Protein AF-A0A2Z6QSS1-F1 (afdb_monomer_lite)

Foldseek 3Di:
DAAPVCCVLVVLDDPVLVVVLVCCCQPPDPDNDPPVCRNPDDPVSSVSSVVSSVVVVVVVVVVVPDDPPPDDDDDDDDPPVPVVVVVVVPVVVVVVVVVVVVVVVVVVVVVVVCCVPVVVVVVVVVVVVVVVVVVVVVVVVVVVVVVVVVVVVVVVVVVVVVVVVVVVVVVVVVVVVVVVVVVVVVVVVVVVVVVVVVVVVVVVVVVVVVVVVVVVVVVVVVVVVVVVDDDDDDDDDDDDDPPVVVVVVVVVVVVVVVVVVVVVVVVVVVVVVVVVVVVVVVVVVVVVVVVVVVVVVVVVVVVVVVVVVVVVVVVVVVVVVVVVVVVVVVVVVVVVVVVVVPDDPPDPPPPDPQDADDDPPPVVVVVVVLVVVCVVVVQDCDDDDDDDNVSVVVSVVSVCVNCVPDDDD

pLDDT: mean 77.35, std 17.99, range [29.33, 98.31]

Structure (mmCIF, N/CA/C/O backbone):
data_AF-A0A2Z6QSS1-F1
#
_entry.id   AF-A0A2Z6QSS1-F1
#
loop_
_atom_site.group_PDB
_atom_site.id
_atom_site.type_symbol
_atom_site.label_atom_id
_atom_site.label_alt_id
_atom_site.label_comp_id
_atom_site.label_asym_id
_atom_site.label_entity_id
_atom_site.label_seq_id
_atom_site.pdbx_PDB_ins_code
_atom_site.Cartn_x
_atom_site.Cartn_y
_atom_site.Cartn_z
_atom_site.occupancy
_atom_site.B_iso_or_equiv
_atom_site.auth_seq_id
_atom_site.auth_comp_id
_atom_site.auth_asym_id
_atom_site.auth_atom_id
_atom_site.pdbx_PDB_model_num
ATOM 1 N N . MET A 1 1 ? 46.963 -32.259 -32.348 1.00 66.25 1 MET A N 1
ATOM 2 C CA . MET A 1 1 ? 45.756 -31.498 -31.948 1.00 66.25 1 MET A CA 1
ATOM 3 C C . MET A 1 1 ? 44.483 -32.173 -32.428 1.00 66.25 1 MET A C 1
ATOM 5 O O . MET A 1 1 ? 43.597 -32.354 -31.615 1.00 66.25 1 MET A O 1
ATOM 9 N N . PHE A 1 2 ? 44.385 -32.589 -33.690 1.00 69.81 2 PHE A N 1
ATOM 10 C CA . PHE A 1 2 ? 43.292 -33.460 -34.135 1.00 69.81 2 PHE A CA 1
ATOM 11 C C . PHE A 1 2 ? 43.525 -34.926 -33.740 1.00 69.81 2 PHE A C 1
ATOM 13 O O . PHE A 1 2 ? 44.678 -35.362 -33.692 1.00 69.81 2 PHE A O 1
ATOM 20 N N . HIS A 1 3 ? 42.443 -35.670 -33.486 1.00 70.88 3 HIS A N 1
ATOM 21 C CA . HIS A 1 3 ? 42.481 -37.116 -33.230 1.00 70.88 3 HIS A CA 1
ATOM 22 C C . HIS A 1 3 ? 43.180 -37.886 -34.371 1.00 70.88 3 HIS A C 1
ATOM 24 O O . HIS A 1 3 ? 43.084 -37.510 -35.543 1.00 70.88 3 HIS A O 1
ATOM 30 N N . SER A 1 4 ? 43.858 -38.991 -34.040 1.00 74.94 4 SER A N 1
ATOM 31 C CA . SER A 1 4 ? 44.652 -39.810 -34.976 1.00 74.94 4 SER A CA 1
ATOM 32 C C . SER A 1 4 ? 43.851 -40.302 -36.187 1.00 74.94 4 SER A C 1
ATOM 34 O O . SER A 1 4 ? 44.394 -40.384 -37.288 1.00 74.94 4 SER A O 1
ATOM 36 N N . ASN A 1 5 ? 42.546 -40.530 -36.020 1.00 73.25 5 ASN A N 1
ATOM 37 C CA . ASN A 1 5 ? 41.654 -40.937 -37.109 1.00 73.25 5 ASN A CA 1
ATOM 38 C C . ASN A 1 5 ? 41.574 -39.923 -38.258 1.00 73.25 5 ASN A C 1
ATOM 40 O O . ASN A 1 5 ? 41.326 -40.335 -39.381 1.00 73.25 5 ASN A O 1
ATOM 44 N N . TYR A 1 6 ? 41.839 -38.631 -38.040 1.00 77.75 6 TYR A N 1
ATOM 45 C CA . TYR A 1 6 ? 41.798 -37.620 -39.109 1.00 77.75 6 TYR A CA 1
ATOM 46 C C . TYR A 1 6 ? 43.129 -37.466 -39.855 1.00 77.75 6 TYR A C 1
ATOM 48 O O . TYR A 1 6 ? 43.228 -36.672 -40.793 1.00 77.75 6 TYR A O 1
ATOM 56 N N . LYS A 1 7 ? 44.167 -38.219 -39.465 1.00 80.81 7 LYS A N 1
ATOM 57 C CA . LYS A 1 7 ? 45.517 -38.129 -40.044 1.00 80.81 7 LYS A CA 1
ATOM 58 C C . LYS A 1 7 ? 45.515 -38.358 -41.560 1.00 80.81 7 LYS A C 1
ATOM 60 O O . LYS A 1 7 ? 46.256 -37.687 -42.271 1.00 80.81 7 LYS A O 1
ATOM 65 N N . HIS A 1 8 ? 44.638 -39.234 -42.055 1.00 78.94 8 HIS A N 1
ATOM 66 C CA . HIS A 1 8 ? 44.494 -39.520 -43.486 1.00 78.94 8 HIS A CA 1
ATOM 67 C C . HIS A 1 8 ? 43.973 -38.322 -44.310 1.00 78.94 8 HIS A C 1
ATOM 69 O O . HIS A 1 8 ? 44.335 -38.194 -45.475 1.00 78.94 8 HIS A O 1
ATOM 75 N N . ILE A 1 9 ? 43.197 -37.413 -43.704 1.00 81.06 9 ILE A N 1
ATOM 76 C CA . ILE A 1 9 ? 42.691 -36.181 -44.341 1.00 81.06 9 ILE A CA 1
ATOM 77 C C . ILE A 1 9 ? 43.696 -35.039 -44.154 1.00 81.06 9 ILE A C 1
ATOM 79 O O . ILE A 1 9 ? 44.034 -34.320 -45.090 1.00 81.06 9 ILE A O 1
ATOM 83 N N . ILE A 1 10 ? 44.224 -34.893 -42.936 1.00 81.25 10 ILE A N 1
ATOM 84 C CA . ILE A 1 10 ? 45.128 -33.798 -42.562 1.00 81.25 10 ILE A CA 1
ATOM 85 C C . ILE A 1 10 ? 46.439 -33.854 -43.347 1.00 81.25 10 ILE A C 1
ATOM 87 O O . ILE A 1 10 ? 46.947 -32.809 -43.742 1.00 81.25 10 ILE A O 1
ATOM 91 N N . ASN A 1 11 ? 46.967 -35.051 -43.615 1.00 83.75 11 ASN A N 1
ATOM 92 C CA . ASN A 1 11 ? 48.203 -35.207 -44.383 1.00 83.75 11 ASN A CA 1
ATOM 93 C C . ASN A 1 11 ? 48.066 -34.777 -45.853 1.00 83.75 11 ASN A C 1
ATOM 95 O O . ASN A 1 11 ? 49.078 -34.491 -46.486 1.00 83.75 11 ASN A O 1
ATOM 99 N N . ARG A 1 12 ? 46.842 -34.723 -46.395 1.00 83.62 12 ARG A N 1
ATOM 100 C CA . ARG A 1 12 ? 46.567 -34.277 -47.771 1.00 83.62 12 ARG A CA 1
ATOM 101 C C . ARG A 1 12 ? 46.325 -32.767 -47.881 1.00 83.62 12 ARG A C 1
ATOM 103 O O . ARG A 1 12 ? 46.315 -32.230 -48.983 1.00 83.62 12 ARG A O 1
ATOM 110 N N . LEU A 1 13 ? 46.163 -32.068 -46.755 1.00 82.38 13 LEU A N 1
ATOM 111 C CA . LEU A 1 13 ? 45.942 -30.623 -46.712 1.00 82.38 13 LEU A CA 1
ATOM 112 C C . LEU A 1 13 ? 47.247 -29.851 -46.432 1.00 82.38 13 LEU A C 1
ATOM 114 O O . LEU A 1 13 ? 48.023 -30.232 -45.552 1.00 82.38 13 LEU A O 1
ATOM 118 N N . PRO A 1 14 ? 47.473 -28.693 -47.082 1.00 84.94 14 PRO A N 1
ATOM 119 C CA . PRO A 1 14 ? 48.548 -27.777 -46.718 1.00 84.94 14 PRO A CA 1
ATOM 120 C C . PRO A 1 14 ? 48.480 -27.351 -45.248 1.00 84.94 14 PRO A C 1
ATOM 122 O O . PRO A 1 14 ? 47.413 -27.017 -44.723 1.00 84.94 14 PRO A O 1
ATOM 125 N N . LYS A 1 15 ? 49.645 -27.255 -44.594 1.00 79.69 15 LYS A N 1
ATOM 126 C CA . LYS A 1 15 ? 49.765 -26.898 -43.165 1.00 79.69 15 LYS A CA 1
ATOM 127 C C . LYS A 1 15 ? 49.051 -25.583 -42.802 1.00 79.69 15 LYS A C 1
ATOM 129 O O . LYS A 1 15 ? 48.544 -25.452 -41.688 1.00 79.69 15 LYS A O 1
ATOM 134 N N . SER A 1 16 ? 48.985 -24.616 -43.722 1.00 80.25 16 SER A N 1
ATOM 135 C CA . SER A 1 16 ? 48.277 -23.338 -43.538 1.00 80.25 16 SER A CA 1
ATOM 136 C C . SER A 1 16 ? 46.753 -23.503 -43.465 1.00 80.25 16 SER A C 1
ATOM 138 O O . SER A 1 16 ? 46.107 -22.873 -42.625 1.00 80.25 16 SER A O 1
ATOM 140 N N . LEU A 1 17 ? 46.176 -24.391 -44.282 1.00 82.88 17 LEU A N 1
ATOM 141 C CA . LEU A 1 17 ? 44.742 -24.687 -44.284 1.00 82.88 17 LEU A CA 1
ATOM 142 C C . LEU A 1 17 ? 44.330 -25.500 -43.059 1.00 82.88 17 LEU A C 1
ATOM 144 O O . LEU A 1 17 ? 43.299 -25.203 -42.462 1.00 82.88 17 LEU A O 1
ATOM 148 N N . VAL A 1 18 ? 45.175 -26.431 -42.607 1.00 80.19 18 VAL A N 1
ATOM 149 C CA . VAL A 1 18 ? 44.954 -27.172 -41.354 1.00 80.19 18 VAL A CA 1
ATOM 150 C C . VAL A 1 18 ? 44.898 -26.213 -40.156 1.00 80.19 18 VAL A C 1
ATOM 152 O O . VAL A 1 18 ? 43.969 -26.283 -39.352 1.00 80.19 18 VAL A O 1
ATOM 155 N N . LYS A 1 19 ? 45.827 -25.246 -40.066 1.00 81.44 19 LYS A N 1
ATOM 156 C CA . LYS A 1 19 ? 45.815 -24.209 -39.012 1.00 81.44 19 LYS A CA 1
ATOM 157 C C . LYS A 1 19 ? 44.559 -23.331 -39.070 1.00 81.44 19 LYS A C 1
ATOM 159 O O . LYS A 1 19 ? 43.973 -23.019 -38.032 1.00 81.44 19 LYS A O 1
ATOM 164 N N . ARG A 1 20 ? 44.117 -22.953 -40.274 1.00 81.94 20 ARG A N 1
ATOM 165 C CA . ARG A 1 20 ? 42.891 -22.165 -40.480 1.00 81.94 20 ARG A CA 1
ATOM 166 C C . ARG A 1 20 ? 41.633 -22.949 -40.095 1.00 81.94 20 ARG A C 1
ATOM 168 O O . ARG A 1 20 ? 40.737 -22.379 -39.474 1.00 81.94 20 ARG A O 1
ATOM 175 N N . ALA A 1 21 ? 41.579 -24.239 -40.424 1.00 77.94 21 ALA A N 1
ATOM 176 C CA . ALA A 1 21 ? 40.488 -25.134 -40.054 1.00 77.94 21 ALA A CA 1
ATOM 177 C C . ALA A 1 21 ? 40.386 -25.301 -38.529 1.00 77.94 21 ALA A C 1
ATOM 179 O O . ALA A 1 21 ? 39.297 -25.120 -37.989 1.00 77.94 21 ALA A O 1
ATOM 180 N N . CYS A 1 22 ? 41.511 -25.514 -37.827 1.00 74.69 22 CYS A N 1
ATOM 181 C CA . CYS A 1 22 ? 41.549 -25.516 -36.357 1.00 74.69 22 CYS A CA 1
ATOM 182 C C . CYS A 1 22 ? 40.950 -24.236 -35.769 1.00 74.69 22 CYS A C 1
ATOM 184 O O . CYS A 1 22 ? 40.069 -24.293 -34.917 1.00 74.69 22 CYS A O 1
ATOM 186 N N . LYS A 1 23 ? 41.420 -23.070 -36.234 1.00 78.50 23 LYS A N 1
ATOM 187 C CA . LYS A 1 23 ? 41.007 -21.774 -35.680 1.00 78.50 23 LYS A CA 1
ATOM 188 C C . LYS A 1 23 ? 39.510 -21.516 -35.880 1.00 78.50 23 LYS A C 1
ATOM 190 O O . LYS A 1 23 ? 38.868 -20.941 -35.009 1.00 78.50 23 LYS A O 1
ATOM 195 N N . ARG A 1 24 ? 38.944 -21.968 -37.005 1.00 78.88 24 ARG A N 1
ATOM 196 C CA . ARG A 1 24 ? 37.508 -21.836 -37.295 1.00 78.88 24 ARG A CA 1
ATOM 197 C C . ARG A 1 24 ? 36.635 -22.729 -36.419 1.00 78.88 24 ARG A C 1
ATOM 199 O O . ARG A 1 24 ? 35.638 -22.235 -35.903 1.00 78.88 24 ARG A O 1
ATOM 206 N N . LEU A 1 25 ? 37.029 -23.988 -36.226 1.00 77.19 25 LEU A N 1
ATOM 207 C CA . LEU A 1 25 ? 36.303 -24.935 -35.370 1.00 77.19 25 LEU A CA 1
ATOM 208 C C . LEU A 1 25 ? 36.329 -24.523 -33.890 1.00 77.19 25 LEU A C 1
ATOM 210 O O . LEU A 1 25 ? 35.347 -24.732 -33.183 1.00 77.19 25 LEU A O 1
ATOM 214 N N . LEU A 1 26 ? 37.429 -23.907 -33.445 1.00 68.88 26 LEU A N 1
ATOM 215 C CA . LEU A 1 26 ? 37.604 -23.458 -32.064 1.00 68.88 26 LEU A CA 1
ATOM 216 C C . LEU A 1 26 ? 36.916 -22.121 -31.755 1.00 68.88 26 LEU A C 1
ATOM 218 O O . LEU A 1 26 ? 36.299 -21.997 -30.705 1.00 68.88 26 LEU A O 1
ATOM 222 N N . TYR A 1 27 ? 37.034 -21.118 -32.635 1.00 68.62 27 TYR A N 1
ATOM 223 C CA . TYR A 1 27 ? 36.766 -19.722 -32.244 1.00 68.62 27 TYR A CA 1
ATOM 224 C C . TYR A 1 27 ? 35.778 -18.960 -33.130 1.00 68.62 27 TYR A C 1
ATOM 226 O O . TYR A 1 27 ? 35.384 -17.855 -32.769 1.00 68.62 27 TYR A O 1
ATOM 234 N N . HIS A 1 28 ? 35.398 -19.483 -34.300 1.00 56.69 28 HIS A N 1
ATOM 235 C CA . HIS A 1 28 ? 34.669 -18.681 -35.295 1.00 56.69 28 HIS A CA 1
ATOM 236 C C . HIS A 1 28 ? 33.415 -19.352 -35.868 1.00 56.69 28 HIS A C 1
ATOM 238 O O . HIS A 1 28 ? 32.846 -18.841 -36.829 1.00 56.69 28 HIS A O 1
ATOM 244 N N . SER A 1 29 ? 32.976 -20.481 -35.306 1.00 59.88 29 SER A N 1
ATOM 245 C CA . SER A 1 29 ? 31.719 -21.129 -35.693 1.00 59.88 29 SER A CA 1
ATOM 246 C C . SER A 1 29 ? 30.651 -20.928 -34.617 1.00 59.88 29 SER A C 1
ATOM 248 O O . SER A 1 29 ? 30.987 -20.832 -33.440 1.00 59.88 29 SER A O 1
ATOM 250 N N . LYS A 1 30 ? 29.378 -20.855 -35.031 1.00 56.56 30 LYS A N 1
ATOM 251 C CA . LYS A 1 30 ? 28.215 -20.580 -34.163 1.00 56.56 30 LYS A CA 1
ATOM 252 C C . LYS A 1 30 ? 28.054 -21.603 -33.020 1.00 56.56 30 LYS A C 1
ATOM 254 O O . LYS A 1 30 ? 27.518 -21.239 -31.983 1.00 56.56 30 LYS A O 1
ATOM 259 N N . ASP A 1 31 ? 28.625 -22.804 -33.183 1.00 58.12 31 ASP A N 1
ATOM 260 C CA . ASP A 1 31 ? 28.814 -23.803 -32.123 1.00 58.12 31 ASP A CA 1
ATOM 261 C C . ASP A 1 31 ? 30.317 -24.080 -31.948 1.00 58.12 31 ASP A C 1
ATOM 263 O O . ASP A 1 31 ? 30.881 -25.001 -32.546 1.00 58.12 31 ASP A O 1
ATOM 267 N N . SER A 1 32 ? 31.011 -23.241 -31.182 1.00 63.16 32 SER A N 1
ATOM 268 C CA . SER A 1 32 ? 32.436 -23.430 -30.888 1.00 63.16 32 SER A CA 1
ATOM 269 C C . SER A 1 32 ? 32.676 -24.789 -30.228 1.00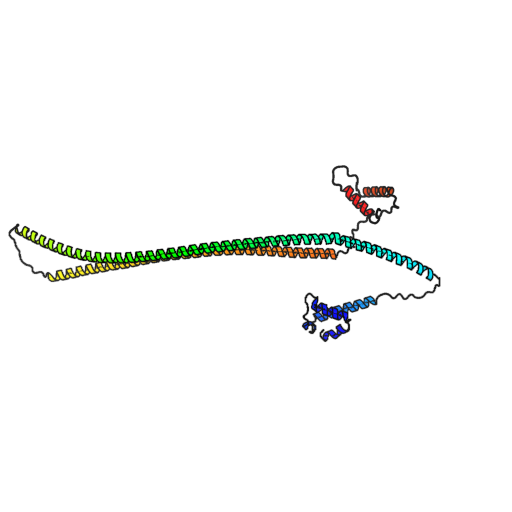 63.16 32 SER A C 1
ATOM 271 O O . SER A 1 32 ? 32.099 -25.088 -29.182 1.00 63.16 32 SER A O 1
ATOM 273 N N . VAL A 1 33 ? 33.535 -25.611 -30.830 1.00 65.88 33 VAL A N 1
ATOM 274 C CA . VAL A 1 33 ? 33.832 -26.954 -30.322 1.00 65.88 33 VAL A CA 1
ATOM 275 C C . VAL A 1 33 ? 34.893 -26.851 -29.217 1.00 65.88 33 VAL A C 1
ATOM 277 O O . VAL A 1 33 ? 35.966 -26.301 -29.478 1.00 65.88 33 VAL A O 1
ATOM 280 N N . PRO A 1 34 ? 34.657 -27.395 -28.004 1.00 66.62 34 PRO A N 1
ATOM 281 C CA . PRO A 1 34 ? 35.653 -27.402 -26.934 1.00 66.62 34 PRO A CA 1
ATOM 282 C C . PRO A 1 34 ? 36.942 -28.111 -27.365 1.00 66.62 34 PRO A C 1
ATOM 284 O O . PRO A 1 34 ? 36.898 -29.126 -28.066 1.00 66.62 34 PRO A O 1
ATOM 287 N N . LEU A 1 35 ? 38.094 -27.615 -26.909 1.00 60.16 35 LEU A N 1
ATOM 288 C CA . LEU A 1 35 ? 39.425 -28.102 -27.301 1.00 60.16 35 LEU A CA 1
ATOM 289 C C . LEU A 1 35 ? 39.594 -29.625 -27.121 1.00 60.16 35 LEU A C 1
ATOM 291 O O . LEU A 1 35 ? 40.212 -30.291 -27.952 1.00 60.16 35 LEU A O 1
ATOM 295 N N . GLU A 1 36 ? 38.972 -30.185 -26.085 1.00 61.81 36 GLU A N 1
ATOM 296 C CA . GLU A 1 36 ? 38.974 -31.617 -25.756 1.00 61.81 36 GLU A CA 1
ATOM 297 C C . GLU A 1 36 ? 38.208 -32.474 -26.779 1.00 61.81 36 GLU A C 1
ATOM 299 O O . GLU A 1 36 ? 38.558 -33.627 -27.033 1.00 61.81 36 GLU A O 1
ATOM 304 N N . SER A 1 37 ? 37.195 -31.896 -27.431 1.00 62.25 37 SER A N 1
ATOM 305 C CA . SER A 1 37 ? 36.342 -32.582 -28.409 1.00 62.25 37 SER A CA 1
ATOM 306 C C . SER A 1 37 ? 37.004 -32.719 -29.785 1.00 62.25 37 SER A C 1
ATOM 308 O O . SER A 1 37 ? 36.669 -33.625 -30.543 1.00 62.25 37 SER A O 1
ATOM 310 N N . ILE A 1 38 ? 38.004 -31.887 -30.094 1.00 61.78 38 ILE A N 1
ATOM 311 C CA . ILE A 1 38 ? 38.817 -31.977 -31.324 1.00 61.78 38 ILE A CA 1
ATOM 312 C C . ILE A 1 38 ? 39.780 -33.177 -31.272 1.00 61.78 38 ILE A C 1
ATOM 314 O O . ILE A 1 38 ? 40.179 -33.731 -32.305 1.00 61.78 38 ILE A O 1
ATOM 318 N N . SER A 1 39 ? 40.104 -33.616 -30.053 1.00 59.25 39 SER A N 1
ATOM 319 C CA . SER A 1 39 ? 40.857 -34.836 -29.777 1.00 59.25 39 SER A CA 1
ATOM 320 C C . SER A 1 39 ? 39.964 -36.075 -29.633 1.00 59.25 39 SER A C 1
ATOM 322 O O . SER A 1 39 ? 40.492 -37.155 -29.393 1.00 59.25 39 SER A O 1
ATOM 324 N N . ARG A 1 40 ? 38.637 -35.965 -29.794 1.00 68.44 40 ARG A N 1
ATOM 325 C CA . ARG A 1 40 ? 37.703 -37.103 -29.826 1.00 68.44 40 ARG A CA 1
ATOM 326 C C . ARG A 1 40 ? 37.147 -37.319 -31.237 1.00 68.44 40 ARG A C 1
ATOM 328 O O . ARG A 1 40 ? 37.148 -36.426 -32.087 1.00 68.44 40 ARG A O 1
ATOM 335 N N . LYS A 1 41 ? 36.702 -38.547 -31.514 1.00 73.38 41 LYS A N 1
ATOM 336 C CA . LYS A 1 41 ? 36.062 -38.894 -32.790 1.00 73.38 41 LYS A CA 1
ATOM 337 C C . LYS A 1 41 ? 34.696 -38.193 -32.869 1.00 73.38 41 LYS A C 1
ATOM 339 O O . LYS A 1 41 ? 33.872 -38.356 -31.980 1.00 73.38 41 LYS A O 1
ATOM 344 N N . SER A 1 42 ? 34.486 -37.401 -33.914 1.00 76.56 42 SER A N 1
ATOM 345 C CA . SER A 1 42 ? 33.312 -36.566 -34.152 1.00 76.56 42 SER A CA 1
ATOM 346 C C . SER A 1 42 ? 33.059 -36.493 -35.655 1.00 76.56 42 SER A C 1
ATOM 348 O O . SER A 1 42 ? 33.861 -35.956 -36.420 1.00 76.56 42 SER A O 1
ATOM 350 N N . GLU A 1 43 ? 31.917 -37.024 -36.069 1.00 75.62 43 GLU A N 1
ATOM 351 C CA . GLU A 1 43 ? 31.501 -37.113 -37.471 1.00 75.62 43 GLU A CA 1
ATOM 352 C C . GLU A 1 43 ? 31.310 -35.732 -38.122 1.00 75.62 43 GLU A C 1
ATOM 354 O O . GLU A 1 43 ? 31.618 -35.526 -39.298 1.00 75.62 43 GLU A O 1
ATOM 359 N N . ARG A 1 44 ? 30.913 -34.736 -37.320 1.00 75.69 44 ARG A N 1
ATOM 360 C CA . ARG A 1 44 ? 30.802 -33.330 -37.731 1.00 75.69 44 ARG A CA 1
ATOM 361 C C . ARG A 1 44 ? 32.164 -32.723 -38.084 1.00 75.69 44 ARG A C 1
ATOM 363 O O . ARG A 1 44 ? 32.281 -32.015 -39.084 1.00 75.69 44 ARG A O 1
ATOM 370 N N . ILE A 1 45 ? 33.194 -33.004 -37.281 1.00 78.12 45 ILE A N 1
ATOM 371 C CA . ILE A 1 45 ? 34.565 -32.528 -37.534 1.00 78.12 45 ILE A CA 1
ATOM 372 C C . ILE A 1 45 ? 35.136 -33.226 -38.772 1.00 78.12 45 ILE A C 1
ATOM 374 O O . ILE A 1 45 ? 35.753 -32.573 -39.613 1.00 78.12 45 ILE A O 1
ATOM 378 N N . GLU A 1 46 ? 34.889 -34.529 -38.919 1.00 81.81 46 GLU A N 1
ATOM 379 C CA . GLU A 1 46 ? 35.325 -35.297 -40.087 1.00 81.81 46 GLU A CA 1
ATOM 380 C C . GLU A 1 46 ? 34.716 -34.760 -41.389 1.00 81.81 46 GLU A C 1
ATOM 382 O O . GLU A 1 46 ? 35.442 -34.507 -42.351 1.00 81.81 46 GLU A O 1
ATOM 387 N N . SER A 1 47 ? 33.404 -34.513 -41.398 1.00 82.12 47 SER A N 1
ATOM 388 C CA . SER A 1 47 ? 32.677 -33.995 -42.564 1.00 82.12 47 SER A CA 1
ATOM 389 C C . SER A 1 47 ? 33.171 -32.607 -42.980 1.00 82.12 47 SER A C 1
ATOM 391 O O . SER A 1 47 ? 33.415 -32.354 -44.159 1.00 82.12 47 SER A O 1
ATOM 393 N N . TYR A 1 48 ? 33.418 -31.720 -42.010 1.00 83.06 48 TYR A N 1
ATOM 394 C CA . TYR A 1 48 ? 33.981 -30.394 -42.273 1.00 83.06 48 TYR A CA 1
ATOM 395 C C . TYR A 1 48 ? 35.397 -30.459 -42.874 1.00 83.06 48 TYR A C 1
ATOM 397 O O . TYR A 1 48 ? 35.734 -29.695 -43.786 1.00 83.06 48 TYR A O 1
ATOM 405 N N . LEU A 1 49 ? 36.239 -31.377 -42.387 1.00 82.50 49 LEU A N 1
ATOM 406 C CA . LEU A 1 49 ? 37.588 -31.570 -42.921 1.00 82.50 49 LEU A CA 1
ATOM 407 C C . LEU A 1 49 ? 37.566 -32.176 -44.333 1.00 82.50 49 LEU A C 1
ATOM 409 O O . LEU A 1 49 ? 38.347 -31.727 -45.172 1.00 82.50 49 LEU A O 1
ATOM 413 N N . LYS A 1 50 ? 36.653 -33.117 -44.627 1.00 85.62 50 LYS A N 1
ATOM 414 C CA . LYS A 1 50 ? 36.457 -33.668 -45.983 1.00 85.62 50 LYS A CA 1
ATOM 415 C C . LYS A 1 50 ? 36.025 -32.590 -46.976 1.00 85.62 50 LYS A C 1
ATOM 417 O O . LYS A 1 50 ? 36.685 -32.422 -47.994 1.00 85.62 50 LYS A O 1
ATOM 422 N N . HIS A 1 51 ? 35.024 -31.782 -46.626 1.00 84.69 51 HIS A N 1
ATOM 423 C CA . HIS A 1 51 ? 34.596 -30.651 -47.456 1.00 84.69 51 HIS A CA 1
ATOM 424 C C . HIS A 1 51 ? 35.742 -29.651 -47.701 1.00 84.69 51 HIS A C 1
ATOM 426 O O . HIS A 1 51 ? 35.921 -29.130 -48.798 1.00 84.69 51 HIS A O 1
ATOM 432 N N . THR A 1 52 ? 36.570 -29.384 -46.685 1.00 83.88 52 THR A N 1
ATOM 433 C CA . THR A 1 52 ? 37.733 -28.492 -46.835 1.00 83.88 52 THR A CA 1
ATOM 434 C C . THR A 1 52 ? 38.783 -29.063 -47.800 1.00 83.88 52 THR A C 1
ATOM 436 O O . THR A 1 52 ? 39.378 -28.300 -48.563 1.00 83.88 52 THR A O 1
ATOM 439 N N . LEU A 1 53 ? 39.014 -30.381 -47.779 1.00 85.38 53 LEU A N 1
ATOM 440 C CA . LEU A 1 53 ? 39.906 -31.069 -48.718 1.00 85.38 53 LEU A CA 1
ATOM 441 C C . LEU A 1 53 ? 39.360 -31.012 -50.149 1.00 85.38 53 LEU A C 1
ATOM 443 O O . LEU A 1 53 ? 40.093 -30.641 -51.059 1.00 85.38 53 LEU A O 1
ATOM 447 N N . GLU A 1 54 ? 38.073 -31.282 -50.328 1.00 86.25 54 GLU A N 1
ATOM 448 C CA . GLU A 1 54 ? 37.411 -31.267 -51.633 1.00 86.25 54 GLU A CA 1
ATOM 449 C C . GLU A 1 54 ? 37.465 -29.881 -52.297 1.00 86.25 54 GLU A C 1
ATOM 451 O O . GLU A 1 54 ? 37.832 -29.745 -53.465 1.00 86.25 54 GLU A O 1
ATOM 456 N N . VAL A 1 55 ? 37.201 -28.814 -51.535 1.00 83.25 55 VAL A N 1
ATOM 457 C CA . VAL A 1 55 ? 37.338 -27.431 -52.027 1.00 83.25 55 VAL A CA 1
ATOM 458 C C . VAL A 1 55 ? 38.780 -27.128 -52.448 1.00 83.25 55 VAL A C 1
ATOM 460 O O . VAL A 1 55 ? 39.007 -26.447 -53.452 1.00 83.25 55 VAL A O 1
ATOM 463 N N . TYR A 1 56 ? 39.764 -27.633 -51.701 1.00 84.50 56 TYR A N 1
ATOM 464 C CA . TYR A 1 56 ? 41.173 -27.442 -52.029 1.00 84.50 56 TYR A CA 1
ATOM 465 C C . TYR A 1 56 ? 41.571 -28.1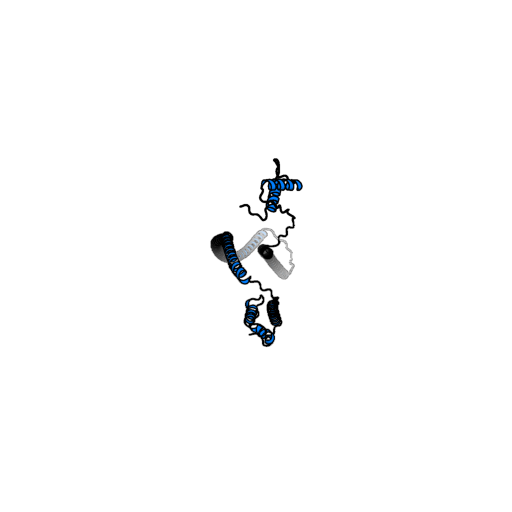89 -53.313 1.00 84.50 56 TYR A C 1
ATOM 467 O O . TYR A 1 56 ? 42.176 -27.582 -54.200 1.00 84.50 56 TYR A O 1
ATOM 475 N N . GLU A 1 57 ? 41.182 -29.454 -53.461 1.00 83.69 57 GLU A N 1
ATOM 476 C CA . GLU A 1 57 ? 41.446 -30.262 -54.660 1.00 83.69 57 GLU A CA 1
ATOM 477 C C . GLU A 1 57 ? 40.774 -29.661 -55.909 1.00 83.69 57 GLU A C 1
ATOM 479 O O . GLU A 1 57 ? 41.409 -29.515 -56.956 1.00 83.69 57 GLU A O 1
ATOM 484 N N . ASN A 1 58 ? 39.543 -29.163 -55.778 1.00 79.88 58 ASN A N 1
ATOM 485 C CA . ASN A 1 58 ? 38.845 -28.459 -56.855 1.00 79.88 58 ASN A CA 1
ATOM 486 C C . ASN A 1 58 ? 39.548 -27.154 -57.267 1.00 79.88 58 ASN A C 1
ATOM 488 O O . ASN A 1 58 ? 39.575 -26.807 -58.450 1.00 79.88 58 ASN A O 1
ATOM 492 N N . SER A 1 59 ? 40.166 -26.441 -56.320 1.00 74.19 59 SER A N 1
ATOM 493 C CA . SER A 1 59 ? 40.949 -25.234 -56.623 1.00 74.19 59 SER A CA 1
ATOM 494 C C . SER A 1 59 ? 42.250 -25.538 -57.384 1.00 74.19 59 SER A C 1
ATOM 496 O O . SER A 1 59 ? 42.664 -24.752 -58.238 1.00 74.19 59 SER A O 1
ATOM 498 N N . LEU A 1 60 ? 42.866 -26.699 -57.129 1.00 73.00 60 LEU A N 1
ATOM 499 C CA . LEU A 1 60 ? 44.046 -27.188 -57.850 1.00 73.00 60 LEU A CA 1
ATOM 500 C C . LEU A 1 60 ? 43.704 -27.608 -59.283 1.00 73.00 60 LEU A C 1
ATOM 502 O O . LEU A 1 60 ? 44.456 -27.295 -60.205 1.00 73.00 60 LEU A O 1
ATOM 506 N N . ASN A 1 61 ? 42.556 -28.259 -59.484 1.00 67.88 61 ASN A N 1
ATOM 507 C CA . ASN A 1 61 ? 42.113 -28.694 -60.810 1.00 67.88 61 ASN A CA 1
ATOM 508 C C . ASN A 1 61 ? 41.761 -27.508 -61.722 1.00 67.88 61 ASN A C 1
ATOM 510 O O . ASN A 1 61 ? 42.117 -27.520 -62.898 1.00 67.88 61 ASN A O 1
ATOM 514 N N . ARG A 1 62 ? 41.183 -26.424 -61.179 1.00 61.59 62 ARG A N 1
ATOM 515 C CA . ARG A 1 62 ? 40.940 -25.184 -61.946 1.00 61.59 62 ARG A CA 1
ATOM 516 C C . ARG A 1 62 ? 42.228 -24.507 -62.425 1.00 61.59 62 ARG A C 1
ATOM 518 O O . ARG A 1 62 ? 42.228 -23.915 -63.495 1.00 61.59 62 ARG A O 1
ATOM 525 N N . LYS A 1 63 ? 43.336 -24.627 -61.681 1.00 57.38 63 LYS A N 1
ATOM 526 C CA . LYS A 1 63 ? 44.648 -24.088 -62.094 1.00 57.38 63 LYS A CA 1
ATOM 527 C C . LYS A 1 63 ? 45.344 -24.904 -63.187 1.00 57.38 63 LYS A C 1
ATOM 529 O O . LYS A 1 63 ? 46.196 -24.355 -63.872 1.00 57.38 63 LYS A O 1
ATOM 534 N N . LYS A 1 64 ? 44.998 -26.185 -63.357 1.00 57.22 64 LYS A N 1
ATOM 535 C CA . LYS A 1 64 ? 45.536 -27.046 -64.428 1.00 57.22 64 LYS A CA 1
ATOM 536 C C . LYS A 1 64 ? 44.784 -26.904 -65.760 1.00 57.22 64 LYS A C 1
ATOM 538 O O . LYS A 1 64 ? 45.280 -27.372 -66.773 1.00 57.22 64 LYS A O 1
ATOM 543 N N . SER A 1 65 ? 43.617 -26.254 -65.760 1.00 46.00 65 SER A N 1
ATOM 544 C CA . SER A 1 65 ? 42.755 -26.040 -66.930 1.00 46.00 65 SER A CA 1
ATOM 545 C C . SER A 1 65 ? 42.902 -24.621 -67.499 1.00 46.00 65 SER A C 1
ATOM 547 O O . SER A 1 65 ? 41.920 -23.896 -67.647 1.00 46.00 65 SER A O 1
ATOM 549 N N . LEU A 1 66 ? 44.128 -24.205 -67.807 1.00 40.16 66 LEU A N 1
ATOM 550 C CA . LEU A 1 66 ? 44.357 -23.133 -68.779 1.00 40.16 66 LEU A CA 1
ATOM 551 C C . LEU A 1 66 ? 44.924 -23.798 -70.038 1.00 40.16 66 LEU A C 1
ATOM 553 O O . LEU A 1 66 ? 45.866 -24.581 -69.899 1.00 40.16 66 LEU A O 1
ATOM 557 N N . PRO A 1 67 ? 44.373 -23.558 -71.243 1.00 41.28 67 PRO A N 1
ATOM 558 C CA . PRO A 1 67 ? 44.902 -24.167 -72.453 1.00 41.28 67 PRO A CA 1
ATOM 559 C C . PRO A 1 67 ? 46.298 -23.598 -72.712 1.00 41.28 67 PRO A C 1
ATOM 561 O O . PRO A 1 67 ? 46.452 -22.430 -73.064 1.00 41.28 67 PRO A O 1
ATOM 564 N N . THR A 1 68 ? 47.330 -24.418 -72.529 1.00 42.12 68 THR A N 1
ATOM 565 C CA . THR A 1 68 ? 48.639 -24.164 -73.125 1.00 42.12 68 THR A CA 1
ATOM 566 C C . THR A 1 68 ? 48.458 -24.279 -74.634 1.00 42.12 68 THR A C 1
ATOM 568 O O . THR A 1 68 ? 48.341 -25.379 -75.168 1.00 42.12 68 THR A O 1
ATOM 571 N N . ILE A 1 69 ? 48.362 -23.140 -75.320 1.00 42.09 69 ILE A N 1
ATOM 572 C CA . ILE A 1 69 ? 48.363 -23.093 -76.782 1.00 42.09 69 ILE A CA 1
ATOM 573 C C . ILE A 1 69 ? 49.765 -23.521 -77.229 1.00 42.09 69 ILE A C 1
ATOM 575 O O . ILE A 1 69 ? 50.719 -22.752 -77.127 1.00 42.09 69 ILE A O 1
ATOM 579 N N . HIS A 1 70 ? 49.908 -24.762 -77.693 1.00 40.69 70 HIS A N 1
ATOM 580 C CA . HIS A 1 70 ? 51.051 -25.148 -78.512 1.00 40.69 70 HIS A CA 1
ATOM 581 C C . HIS A 1 70 ? 50.882 -24.482 -79.878 1.00 40.69 70 HIS A C 1
ATOM 583 O O . HIS A 1 70 ? 50.064 -24.912 -80.688 1.00 40.69 70 HIS A O 1
ATOM 589 N N . VAL A 1 71 ? 51.629 -23.404 -80.113 1.00 37.09 71 VAL A N 1
ATOM 590 C CA . VAL A 1 71 ? 51.771 -22.826 -81.450 1.00 37.09 71 VAL A CA 1
ATOM 591 C C . VAL A 1 71 ? 52.669 -23.769 -82.248 1.00 37.09 71 VAL A C 1
ATOM 593 O O . VAL A 1 71 ? 53.837 -23.957 -81.915 1.00 37.09 71 VAL A O 1
ATOM 596 N N . ILE A 1 72 ? 52.086 -24.413 -83.258 1.00 39.12 72 ILE A N 1
ATOM 597 C CA . ILE A 1 72 ? 52.810 -25.170 -84.278 1.00 39.12 72 ILE A CA 1
ATOM 598 C C . ILE A 1 72 ? 53.443 -24.143 -85.218 1.00 39.12 72 ILE A C 1
ATOM 600 O O . ILE A 1 72 ? 52.740 -23.341 -85.832 1.00 39.12 72 ILE A O 1
ATOM 604 N N . ASP A 1 73 ? 54.770 -24.163 -85.287 1.00 39.41 73 ASP A N 1
ATOM 605 C CA . ASP A 1 73 ? 55.582 -23.324 -86.163 1.00 39.41 73 ASP A CA 1
ATOM 606 C C . ASP A 1 73 ? 55.247 -23.630 -87.631 1.00 39.41 73 ASP A C 1
ATOM 608 O O . ASP A 1 73 ? 55.501 -24.726 -88.133 1.00 39.41 73 ASP A O 1
ATOM 612 N N . SER A 1 74 ? 54.607 -22.675 -88.306 1.00 41.59 74 SER A N 1
ATOM 613 C CA . SER A 1 74 ? 54.475 -22.671 -89.763 1.00 41.59 74 SER A CA 1
ATOM 614 C C . SER A 1 74 ? 55.259 -21.469 -90.264 1.00 41.59 74 SER A C 1
ATOM 616 O O . SER A 1 74 ? 54.807 -20.329 -90.167 1.00 41.59 74 SER A O 1
ATOM 618 N N . GLY A 1 75 ? 56.470 -21.750 -90.740 1.00 47.44 75 GLY A N 1
ATOM 619 C CA . GLY A 1 75 ? 57.427 -20.756 -91.190 1.00 47.44 75 GLY A CA 1
ATOM 620 C C . GLY A 1 75 ? 56.869 -19.848 -92.283 1.00 47.44 75 GLY A C 1
ATOM 621 O O . GLY A 1 75 ? 56.556 -20.292 -93.386 1.00 47.44 75 GLY A O 1
ATOM 622 N N . ALA A 1 76 ? 56.830 -18.556 -91.977 1.00 38.28 76 ALA A N 1
ATOM 623 C CA . ALA A 1 76 ? 56.914 -17.480 -92.948 1.00 38.28 76 ALA A CA 1
ATOM 624 C C . ALA A 1 76 ? 57.739 -16.354 -92.316 1.00 38.28 76 ALA A C 1
ATOM 626 O O . ALA A 1 76 ? 57.327 -15.688 -91.369 1.00 38.28 76 ALA A O 1
ATOM 627 N N . GLN A 1 77 ? 58.957 -16.218 -92.824 1.00 47.91 77 GLN A N 1
ATOM 628 C CA . GLN A 1 77 ? 59.940 -15.225 -92.436 1.00 47.91 77 GLN A CA 1
ATOM 629 C C . GLN A 1 77 ? 59.557 -13.888 -93.084 1.00 47.91 77 GLN A C 1
ATOM 631 O O . GLN A 1 77 ? 59.747 -13.696 -94.282 1.00 47.91 77 GLN A O 1
ATOM 636 N N . THR A 1 78 ? 59.000 -12.976 -92.292 1.00 43.16 78 THR A N 1
ATOM 637 C CA . THR A 1 78 ? 58.939 -11.544 -92.615 1.00 43.16 78 THR A CA 1
ATOM 638 C C . THR A 1 78 ? 59.293 -10.755 -91.365 1.00 43.16 78 THR A C 1
ATOM 640 O O . THR A 1 78 ? 58.671 -10.944 -90.317 1.00 43.16 78 THR A O 1
ATOM 643 N N . ASP A 1 79 ? 60.298 -9.893 -91.497 1.00 47.12 79 ASP A N 1
ATOM 644 C CA . ASP A 1 79 ? 60.928 -9.077 -90.456 1.00 47.12 79 ASP A CA 1
ATOM 645 C C . ASP A 1 79 ? 59.985 -7.999 -89.884 1.00 47.12 79 ASP A C 1
ATOM 647 O O . ASP A 1 79 ? 60.178 -6.801 -90.068 1.00 47.12 79 ASP A O 1
ATOM 651 N N . ASN A 1 80 ? 58.950 -8.426 -89.158 1.00 50.97 80 ASN A N 1
ATOM 652 C CA . ASN A 1 80 ? 58.013 -7.552 -88.443 1.00 50.97 80 ASN A CA 1
ATOM 653 C C . ASN A 1 80 ? 58.282 -7.481 -86.927 1.00 50.97 80 ASN A C 1
ATOM 655 O O . ASN A 1 80 ? 57.498 -6.875 -86.195 1.00 50.97 80 ASN A O 1
ATOM 659 N N . SER A 1 81 ? 59.372 -8.072 -86.425 1.00 52.06 81 SER A N 1
ATOM 660 C CA . SER A 1 81 ? 59.642 -8.124 -84.980 1.00 52.06 81 SER A CA 1
ATOM 661 C C . SER A 1 81 ? 60.018 -6.764 -84.379 1.00 52.06 81 SER A C 1
ATOM 663 O O . SER A 1 81 ? 59.684 -6.501 -83.231 1.00 52.06 81 SER A O 1
ATOM 665 N N . THR A 1 82 ? 60.639 -5.860 -85.141 1.00 44.88 82 THR A N 1
ATOM 666 C CA . THR A 1 82 ? 61.143 -4.586 -84.592 1.00 44.88 82 THR A CA 1
ATOM 667 C C . THR A 1 82 ? 60.076 -3.487 -84.497 1.00 44.88 82 THR A C 1
ATOM 669 O O . THR A 1 82 ? 60.139 -2.646 -83.605 1.00 44.88 82 THR A O 1
ATOM 672 N N . TRP A 1 83 ? 59.056 -3.495 -85.363 1.00 45.59 83 TRP A N 1
ATOM 673 C CA . TRP A 1 83 ? 57.997 -2.470 -85.360 1.00 45.59 83 TRP A CA 1
ATOM 674 C C . TRP A 1 83 ? 56.844 -2.770 -84.392 1.00 45.59 83 TRP A C 1
ATOM 676 O O . TRP A 1 83 ? 56.192 -1.845 -83.911 1.00 45.59 83 TRP A O 1
ATOM 686 N N . LEU A 1 84 ? 56.603 -4.043 -84.064 1.00 47.44 84 LEU A N 1
ATOM 687 C CA . LEU A 1 84 ? 55.548 -4.441 -83.125 1.00 47.44 84 LEU A CA 1
ATOM 688 C C . LEU A 1 84 ? 55.937 -4.244 -81.653 1.00 47.44 84 LEU A C 1
ATOM 690 O O . LEU A 1 84 ? 55.053 -3.982 -80.841 1.00 47.44 84 LEU A O 1
ATOM 694 N N . GLU A 1 85 ? 57.221 -4.333 -81.296 1.00 50.12 85 GLU A N 1
ATOM 695 C CA . GLU A 1 85 ? 57.689 -4.117 -79.915 1.00 50.12 85 GLU A CA 1
ATOM 696 C C . GLU A 1 85 ? 57.738 -2.629 -79.534 1.00 50.12 85 GLU A C 1
ATOM 698 O O . GLU A 1 85 ? 57.341 -2.276 -78.424 1.00 50.12 85 GLU A O 1
ATOM 703 N N . ALA A 1 86 ? 58.128 -1.746 -80.462 1.00 50.78 86 ALA A N 1
ATOM 704 C CA . ALA A 1 86 ? 58.173 -0.299 -80.224 1.00 50.78 86 ALA A CA 1
ATOM 705 C C . ALA A 1 86 ? 56.771 0.336 -80.129 1.00 50.78 86 ALA A C 1
ATOM 707 O O . ALA A 1 86 ? 56.536 1.178 -79.271 1.00 50.78 86 ALA A O 1
ATOM 708 N N . LEU A 1 87 ? 55.810 -0.111 -80.951 1.00 51.09 87 LEU A N 1
ATOM 709 C CA . LEU A 1 87 ? 54.422 0.370 -80.889 1.00 51.09 87 LEU A CA 1
ATOM 710 C C . LEU A 1 87 ? 53.606 -0.264 -79.750 1.00 51.09 87 LEU A C 1
ATOM 712 O O . LEU A 1 87 ? 52.650 0.347 -79.294 1.00 51.09 87 LEU A O 1
ATOM 716 N N . LYS A 1 88 ? 53.944 -1.457 -79.243 1.00 51.41 88 LYS A N 1
ATOM 717 C CA . LYS A 1 88 ? 53.250 -2.015 -78.063 1.00 51.41 88 LYS A CA 1
ATOM 718 C C . LYS A 1 88 ? 53.599 -1.286 -76.769 1.00 51.41 88 LYS A C 1
ATOM 720 O O . LYS A 1 88 ? 52.729 -1.129 -75.915 1.00 51.41 88 LYS A O 1
ATOM 725 N N . HIS A 1 89 ? 54.851 -0.853 -76.629 1.00 50.81 89 HIS A N 1
ATOM 726 C CA . HIS A 1 89 ? 55.345 -0.277 -75.381 1.00 50.81 89 HIS A CA 1
ATOM 727 C C . HIS A 1 89 ? 54.734 1.097 -75.057 1.00 50.81 89 HIS A C 1
ATOM 729 O O . HIS A 1 89 ? 54.401 1.343 -73.898 1.00 50.81 89 HIS A O 1
ATOM 735 N N . ASP A 1 90 ? 54.493 1.951 -76.056 1.00 55.22 90 ASP A N 1
ATOM 736 C CA . ASP A 1 90 ? 53.981 3.310 -75.818 1.00 55.22 90 ASP A CA 1
ATOM 737 C C . ASP A 1 90 ? 52.476 3.343 -75.488 1.00 55.22 90 ASP A C 1
ATOM 739 O O . ASP A 1 90 ? 52.056 4.040 -74.560 1.00 55.22 90 ASP A O 1
ATOM 743 N N . TYR A 1 91 ? 51.655 2.533 -76.169 1.00 58.88 91 TYR A N 1
ATOM 744 C CA . TYR A 1 91 ? 50.202 2.520 -75.945 1.00 58.88 91 TYR A CA 1
ATOM 745 C C . TYR A 1 91 ? 49.800 1.828 -74.634 1.00 58.88 91 TYR A C 1
ATOM 747 O O . TYR A 1 91 ? 48.849 2.261 -73.980 1.00 58.88 91 TYR A O 1
ATOM 755 N N . GLU A 1 92 ? 50.502 0.769 -74.213 1.00 62.97 92 GLU A N 1
ATOM 756 C CA . GLU A 1 92 ? 50.210 0.094 -72.940 1.00 62.97 92 GLU A CA 1
ATOM 757 C C . GLU A 1 92 ? 50.585 0.967 -71.736 1.00 62.97 92 GLU A C 1
ATOM 759 O O . GLU A 1 92 ? 49.823 1.048 -70.768 1.00 62.97 92 GLU A O 1
ATOM 764 N N . GLU A 1 93 ? 51.722 1.666 -71.788 1.00 66.88 93 GLU A N 1
ATOM 765 C CA . GLU A 1 93 ? 52.106 2.599 -70.731 1.00 66.88 93 GLU A CA 1
ATOM 766 C C . GLU A 1 93 ? 51.173 3.809 -70.648 1.00 66.88 93 GLU A C 1
ATOM 768 O O . GLU A 1 93 ? 50.805 4.222 -69.547 1.00 66.88 93 GLU A O 1
ATOM 773 N N . GLU A 1 94 ? 50.762 4.374 -71.783 1.00 70.12 94 GLU A N 1
ATOM 774 C CA . GLU A 1 94 ? 49.843 5.511 -71.820 1.00 70.12 94 GLU A CA 1
ATOM 775 C C . GLU A 1 94 ? 48.440 5.132 -71.336 1.00 70.12 94 GLU A C 1
ATOM 777 O O . GLU A 1 94 ? 47.865 5.839 -70.504 1.00 70.12 94 GLU A O 1
ATOM 782 N N . ASN A 1 95 ? 47.942 3.957 -71.728 1.00 70.69 95 ASN A N 1
ATOM 783 C CA . ASN A 1 95 ? 46.691 3.414 -71.208 1.00 70.69 95 ASN A CA 1
ATOM 784 C C . ASN A 1 95 ? 46.773 3.157 -69.693 1.00 70.69 95 ASN A C 1
ATOM 786 O O . ASN A 1 95 ? 45.866 3.520 -68.949 1.00 70.69 95 ASN A O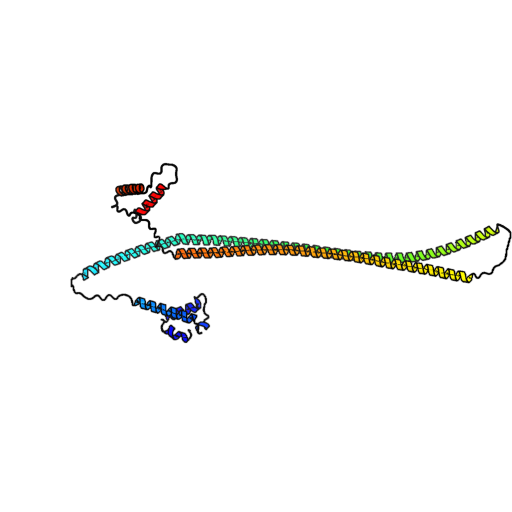 1
ATOM 790 N N . ASN A 1 96 ? 47.887 2.612 -69.194 1.00 76.25 96 ASN A N 1
ATOM 791 C CA . ASN A 1 96 ? 48.090 2.419 -67.756 1.00 76.25 96 ASN A CA 1
ATOM 792 C C . ASN A 1 96 ? 48.179 3.750 -66.992 1.00 76.25 96 ASN A C 1
ATOM 794 O O . ASN A 1 96 ? 47.620 3.866 -65.899 1.00 76.25 96 ASN A O 1
ATOM 798 N N . ARG A 1 97 ? 48.840 4.772 -67.554 1.00 77.62 97 ARG A N 1
ATOM 799 C CA . ARG A 1 97 ? 48.881 6.130 -66.981 1.00 77.62 97 ARG A CA 1
ATOM 800 C C . ARG A 1 97 ? 47.482 6.743 -66.918 1.00 77.62 97 ARG A C 1
ATOM 802 O O . ARG A 1 97 ? 47.117 7.301 -65.882 1.00 77.62 97 ARG A O 1
ATOM 809 N N . TRP A 1 98 ? 46.696 6.595 -67.982 1.00 80.06 98 TRP A N 1
ATOM 810 C CA . TRP A 1 98 ? 45.318 7.073 -68.052 1.00 80.06 98 TRP A CA 1
ATOM 811 C C . TRP A 1 98 ? 44.413 6.353 -67.043 1.00 80.06 98 TRP A C 1
ATOM 813 O O . TRP A 1 98 ? 43.807 7.010 -66.196 1.00 80.06 98 TRP A O 1
ATOM 823 N N . ILE A 1 99 ? 44.426 5.015 -67.020 1.00 74.38 99 ILE A N 1
ATOM 824 C CA . ILE A 1 99 ? 43.673 4.195 -66.056 1.00 74.38 99 ILE A CA 1
ATOM 825 C C . ILE A 1 99 ? 44.046 4.559 -64.614 1.00 74.38 99 ILE A C 1
ATOM 827 O O . ILE A 1 99 ? 43.171 4.694 -63.759 1.00 74.38 99 ILE A O 1
ATOM 831 N N . MET A 1 100 ? 45.335 4.749 -64.319 1.00 80.19 100 MET A N 1
ATOM 832 C CA . MET A 1 100 ? 45.781 5.128 -62.976 1.00 80.19 100 MET A CA 1
ATOM 833 C C . MET A 1 100 ? 45.338 6.536 -62.577 1.00 80.19 100 MET A C 1
ATOM 835 O O . MET A 1 100 ? 45.060 6.765 -61.398 1.00 80.19 100 MET A O 1
ATOM 839 N N . ASN A 1 101 ? 45.269 7.481 -63.513 1.00 87.31 101 ASN A N 1
ATOM 840 C CA . ASN A 1 101 ? 44.736 8.814 -63.238 1.00 87.31 101 ASN A CA 1
ATOM 841 C C . ASN A 1 101 ? 43.221 8.774 -63.017 1.00 87.31 101 ASN A C 1
ATOM 843 O O . ASN A 1 101 ? 42.747 9.349 -62.038 1.00 87.31 101 ASN A O 1
ATOM 847 N N . GLU A 1 102 ? 42.482 8.020 -63.826 1.00 85.38 102 GLU A N 1
ATOM 848 C CA . GLU A 1 102 ? 41.032 7.878 -63.677 1.00 85.38 102 GLU A CA 1
ATOM 849 C C . GLU A 1 102 ? 40.665 7.177 -62.358 1.00 85.38 102 GLU A C 1
ATOM 851 O O . GLU A 1 102 ? 39.799 7.631 -61.607 1.00 85.38 102 GLU A O 1
ATOM 856 N N . LEU A 1 103 ? 41.410 6.130 -61.985 1.00 81.75 103 LEU A N 1
ATOM 857 C CA . LEU A 1 103 ? 41.274 5.471 -60.683 1.00 81.75 103 LEU A CA 1
ATOM 858 C C . LEU A 1 103 ? 41.565 6.417 -59.513 1.00 81.75 103 LEU A C 1
ATOM 860 O O . LEU A 1 103 ? 40.881 6.347 -58.489 1.00 81.75 103 LEU A O 1
ATOM 864 N N . LYS A 1 104 ? 42.551 7.315 -59.640 1.00 90.31 104 LYS A N 1
ATOM 865 C CA . LYS A 1 104 ? 42.828 8.332 -58.613 1.00 90.31 104 LYS A CA 1
ATOM 866 C C . LYS A 1 104 ? 41.662 9.305 -58.468 1.00 90.31 104 LYS A C 1
ATOM 868 O O . LYS A 1 104 ? 41.269 9.592 -57.338 1.00 90.31 104 LYS A O 1
ATOM 873 N N . VAL A 1 105 ? 41.091 9.775 -59.577 1.00 88.00 105 VAL A N 1
ATOM 874 C CA . VAL A 1 105 ? 39.940 10.692 -59.572 1.00 88.00 105 VAL A CA 1
ATOM 875 C C . VAL A 1 105 ? 38.714 10.021 -58.950 1.00 88.00 105 VAL A C 1
ATOM 877 O O . VAL A 1 105 ? 38.107 10.586 -58.039 1.00 88.00 105 VAL A O 1
ATOM 880 N N . LEU A 1 106 ? 38.398 8.785 -59.346 1.00 83.44 106 LEU A N 1
ATOM 881 C CA . LEU A 1 106 ? 37.292 8.010 -58.773 1.00 83.44 106 LEU A CA 1
ATOM 882 C C . LEU A 1 106 ? 37.488 7.733 -57.279 1.00 83.44 106 LEU A C 1
ATOM 884 O O . LEU A 1 106 ? 36.557 7.897 -56.488 1.00 83.44 106 LEU A O 1
ATOM 888 N N . SER A 1 107 ? 38.701 7.355 -56.871 1.00 84.44 107 SER A N 1
ATOM 889 C CA . SER A 1 107 ? 39.036 7.156 -55.460 1.00 84.44 107 SER A CA 1
ATOM 890 C C . SER A 1 107 ? 38.846 8.444 -54.660 1.00 84.44 107 SER A C 1
ATOM 892 O O . SER A 1 107 ? 38.269 8.414 -53.572 1.00 84.44 107 SER A O 1
ATOM 894 N N . GLN A 1 108 ? 39.299 9.580 -55.192 1.00 88.19 108 GLN A N 1
ATOM 895 C CA . GLN A 1 108 ? 39.148 10.878 -54.541 1.00 88.19 108 GLN A CA 1
ATOM 896 C C . GLN A 1 108 ? 37.671 11.269 -54.417 1.00 88.19 108 GLN A C 1
ATOM 898 O O . GLN A 1 108 ? 37.222 11.642 -53.333 1.00 88.19 108 GLN A O 1
ATOM 903 N N . TYR A 1 109 ? 36.891 11.088 -55.485 1.00 85.69 109 TYR A N 1
ATOM 904 C CA . TYR A 1 109 ? 35.452 11.331 -55.475 1.00 85.69 109 TYR A CA 1
ATOM 905 C C . TYR A 1 109 ? 34.733 10.474 -54.428 1.00 85.69 109 TYR A C 1
ATOM 907 O O . TYR A 1 109 ? 33.908 10.986 -53.672 1.00 85.69 109 TYR A O 1
ATOM 915 N N . LEU A 1 110 ? 35.067 9.184 -54.328 1.00 80.69 110 LEU A N 1
ATOM 916 C CA . LEU A 1 110 ? 34.470 8.280 -53.345 1.00 80.69 110 LEU A CA 1
ATOM 917 C C . LEU A 1 110 ? 34.806 8.706 -51.907 1.00 80.69 110 LEU A C 1
ATOM 919 O O . LEU A 1 110 ? 33.942 8.682 -51.029 1.00 80.69 110 LEU A O 1
ATOM 923 N N . VAL A 1 111 ? 36.051 9.125 -51.662 1.00 84.56 111 VAL A N 1
ATOM 924 C CA . VAL A 1 111 ? 36.491 9.646 -50.359 1.00 84.56 111 VAL A CA 1
ATOM 925 C C . VAL A 1 111 ? 35.740 10.930 -50.011 1.00 84.56 111 VAL A C 1
ATOM 927 O O . VAL A 1 111 ? 35.230 11.052 -48.895 1.00 84.56 111 VAL A O 1
ATOM 930 N N . ASP A 1 112 ? 35.608 11.860 -50.955 1.00 87.94 112 ASP A N 1
ATOM 931 C CA . ASP A 1 112 ? 34.894 13.119 -50.743 1.00 87.94 112 ASP A CA 1
ATOM 932 C C . ASP A 1 112 ? 33.391 12.905 -50.551 1.00 87.94 112 ASP A C 1
ATOM 934 O O . ASP A 1 112 ? 32.784 13.523 -49.669 1.00 87.94 112 ASP A O 1
ATOM 938 N N . TYR A 1 113 ? 32.796 11.982 -51.307 1.00 82.81 113 TYR A N 1
ATOM 939 C CA . TYR A 1 113 ? 31.411 11.565 -51.136 1.00 82.81 113 TYR A CA 1
ATOM 940 C C . TYR A 1 113 ? 31.189 10.978 -49.741 1.00 82.81 113 TYR A C 1
ATOM 942 O O . TYR A 1 113 ? 30.346 11.485 -49.002 1.00 82.81 113 TYR A O 1
ATOM 950 N N . ASN A 1 114 ? 31.989 9.989 -49.331 1.00 78.75 114 ASN A N 1
ATOM 951 C CA . ASN A 1 114 ? 31.889 9.360 -48.012 1.00 78.75 114 ASN A CA 1
ATOM 952 C C . ASN A 1 114 ? 32.114 10.369 -46.879 1.00 78.75 114 ASN A C 1
ATOM 954 O O . ASN A 1 114 ? 31.393 10.369 -45.881 1.00 78.75 114 ASN A O 1
ATOM 958 N N . LYS A 1 115 ? 33.069 11.291 -47.033 1.00 86.94 115 LYS A N 1
ATOM 959 C CA . LYS A 1 115 ? 33.311 12.359 -46.057 1.00 86.94 115 LYS A CA 1
ATOM 960 C C . LYS A 1 115 ? 32.106 13.294 -45.926 1.00 86.94 115 LYS A C 1
ATOM 962 O O . LYS A 1 115 ? 31.774 13.698 -44.811 1.00 86.94 115 LYS A O 1
ATOM 967 N N . ARG A 1 116 ? 31.435 13.629 -47.033 1.00 86.94 116 ARG A N 1
ATOM 968 C CA . ARG A 1 116 ? 30.240 14.493 -47.034 1.00 86.94 116 ARG A CA 1
ATOM 969 C C . ARG A 1 116 ? 29.003 13.781 -46.491 1.00 86.94 116 ARG A C 1
ATOM 971 O O . ARG A 1 116 ? 28.261 14.386 -45.720 1.00 86.94 116 ARG A O 1
ATOM 978 N N . THR A 1 117 ? 28.774 12.525 -46.861 1.00 82.75 117 THR A N 1
ATOM 979 C CA . THR A 1 117 ? 27.558 11.781 -46.501 1.00 82.75 117 THR A CA 1
ATOM 980 C C . THR A 1 117 ? 27.703 11.087 -45.153 1.00 82.75 117 THR A C 1
ATOM 982 O O . THR A 1 117 ? 27.011 11.444 -44.197 1.00 82.75 117 THR A O 1
ATOM 985 N N . PHE A 1 118 ? 28.656 10.164 -45.029 1.00 74.44 118 PHE A N 1
ATOM 986 C CA . PHE A 1 118 ? 28.901 9.417 -43.799 1.00 74.44 118 PHE A CA 1
ATOM 987 C C . PHE A 1 118 ? 29.403 10.334 -42.682 1.00 74.44 118 PHE A C 1
ATOM 989 O O . PHE A 1 118 ? 28.944 10.236 -41.548 1.00 74.44 118 PHE A O 1
ATOM 996 N N . GLY A 1 119 ? 30.265 11.305 -43.001 1.00 86.62 119 GLY A N 1
ATOM 997 C CA . GLY A 1 119 ? 30.714 12.293 -42.017 1.00 86.62 119 GLY A CA 1
ATOM 998 C C . GLY A 1 119 ? 29.568 13.136 -41.442 1.00 86.62 119 GLY A C 1
ATOM 999 O O . GLY A 1 119 ? 29.544 13.400 -40.240 1.00 86.62 119 GLY A O 1
ATOM 1000 N N . LYS A 1 120 ? 28.581 13.523 -42.263 1.00 90.19 120 LYS A N 1
ATOM 1001 C CA . LYS A 1 120 ? 27.375 14.226 -41.792 1.00 90.19 120 LYS A CA 1
ATOM 1002 C C . LYS A 1 120 ? 26.482 13.311 -40.952 1.00 90.19 120 LYS A C 1
ATOM 1004 O O . LYS A 1 120 ? 25.992 13.735 -39.910 1.00 90.19 120 LYS A O 1
ATOM 1009 N N . PHE A 1 121 ? 26.313 12.059 -41.371 1.00 80.94 121 PHE A N 1
ATOM 1010 C CA . PHE A 1 121 ? 25.543 11.058 -40.635 1.00 80.94 121 PHE A CA 1
ATOM 1011 C C . PHE A 1 121 ? 26.118 10.787 -39.238 1.00 80.94 121 PHE A C 1
ATOM 1013 O O . PHE A 1 121 ? 25.388 10.870 -38.253 1.00 80.94 121 PHE A O 1
ATOM 1020 N N . ILE A 1 122 ? 27.432 10.561 -39.133 1.00 88.94 122 ILE A N 1
ATOM 1021 C CA . ILE A 1 122 ? 28.109 10.346 -37.846 1.00 88.94 122 ILE A CA 1
ATOM 1022 C C . ILE A 1 122 ? 27.954 11.560 -36.930 1.00 88.94 122 ILE A C 1
ATOM 1024 O O . ILE A 1 122 ? 27.638 11.393 -35.755 1.00 88.94 122 ILE A O 1
ATOM 1028 N N . LYS A 1 123 ? 28.096 12.782 -37.461 1.00 92.38 123 LYS A N 1
ATOM 1029 C CA . LYS A 1 123 ? 27.885 14.008 -36.674 1.00 92.38 123 LYS A CA 1
ATOM 1030 C C . LYS A 1 123 ? 26.459 14.128 -36.136 1.00 92.38 123 LYS A C 1
ATOM 1032 O O . LYS A 1 123 ? 26.288 14.555 -34.998 1.00 92.38 123 LYS A O 1
ATOM 1037 N N . ASN A 1 124 ? 25.454 13.756 -36.928 1.00 91.56 124 ASN A N 1
ATOM 1038 C CA . ASN A 1 124 ? 24.061 13.767 -36.479 1.00 91.56 124 ASN A CA 1
ATOM 1039 C C . ASN A 1 124 ? 23.832 12.744 -35.360 1.00 91.56 124 ASN A C 1
ATOM 1041 O O . ASN A 1 124 ? 23.313 13.112 -34.315 1.00 91.56 124 ASN A O 1
ATOM 1045 N N . ILE A 1 125 ? 24.314 11.506 -35.522 1.00 88.19 125 ILE A N 1
ATOM 1046 C CA . ILE A 1 125 ? 24.231 10.484 -34.464 1.00 88.19 125 ILE A CA 1
ATOM 1047 C C . ILE A 1 125 ? 24.925 10.955 -33.185 1.00 88.19 125 ILE A C 1
ATOM 1049 O O . ILE A 1 125 ? 24.399 10.783 -32.089 1.00 88.19 125 ILE A O 1
ATOM 1053 N N . GLU A 1 126 ? 26.114 11.546 -33.308 1.00 94.56 126 GLU A N 1
ATOM 1054 C CA . GLU A 1 126 ? 26.865 12.034 -32.154 1.00 94.56 126 GLU A CA 1
ATOM 1055 C C . GLU A 1 126 ? 26.109 13.154 -31.425 1.00 94.56 126 GLU A C 1
ATOM 1057 O O . GLU A 1 126 ? 26.104 13.201 -30.191 1.00 94.56 126 GLU A O 1
ATOM 1062 N N . LYS A 1 127 ? 25.446 14.039 -32.176 1.00 96.44 127 LYS A N 1
ATOM 1063 C CA . LYS A 1 127 ? 24.587 15.086 -31.622 1.00 96.44 127 LYS A CA 1
ATOM 1064 C C . LYS A 1 127 ? 23.393 14.482 -30.879 1.00 96.44 127 LYS A C 1
ATOM 1066 O O . LYS A 1 127 ? 23.218 14.789 -29.701 1.00 96.44 127 LYS A O 1
ATOM 1071 N N . ASP A 1 128 ? 22.650 13.582 -31.517 1.00 92.69 128 ASP A N 1
ATOM 1072 C CA . ASP A 1 128 ? 21.471 12.938 -30.926 1.00 92.69 128 ASP A CA 1
ATOM 1073 C C . ASP A 1 128 ? 21.843 12.161 -29.653 1.00 92.69 128 ASP A C 1
ATOM 1075 O O . ASP A 1 128 ? 21.161 12.239 -28.629 1.00 92.69 128 ASP A O 1
ATOM 1079 N N . TYR A 1 129 ? 22.987 11.468 -29.667 1.00 89.25 129 TYR A N 1
ATOM 1080 C CA . TYR A 1 129 ? 23.511 10.769 -28.495 1.00 89.25 129 TYR A CA 1
ATOM 1081 C C . TYR A 1 129 ? 23.834 11.729 -27.342 1.00 89.25 129 TYR A C 1
ATOM 1083 O O . TYR A 1 129 ? 23.479 11.455 -26.194 1.00 89.25 129 TYR A O 1
ATOM 1091 N N . LYS A 1 130 ? 24.473 12.874 -27.616 1.00 96.62 130 LYS A N 1
ATOM 1092 C CA . LYS A 1 130 ? 24.767 13.890 -26.587 1.00 96.62 130 LYS A CA 1
ATOM 1093 C C . LYS A 1 130 ? 23.491 14.476 -25.983 1.00 96.62 130 LYS A C 1
ATOM 1095 O O . LYS A 1 130 ? 23.422 14.657 -24.763 1.00 96.62 130 LYS A O 1
ATOM 1100 N N . GLU A 1 131 ? 22.484 14.745 -26.808 1.00 96.56 131 GLU A N 1
ATOM 1101 C CA . GLU A 1 131 ? 21.179 15.233 -26.353 1.00 96.56 131 GLU A CA 1
ATOM 1102 C C . GLU A 1 131 ? 20.484 14.194 -25.466 1.00 96.56 131 GLU A C 1
ATOM 1104 O O . GLU A 1 131 ? 20.069 14.513 -24.348 1.00 96.56 131 GLU A O 1
ATOM 1109 N N . TRP A 1 132 ? 20.466 12.929 -25.892 1.00 91.62 132 TRP A N 1
ATOM 1110 C CA . TRP A 1 132 ? 19.908 11.819 -25.118 1.00 91.62 132 TRP A CA 1
ATOM 1111 C C . TRP A 1 132 ? 20.615 11.622 -23.769 1.00 91.62 132 TRP A C 1
ATOM 1113 O O . TRP A 1 132 ? 19.960 11.478 -22.734 1.00 91.62 132 TRP A O 1
ATOM 1123 N N . VAL A 1 133 ? 21.951 11.671 -23.738 1.00 94.00 133 VAL A N 1
ATOM 1124 C CA . VAL A 1 133 ? 22.727 11.593 -22.487 1.00 94.00 133 VAL A CA 1
ATOM 1125 C C . VAL A 1 133 ? 22.379 12.751 -21.550 1.00 94.00 133 VAL A C 1
ATOM 1127 O O . VAL A 1 133 ? 22.212 12.545 -20.345 1.00 94.00 133 VAL A O 1
ATOM 1130 N N . THR A 1 134 ? 22.230 13.962 -22.088 1.00 97.69 134 THR A N 1
ATOM 1131 C CA . THR A 1 134 ? 21.882 15.152 -21.300 1.00 97.69 134 THR A CA 1
ATOM 1132 C C . THR A 1 134 ? 20.469 15.047 -20.723 1.00 97.69 134 THR A C 1
ATOM 1134 O O . THR A 1 134 ? 20.277 15.291 -19.528 1.00 97.69 134 THR A O 1
ATOM 1137 N N . ALA A 1 135 ? 19.496 14.603 -21.523 1.00 95.12 135 ALA A N 1
ATOM 1138 C CA . ALA A 1 135 ? 18.129 14.353 -21.073 1.00 95.12 135 ALA A CA 1
ATOM 1139 C C . ALA A 1 135 ? 18.084 13.281 -19.972 1.00 95.12 135 ALA A C 1
ATOM 1141 O O . ALA A 1 135 ? 17.497 13.501 -18.914 1.00 95.12 135 ALA A O 1
ATOM 1142 N N . ASN A 1 136 ? 18.798 12.168 -20.152 1.00 93.88 136 ASN A N 1
ATOM 1143 C CA . ASN A 1 136 ? 18.905 11.127 -19.130 1.00 93.88 136 ASN A CA 1
ATOM 1144 C C . ASN A 1 136 ? 19.540 11.628 -17.835 1.00 93.88 136 ASN A C 1
ATOM 1146 O O . ASN A 1 136 ? 19.115 11.242 -16.745 1.00 93.88 136 ASN A O 1
ATOM 1150 N N . LYS A 1 137 ? 20.563 12.483 -17.928 1.00 97.44 137 LYS A N 1
ATOM 1151 C CA . LYS A 1 137 ? 21.180 13.099 -16.751 1.00 97.44 137 LYS A CA 1
ATOM 1152 C C . LYS A 1 137 ? 20.163 13.962 -15.998 1.00 97.44 137 LYS A C 1
ATOM 1154 O O . LYS A 1 137 ? 20.082 13.851 -14.778 1.00 97.44 137 LYS A O 1
ATOM 1159 N N . LYS A 1 138 ? 19.350 14.750 -16.712 1.00 97.62 138 LYS A N 1
ATOM 1160 C CA . LYS A 1 138 ? 18.259 15.546 -16.128 1.00 97.62 138 LYS A CA 1
ATOM 1161 C C . LYS A 1 138 ? 17.213 14.661 -15.441 1.00 97.62 138 LYS A C 1
ATOM 1163 O O . LYS A 1 138 ? 16.950 14.855 -14.258 1.00 97.62 138 LYS A O 1
ATOM 1168 N N . MET A 1 139 ? 16.723 13.627 -16.126 1.00 96.94 139 MET A N 1
ATOM 1169 C CA . MET A 1 139 ? 15.760 12.671 -15.561 1.00 96.94 139 MET A CA 1
ATOM 1170 C C . MET A 1 139 ? 16.296 11.987 -14.299 1.00 96.94 139 MET A C 1
ATOM 1172 O O . MET A 1 139 ? 15.562 11.797 -13.336 1.00 96.94 139 MET A O 1
ATOM 1176 N N . ARG A 1 140 ? 17.590 11.641 -14.258 1.00 94.94 140 ARG A N 1
ATOM 1177 C CA . ARG A 1 140 ? 18.211 11.070 -13.051 1.00 94.94 140 ARG A CA 1
ATOM 1178 C C . ARG A 1 140 ? 18.168 12.028 -11.862 1.00 94.94 140 ARG A C 1
ATOM 1180 O O . ARG A 1 140 ? 17.947 11.563 -10.746 1.00 94.94 140 ARG A O 1
ATOM 1187 N N . TYR A 1 141 ? 18.378 13.328 -12.072 1.00 95.56 141 TYR A N 1
ATOM 1188 C CA . TYR A 1 141 ? 18.256 14.316 -10.996 1.00 95.56 141 TYR A CA 1
ATOM 1189 C C . TYR A 1 141 ? 16.807 14.495 -10.542 1.00 95.56 141 TYR A C 1
ATOM 1191 O O . TYR A 1 141 ? 16.573 14.530 -9.340 1.00 95.56 141 TYR A O 1
ATOM 1199 N N . GLU A 1 142 ? 15.844 14.524 -11.466 1.00 96.88 142 GLU A N 1
ATOM 1200 C CA . GLU A 1 142 ? 14.412 14.592 -11.137 1.00 96.88 142 GLU A CA 1
ATOM 1201 C C . GLU A 1 142 ? 13.961 13.366 -10.334 1.00 96.88 142 GLU A C 1
ATOM 1203 O O . GLU A 1 142 ? 13.377 13.513 -9.265 1.00 96.88 142 GLU A O 1
ATOM 1208 N N . ILE A 1 143 ? 14.324 12.156 -10.774 1.00 93.31 143 ILE A N 1
ATOM 1209 C CA . ILE A 1 143 ? 14.049 10.910 -10.039 1.00 93.31 143 ILE A CA 1
ATOM 1210 C C . ILE A 1 143 ? 14.686 10.949 -8.647 1.00 93.31 143 ILE A C 1
ATOM 1212 O O . ILE A 1 143 ? 14.067 10.525 -7.673 1.00 93.31 143 ILE A O 1
ATOM 1216 N N . LYS A 1 144 ? 15.922 11.451 -8.531 1.00 97.12 144 LYS A N 1
ATOM 1217 C CA . LYS A 1 144 ? 16.595 11.589 -7.235 1.00 97.12 144 LYS A CA 1
ATOM 1218 C C . LYS A 1 144 ? 15.867 12.589 -6.332 1.00 97.12 144 LYS A C 1
ATOM 1220 O O . LYS A 1 144 ? 15.717 12.300 -5.152 1.00 97.12 144 LYS A O 1
ATOM 1225 N N . GLY A 1 145 ? 15.412 13.716 -6.878 1.00 96.94 145 GLY A N 1
ATOM 1226 C CA . GLY A 1 145 ? 14.636 14.723 -6.153 1.00 96.94 145 GLY A CA 1
ATOM 1227 C C . GLY A 1 145 ? 13.308 14.165 -5.646 1.00 96.94 145 GLY A C 1
ATOM 1228 O O . GLY A 1 145 ? 13.054 14.213 -4.448 1.00 96.94 145 GLY A O 1
ATOM 1229 N N . LEU A 1 146 ? 12.526 13.531 -6.524 1.00 97.50 146 LEU A N 1
ATOM 1230 C CA . LEU A 1 146 ? 11.262 12.881 -6.159 1.00 97.50 146 LEU A CA 1
ATOM 1231 C C . LEU A 1 146 ? 11.458 11.787 -5.104 1.00 97.50 146 LEU A C 1
ATOM 1233 O O . LEU A 1 146 ? 10.644 11.636 -4.201 1.00 97.50 146 LEU A O 1
ATOM 1237 N N . LYS A 1 147 ? 12.558 11.030 -5.187 1.00 96.25 147 LYS A N 1
ATOM 1238 C CA . LYS A 1 147 ? 12.887 10.014 -4.182 1.00 96.25 147 LYS A CA 1
ATOM 1239 C C . LYS A 1 147 ? 13.180 10.625 -2.809 1.00 96.25 147 LYS A C 1
ATOM 1241 O O . LYS A 1 147 ? 12.838 10.003 -1.812 1.00 96.25 147 LYS A O 1
ATOM 1246 N N . ILE A 1 148 ? 13.835 11.787 -2.760 1.00 96.94 148 ILE A N 1
ATOM 1247 C CA . ILE A 1 148 ? 14.103 12.500 -1.503 1.00 96.94 148 ILE A CA 1
ATOM 1248 C C . ILE A 1 148 ? 12.789 13.022 -0.916 1.00 96.94 148 ILE A C 1
ATOM 1250 O O . ILE A 1 148 ? 12.507 12.709 0.232 1.00 96.94 148 ILE A O 1
ATOM 1254 N N . GLN A 1 149 ? 11.957 13.691 -1.721 1.00 96.50 149 GLN A N 1
ATOM 1255 C CA . GLN A 1 149 ? 10.646 14.194 -1.288 1.00 96.50 149 GLN A CA 1
ATOM 1256 C C . GLN A 1 149 ? 9.758 13.082 -0.724 1.00 96.50 149 GLN A C 1
ATOM 1258 O O . GLN A 1 149 ? 9.246 13.197 0.381 1.00 96.50 149 GLN A O 1
ATOM 1263 N N . LEU A 1 150 ? 9.648 11.958 -1.440 1.00 94.56 150 LEU A N 1
ATOM 1264 C CA . LEU A 1 150 ? 8.876 10.808 -0.972 1.00 94.56 150 LEU A CA 1
ATOM 1265 C C . LEU A 1 150 ? 9.410 10.255 0.358 1.00 94.56 150 LEU A C 1
ATOM 1267 O O . LEU A 1 150 ? 8.641 9.792 1.193 1.00 94.56 150 LEU A O 1
ATOM 1271 N N . LEU A 1 151 ? 10.731 10.258 0.548 1.00 95.31 151 LEU A N 1
ATOM 1272 C CA . LEU A 1 151 ? 11.346 9.752 1.772 1.00 95.31 151 LEU A CA 1
ATOM 1273 C C . LEU A 1 151 ? 11.104 10.697 2.956 1.00 95.31 151 LEU A C 1
ATOM 1275 O O . LEU A 1 151 ? 10.853 10.210 4.054 1.00 95.31 151 LEU A O 1
ATOM 1279 N N . GLU A 1 152 ? 11.146 12.010 2.729 1.00 95.94 152 GLU A N 1
ATOM 1280 C CA . GLU A 1 152 ? 10.799 13.034 3.722 1.00 95.94 152 GLU A CA 1
ATOM 1281 C C . GLU A 1 152 ? 9.320 12.936 4.123 1.00 95.94 152 GLU A C 1
ATOM 1283 O O . GLU A 1 152 ? 9.028 12.819 5.308 1.00 95.94 152 GLU A O 1
ATOM 1288 N N . GLU A 1 153 ? 8.399 12.838 3.158 1.00 96.56 153 GLU A N 1
ATOM 1289 C CA . GLU A 1 153 ? 6.964 12.663 3.437 1.00 96.56 153 GLU A CA 1
ATOM 1290 C C . GLU A 1 153 ? 6.681 11.394 4.253 1.00 96.56 153 GLU A C 1
ATOM 1292 O O . GLU A 1 153 ? 5.926 11.428 5.221 1.00 96.56 153 GLU A O 1
ATOM 1297 N N . ILE A 1 154 ? 7.318 10.267 3.913 1.00 95.44 154 ILE A N 1
ATOM 1298 C CA . ILE A 1 154 ? 7.191 9.026 4.695 1.00 95.44 154 ILE A CA 1
ATOM 1299 C C . ILE A 1 154 ? 7.696 9.228 6.129 1.00 95.44 154 ILE A C 1
ATOM 1301 O O . ILE A 1 154 ? 7.095 8.709 7.069 1.00 95.44 154 ILE A O 1
ATOM 1305 N N . GLN A 1 155 ? 8.805 9.946 6.317 1.00 96.06 155 GLN A N 1
ATOM 1306 C CA . GLN A 1 155 ? 9.330 10.225 7.653 1.00 96.06 155 GLN A CA 1
ATOM 1307 C C . GLN A 1 155 ? 8.388 11.112 8.463 1.00 96.06 155 GLN A C 1
ATOM 1309 O O . GLN A 1 155 ? 8.185 10.837 9.645 1.00 96.06 155 GLN A O 1
ATOM 1314 N N . ASP A 1 156 ? 7.800 12.131 7.845 1.00 96.44 156 ASP A N 1
ATOM 1315 C CA . ASP A 1 156 ? 6.858 13.022 8.514 1.00 96.44 156 ASP A CA 1
ATOM 1316 C C . ASP A 1 156 ? 5.569 12.289 8.900 1.00 96.44 156 ASP A C 1
ATOM 1318 O O . ASP A 1 156 ? 5.145 12.385 10.052 1.00 96.44 156 ASP A O 1
ATOM 1322 N N . PHE A 1 157 ? 5.018 11.453 8.013 1.00 96.44 157 PHE A N 1
ATOM 1323 C CA . PHE A 1 157 ? 3.873 10.605 8.359 1.00 96.44 157 PHE A CA 1
ATOM 1324 C C . PHE A 1 157 ? 4.189 9.623 9.487 1.00 96.44 157 PHE A C 1
ATOM 1326 O O . PHE A 1 157 ? 3.370 9.434 10.381 1.00 96.44 157 PHE A O 1
ATOM 1333 N N . ASN A 1 158 ? 5.377 9.012 9.489 1.00 95.62 158 ASN A N 1
ATOM 1334 C CA . ASN A 1 158 ? 5.766 8.106 10.570 1.00 95.62 158 ASN A CA 1
ATOM 1335 C C . ASN A 1 158 ? 5.859 8.828 11.921 1.00 95.62 158 ASN A C 1
ATOM 1337 O O . ASN A 1 158 ? 5.435 8.271 12.929 1.00 95.62 158 ASN A O 1
ATOM 1341 N N . ARG A 1 159 ? 6.368 10.068 11.948 1.00 96.44 159 ARG A N 1
ATOM 1342 C CA . ARG A 1 159 ? 6.381 10.890 13.170 1.00 96.44 159 ARG A CA 1
ATOM 1343 C C . ARG A 1 159 ? 4.969 11.220 13.642 1.00 96.44 159 ARG A C 1
ATOM 1345 O O . ARG A 1 159 ? 4.701 11.167 14.836 1.00 96.44 159 ARG A O 1
ATOM 1352 N N . GLU A 1 160 ? 4.071 11.559 12.720 1.00 97.38 160 GLU A N 1
ATOM 1353 C CA . GLU A 1 160 ? 2.676 11.855 13.057 1.00 97.38 160 GLU A CA 1
ATOM 1354 C C . GLU A 1 160 ? 1.967 10.627 13.643 1.00 97.38 160 GLU A C 1
ATOM 1356 O O . GLU A 1 160 ? 1.293 10.741 14.667 1.00 97.38 160 GLU A O 1
ATOM 1361 N N . ILE A 1 161 ? 2.183 9.445 13.057 1.00 96.12 161 ILE A N 1
ATOM 1362 C CA . ILE A 1 161 ? 1.680 8.172 13.590 1.00 96.12 161 ILE A CA 1
ATOM 1363 C C . ILE A 1 161 ? 2.211 7.937 15.008 1.00 96.12 161 ILE A C 1
ATOM 1365 O O . ILE A 1 161 ? 1.415 7.689 15.907 1.00 96.12 161 ILE A O 1
ATOM 1369 N N . GLU A 1 162 ? 3.518 8.088 15.234 1.00 97.12 162 GLU A N 1
ATOM 1370 C CA . GLU A 1 162 ? 4.129 7.911 16.559 1.00 97.12 162 GLU A CA 1
ATOM 1371 C C . GLU A 1 162 ? 3.542 8.886 17.599 1.00 97.12 162 GLU A C 1
ATOM 1373 O O . GLU A 1 162 ? 3.245 8.502 18.731 1.00 97.12 162 GLU A O 1
ATOM 1378 N N . CYS A 1 163 ? 3.314 10.152 17.232 1.00 96.19 163 CYS A N 1
ATOM 1379 C CA . CYS A 1 163 ? 2.654 11.117 18.113 1.00 96.19 163 CYS A CA 1
ATOM 1380 C C . CYS A 1 163 ? 1.215 10.702 18.462 1.00 96.19 163 CYS A C 1
ATOM 1382 O O . CYS A 1 163 ? 0.811 10.820 19.621 1.00 96.19 163 CYS A O 1
ATOM 1384 N N . LEU A 1 164 ? 0.445 10.219 17.482 1.00 96.25 164 LEU A N 1
ATOM 1385 C CA . LEU A 1 164 ? -0.932 9.762 17.689 1.00 96.25 164 LEU A CA 1
ATOM 1386 C C . LEU A 1 164 ? -0.996 8.497 18.549 1.00 96.25 164 LEU A C 1
ATOM 1388 O O . LEU A 1 164 ? -1.854 8.402 19.428 1.00 96.25 164 LEU A O 1
ATOM 1392 N N . GLU A 1 165 ? -0.084 7.551 18.331 1.00 97.06 165 GLU A N 1
ATOM 1393 C CA . GLU A 1 165 ? 0.037 6.334 19.134 1.00 97.06 165 GLU A CA 1
ATOM 1394 C C . GLU A 1 165 ? 0.300 6.688 20.599 1.00 97.06 165 GLU A C 1
ATOM 1396 O O . GLU A 1 165 ? -0.501 6.318 21.461 1.00 97.06 165 GLU A O 1
ATOM 1401 N N . ASN A 1 166 ? 1.319 7.508 20.872 1.00 96.25 166 ASN A N 1
ATOM 1402 C CA . ASN A 1 166 ? 1.649 7.957 22.228 1.00 96.25 166 ASN A CA 1
ATOM 1403 C C . ASN A 1 166 ? 0.475 8.683 22.909 1.00 96.25 166 ASN A C 1
ATOM 1405 O O . ASN A 1 166 ? 0.144 8.391 24.059 1.00 96.25 166 ASN A O 1
ATOM 1409 N N . ALA A 1 167 ? -0.204 9.587 22.194 1.00 97.38 167 ALA A N 1
ATOM 1410 C CA . ALA A 1 167 ? -1.374 10.289 22.724 1.00 97.38 167 ALA A CA 1
ATOM 1411 C C . ALA A 1 167 ? -2.527 9.324 23.056 1.00 97.38 167 ALA A C 1
ATOM 1413 O O . ALA A 1 167 ? -3.228 9.492 24.059 1.00 97.38 167 ALA A O 1
ATOM 1414 N N . SER A 1 168 ? -2.725 8.291 22.233 1.00 94.75 168 SER A N 1
ATOM 1415 C CA . SER A 1 168 ? -3.746 7.271 22.479 1.00 94.75 168 SER A CA 1
ATOM 1416 C C . SER A 1 168 ? -3.400 6.373 23.673 1.00 94.75 168 SER A C 1
ATOM 1418 O O . SER A 1 168 ? -4.279 6.073 24.483 1.00 94.75 168 SER A O 1
ATOM 1420 N N . GLU A 1 169 ? -2.129 5.998 23.840 1.00 97.38 169 GLU A N 1
ATOM 1421 C CA . GLU A 1 169 ? -1.649 5.219 24.985 1.00 97.38 169 GLU A CA 1
ATOM 1422 C C . GLU A 1 169 ? -1.792 5.991 26.302 1.00 97.38 169 GLU A C 1
ATOM 1424 O O . GLU A 1 169 ? -2.227 5.427 27.317 1.00 97.38 169 GLU A O 1
ATOM 1429 N N . GLU A 1 170 ? -1.490 7.292 26.286 1.00 96.50 170 GLU A N 1
ATOM 1430 C CA . GLU A 1 170 ? -1.695 8.184 27.426 1.00 96.50 170 GLU A CA 1
ATOM 1431 C C . GLU A 1 170 ? -3.185 8.288 27.780 1.00 96.50 170 GLU A C 1
ATOM 1433 O O . GLU A 1 170 ? -3.565 8.050 28.931 1.00 96.50 170 GLU A O 1
ATOM 1438 N N . GLY A 1 171 ? -4.052 8.516 26.786 1.00 96.06 171 GLY A N 1
ATOM 1439 C CA . GLY A 1 171 ? -5.503 8.568 26.987 1.00 96.06 171 GLY A CA 1
ATOM 1440 C C . GLY A 1 171 ? -6.084 7.263 27.547 1.00 96.06 171 GLY A C 1
ATOM 1441 O O . GLY A 1 171 ? -6.910 7.281 28.465 1.00 96.06 171 GLY A O 1
ATOM 1442 N N . ILE A 1 172 ? -5.621 6.107 27.059 1.00 97.19 172 ILE A N 1
ATOM 1443 C CA . ILE A 1 172 ? -6.008 4.791 27.594 1.00 97.19 172 ILE A CA 1
ATOM 1444 C C . ILE A 1 172 ? -5.554 4.645 29.052 1.00 97.19 172 ILE A C 1
ATOM 1446 O O . ILE A 1 172 ? -6.317 4.157 29.895 1.00 97.19 172 ILE A O 1
ATOM 1450 N N . SER A 1 173 ? -4.331 5.070 29.369 1.00 97.06 173 SER A N 1
ATOM 1451 C CA . SER A 1 173 ? -3.774 5.000 30.722 1.00 97.06 173 SER A CA 1
ATOM 1452 C C . SER A 1 173 ? -4.554 5.877 31.704 1.00 97.06 173 SER A C 1
ATOM 1454 O O . SER A 1 173 ? -4.910 5.417 32.797 1.00 97.06 173 SER A O 1
ATOM 1456 N N . GLU A 1 174 ? -4.908 7.098 31.300 1.00 97.88 174 GLU A N 1
ATOM 1457 C CA . GLU A 1 174 ? -5.733 8.005 32.094 1.00 97.88 174 GLU A CA 1
ATOM 1458 C C . GLU A 1 174 ? -7.121 7.404 32.353 1.00 97.88 174 GLU A C 1
ATOM 1460 O O . GLU A 1 174 ? -7.548 7.291 33.508 1.00 97.88 174 GLU A O 1
ATOM 1465 N N . LEU A 1 175 ? -7.805 6.925 31.308 1.00 97.81 175 LEU A N 1
ATOM 1466 C CA . LEU A 1 175 ? -9.118 6.288 31.437 1.00 97.81 175 LEU A CA 1
ATOM 1467 C C . LEU A 1 175 ? -9.075 5.069 32.361 1.00 97.81 175 LEU A C 1
ATOM 1469 O O . LEU A 1 175 ? -9.946 4.906 33.219 1.00 97.81 175 LEU A O 1
ATOM 1473 N N . LYS A 1 176 ? -8.041 4.234 32.246 1.00 98.25 176 LYS A N 1
ATOM 1474 C CA . LYS A 1 176 ? -7.848 3.065 33.112 1.00 98.25 176 LYS A CA 1
ATOM 1475 C C . LYS A 1 176 ? -7.681 3.470 34.578 1.00 98.25 176 LYS A C 1
ATOM 1477 O O . LYS A 1 176 ? -8.276 2.841 35.458 1.00 98.25 176 LYS A O 1
ATOM 1482 N N . SER A 1 177 ? -6.930 4.540 34.849 1.00 96.50 177 SER A N 1
ATOM 1483 C CA . SER A 1 177 ? -6.779 5.091 36.202 1.00 96.50 177 SER A CA 1
ATOM 1484 C C . SER A 1 177 ? -8.117 5.599 36.760 1.00 96.50 177 SER A C 1
ATOM 1486 O O . SER A 1 177 ? -8.480 5.294 37.901 1.00 96.50 177 SER A O 1
ATOM 1488 N N . LYS A 1 178 ? -8.914 6.274 35.923 1.00 98.12 178 LYS A N 1
ATOM 1489 C CA . LYS A 1 178 ? -10.225 6.824 36.283 1.00 98.12 178 LYS A CA 1
ATOM 1490 C C . LYS A 1 178 ? -11.247 5.729 36.567 1.00 98.12 178 LYS A C 1
ATOM 1492 O O . LYS A 1 178 ? -11.949 5.803 37.574 1.00 98.12 178 LYS A O 1
ATOM 1497 N N . ILE A 1 179 ? -11.271 4.670 35.755 1.00 98.31 179 ILE A N 1
ATOM 1498 C CA . ILE A 1 179 ? -12.075 3.464 36.003 1.00 98.31 179 ILE A CA 1
ATOM 1499 C C . ILE A 1 179 ? -11.688 2.830 37.343 1.00 98.31 179 ILE A C 1
ATOM 1501 O O . ILE A 1 179 ? -12.569 2.459 38.117 1.00 98.31 179 ILE A O 1
ATOM 1505 N N . SER A 1 180 ? -10.390 2.731 37.648 1.00 98.25 180 SER A N 1
ATOM 1506 C CA . SER A 1 180 ? -9.912 2.170 38.918 1.00 98.25 180 SER A CA 1
ATOM 1507 C C . SER A 1 180 ? -10.381 3.000 40.122 1.00 98.25 180 SER A C 1
ATOM 1509 O O . SER A 1 180 ? -10.914 2.456 41.090 1.00 98.25 180 SER A O 1
ATOM 1511 N N . SER A 1 181 ? -10.276 4.328 40.025 1.00 98.19 181 SER A N 1
ATOM 1512 C CA . SER A 1 181 ? -10.771 5.257 41.048 1.00 98.19 181 SER A CA 1
ATOM 1513 C C . SER A 1 181 ? -12.283 5.126 41.266 1.00 98.19 181 SER A C 1
ATOM 1515 O O . SER A 1 181 ? -12.732 4.898 42.391 1.00 98.19 181 SER A O 1
ATOM 1517 N N . LEU A 1 182 ? -13.074 5.164 40.188 1.00 98.31 182 LEU A N 1
ATOM 1518 C CA . LEU A 1 182 ? -14.531 5.008 40.252 1.00 98.31 182 LEU A CA 1
ATOM 1519 C C . LEU A 1 182 ? -14.943 3.644 40.817 1.00 98.31 182 LEU A C 1
ATOM 1521 O O . LEU A 1 182 ? -15.881 3.556 41.607 1.00 98.31 182 LEU A O 1
ATOM 1525 N N . LYS A 1 183 ? -14.224 2.574 40.466 1.00 98.06 183 LYS A N 1
ATOM 1526 C CA . LYS A 1 183 ? -14.468 1.229 41.000 1.00 98.06 183 LYS A CA 1
ATOM 1527 C C . LYS A 1 183 ? -14.251 1.175 42.514 1.00 98.06 183 LYS A C 1
ATOM 1529 O O . LYS A 1 183 ? -15.056 0.565 43.218 1.00 98.06 183 LYS A O 1
ATOM 1534 N N . ASN A 1 184 ? -13.205 1.832 43.014 1.00 97.62 184 ASN A N 1
ATOM 1535 C CA . ASN A 1 184 ? -12.936 1.927 44.449 1.00 97.62 184 ASN A CA 1
ATOM 1536 C C . ASN A 1 184 ? -14.023 2.729 45.173 1.00 97.62 184 ASN A C 1
ATOM 1538 O O . ASN A 1 184 ? -14.527 2.278 46.202 1.00 97.62 184 ASN A O 1
ATOM 1542 N N . GLN A 1 185 ? -14.437 3.867 44.607 1.00 98.12 185 GLN A N 1
ATOM 1543 C CA . GLN A 1 185 ? -15.544 4.662 45.146 1.00 98.12 185 GLN A CA 1
ATOM 1544 C C . GLN A 1 185 ? -16.834 3.840 45.218 1.00 98.12 185 GLN A C 1
ATOM 1546 O O . GLN A 1 185 ? -17.451 3.756 46.276 1.00 98.12 185 GLN A O 1
ATOM 1551 N N . LEU A 1 186 ? -17.193 3.149 44.132 1.00 97.94 186 LEU A N 1
ATOM 1552 C CA . LEU A 1 186 ? -18.377 2.294 44.078 1.00 97.94 186 LEU A CA 1
ATOM 1553 C C . LEU A 1 186 ? -18.337 1.185 45.139 1.00 97.94 186 LEU A C 1
ATOM 1555 O O . LEU A 1 186 ? -19.352 0.906 45.779 1.00 97.94 186 LEU A O 1
ATOM 1559 N N . TYR A 1 187 ? -17.177 0.550 45.341 1.00 97.25 187 TYR A N 1
ATOM 1560 C CA . TYR A 1 187 ? -17.013 -0.479 46.368 1.00 97.25 187 TYR A CA 1
ATOM 1561 C C . TYR A 1 187 ? -17.257 0.079 47.775 1.00 97.25 187 TYR A C 1
ATOM 1563 O O . TYR A 1 187 ? -17.968 -0.548 48.566 1.00 97.25 187 TYR A O 1
ATOM 1571 N N . GLN A 1 188 ? -16.718 1.266 48.066 1.00 97.44 188 GLN A N 1
ATOM 1572 C CA . GLN A 1 188 ? -16.911 1.929 49.350 1.00 97.44 188 GLN A CA 1
ATOM 1573 C C . GLN A 1 188 ? -18.376 2.329 49.560 1.00 97.44 188 GLN A C 1
ATOM 1575 O O . GLN A 1 188 ? -18.972 1.940 50.559 1.00 97.44 188 GLN A O 1
ATOM 1580 N N . THR A 1 189 ? -19.002 2.990 48.583 1.00 97.56 189 THR A N 1
ATOM 1581 C CA . THR A 1 189 ? -20.422 3.368 48.654 1.00 97.56 189 THR A CA 1
ATOM 1582 C C . THR A 1 189 ? -21.324 2.149 48.841 1.00 97.56 189 THR A C 1
ATOM 1584 O O . THR A 1 189 ? -22.243 2.175 49.654 1.00 97.56 189 THR A O 1
ATOM 1587 N N . LYS A 1 190 ? -21.046 1.038 48.147 1.00 97.94 190 L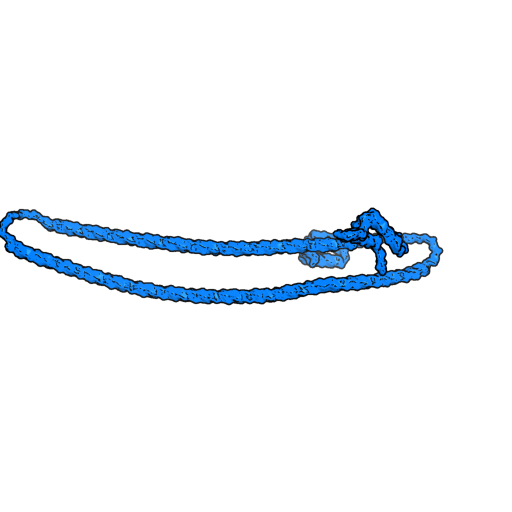YS A N 1
ATOM 1588 C CA . LYS A 1 190 ? -21.798 -0.213 48.315 1.00 97.94 190 LYS A CA 1
ATOM 1589 C C . LYS A 1 190 ? -21.644 -0.800 49.720 1.00 97.94 190 LYS A C 1
ATOM 1591 O O . LYS A 1 190 ? -22.592 -1.381 50.248 1.00 97.94 190 LYS A O 1
ATOM 1596 N N . LYS A 1 191 ? -20.456 -0.697 50.322 1.00 96.94 191 LYS A N 1
ATOM 1597 C CA . LYS A 1 191 ? -20.237 -1.113 51.712 1.00 96.94 191 LYS A CA 1
ATOM 1598 C C . LYS A 1 191 ? -21.060 -0.249 52.669 1.00 96.94 191 LYS A C 1
ATOM 1600 O O . LYS A 1 191 ? -21.794 -0.816 53.471 1.00 96.94 191 LYS A O 1
ATOM 1605 N N . ASP A 1 192 ? -21.014 1.068 52.504 1.00 97.44 192 ASP A N 1
ATOM 1606 C CA . ASP A 1 192 ? -21.755 2.010 53.345 1.00 97.44 192 ASP A CA 1
ATOM 1607 C C . ASP A 1 192 ? -23.275 1.801 53.246 1.00 97.44 192 ASP A C 1
ATOM 1609 O O . ASP A 1 192 ? -23.970 1.852 54.258 1.00 97.44 192 ASP A O 1
ATOM 1613 N N . VAL A 1 193 ? -23.801 1.518 52.047 1.00 97.69 193 VAL A N 1
ATOM 1614 C CA . VAL A 1 193 ? -25.222 1.175 51.853 1.00 97.69 193 VAL A CA 1
ATOM 1615 C C . VAL A 1 193 ? -25.591 -0.082 52.637 1.00 97.69 193 VAL A C 1
ATOM 1617 O O . VAL A 1 193 ? -26.558 -0.042 53.388 1.00 97.69 193 VAL A O 1
ATOM 1620 N N . ARG A 1 194 ? -24.795 -1.158 52.562 1.00 97.12 194 ARG A N 1
ATOM 1621 C CA . ARG A 1 194 ? -25.058 -2.381 53.347 1.00 97.12 194 ARG A CA 1
ATOM 1622 C C . ARG A 1 194 ? -25.040 -2.141 54.849 1.00 97.12 194 ARG A C 1
ATOM 1624 O O . ARG A 1 194 ? -25.818 -2.743 55.584 1.00 97.12 194 ARG A O 1
ATOM 1631 N N . ASP A 1 195 ? -24.128 -1.304 55.329 1.00 97.25 195 ASP A N 1
ATOM 1632 C CA . ASP A 1 195 ? -24.055 -1.003 56.757 1.00 97.25 195 ASP A CA 1
ATOM 1633 C C . ASP A 1 195 ? -25.260 -0.153 57.202 1.00 97.25 195 ASP A C 1
ATOM 1635 O O . ASP A 1 195 ? -25.819 -0.398 58.273 1.00 97.25 195 ASP A O 1
ATOM 1639 N N . LYS A 1 196 ? -25.752 0.753 56.345 1.00 97.25 196 LYS A N 1
ATOM 1640 C CA . LYS A 1 196 ? -27.020 1.470 56.563 1.00 97.25 196 LYS A CA 1
ATOM 1641 C C . LYS A 1 196 ? -28.242 0.552 56.497 1.00 97.25 196 LYS A C 1
ATOM 1643 O O . LYS A 1 196 ? -29.128 0.704 57.327 1.00 97.25 196 LYS A O 1
ATOM 1648 N N . GLU A 1 197 ? -28.286 -0.414 55.582 1.00 97.44 197 GLU A N 1
ATOM 1649 C CA . GLU A 1 197 ? -29.360 -1.419 55.507 1.00 97.44 197 GLU A CA 1
ATOM 1650 C C . GLU A 1 197 ? -29.470 -2.210 56.817 1.00 97.44 197 GLU A C 1
ATOM 1652 O O . GLU A 1 197 ? -30.561 -2.354 57.363 1.00 97.44 197 GLU A O 1
ATOM 1657 N N . LYS A 1 198 ? -28.338 -2.645 57.393 1.00 97.00 198 LYS A N 1
ATOM 1658 C CA . LYS A 1 198 ? -28.320 -3.299 58.716 1.00 97.00 198 LYS A CA 1
ATOM 1659 C C . LYS A 1 198 ? -28.847 -2.382 59.818 1.00 97.00 198 LYS A C 1
ATOM 1661 O O . LYS A 1 198 ? -29.562 -2.837 60.709 1.00 97.00 198 LYS A O 1
ATOM 1666 N N . TYR A 1 199 ? -28.478 -1.101 59.779 1.00 96.69 199 TYR A N 1
ATOM 1667 C CA . TYR A 1 199 ? -28.965 -0.121 60.745 1.00 96.69 199 TYR A CA 1
ATOM 1668 C C . TYR A 1 199 ? -30.483 0.080 60.626 1.00 96.69 199 TYR A C 1
ATOM 1670 O O . TYR A 1 199 ? -31.173 0.052 61.643 1.00 96.69 199 TYR A O 1
ATOM 1678 N N . ILE A 1 200 ? -31.014 0.195 59.405 1.00 97.75 200 ILE A N 1
ATOM 1679 C CA . ILE A 1 200 ? -32.457 0.293 59.142 1.00 97.75 200 ILE A CA 1
ATOM 1680 C C . ILE A 1 200 ? -33.174 -0.950 59.675 1.00 97.75 200 ILE A C 1
ATOM 1682 O O . ILE A 1 200 ? -34.105 -0.799 60.459 1.00 97.75 200 ILE A O 1
ATOM 1686 N N . ALA A 1 201 ? -32.668 -2.153 59.388 1.00 97.38 201 ALA A N 1
ATOM 1687 C CA . ALA A 1 201 ? -33.234 -3.394 59.919 1.00 97.38 201 ALA A CA 1
ATOM 1688 C C . ALA A 1 201 ? -33.279 -3.411 61.462 1.00 97.38 201 ALA A C 1
ATOM 1690 O O . ALA A 1 201 ? -34.242 -3.886 62.065 1.00 97.38 201 ALA A O 1
ATOM 1691 N N . SER A 1 202 ? -32.260 -2.852 62.130 1.00 97.06 202 SER A N 1
ATOM 1692 C CA . SER A 1 202 ? -32.272 -2.720 63.594 1.00 97.06 202 SER A CA 1
ATOM 1693 C C . SER A 1 202 ? -33.336 -1.737 64.106 1.00 97.06 202 SER A C 1
ATOM 1695 O O . SER A 1 202 ? -33.936 -1.976 65.155 1.00 97.06 202 SER A O 1
ATOM 1697 N N . LEU A 1 203 ? -33.594 -0.650 63.369 1.00 96.00 203 LEU A N 1
ATOM 1698 C CA . LEU A 1 203 ? -34.618 0.340 63.708 1.00 96.00 203 LEU A CA 1
ATOM 1699 C C . LEU A 1 203 ? -36.028 -0.200 63.471 1.00 96.00 203 LEU A C 1
ATOM 1701 O O . LEU A 1 203 ? -36.886 -0.012 64.328 1.00 96.00 203 LEU A O 1
ATOM 1705 N N . GLU A 1 204 ? -36.249 -0.896 62.356 1.00 96.88 204 GLU A N 1
ATOM 1706 C CA . GLU A 1 204 ? -37.511 -1.571 62.034 1.00 96.88 204 GLU A CA 1
ATOM 1707 C C . GLU A 1 204 ? -37.889 -2.569 63.128 1.00 96.88 204 GLU A C 1
ATOM 1709 O O . GLU A 1 204 ? -39.009 -2.529 63.631 1.00 96.88 204 GLU A O 1
ATOM 1714 N N . LYS A 1 205 ? -36.937 -3.388 63.598 1.00 96.44 205 LYS A N 1
ATOM 1715 C CA . LYS A 1 205 ? -37.180 -4.299 64.726 1.00 96.44 205 LYS A CA 1
ATOM 1716 C C . LYS A 1 205 ? -37.652 -3.555 65.982 1.00 96.44 205 LYS A C 1
ATOM 1718 O O . LYS A 1 205 ? -38.620 -3.964 66.615 1.00 96.44 205 LYS A O 1
ATOM 1723 N N . ARG A 1 206 ? -36.991 -2.447 66.332 1.00 95.81 206 ARG A N 1
ATOM 1724 C CA . ARG A 1 206 ? -37.364 -1.625 67.496 1.00 95.81 206 ARG A CA 1
ATOM 1725 C C . ARG A 1 206 ? -38.729 -0.960 67.324 1.00 95.81 206 ARG A C 1
ATOM 1727 O O . ARG A 1 206 ? -39.443 -0.774 68.304 1.00 95.81 206 ARG A O 1
ATOM 1734 N N . LEU A 1 207 ? -39.080 -0.579 66.097 1.00 96.12 207 LEU A N 1
ATOM 1735 C CA . LEU A 1 207 ? -40.388 -0.019 65.775 1.00 96.12 207 LEU A CA 1
ATOM 1736 C C . LEU A 1 207 ? -41.491 -1.053 66.017 1.00 96.12 207 LEU A C 1
ATOM 1738 O O . LEU A 1 207 ? -42.458 -0.726 66.696 1.00 96.12 207 LEU A O 1
ATOM 1742 N N . VAL A 1 208 ? -41.301 -2.295 65.559 1.00 96.38 208 VAL A N 1
ATOM 1743 C CA . VAL A 1 208 ? -42.237 -3.408 65.802 1.00 96.38 208 VAL A CA 1
ATOM 1744 C C . VAL A 1 208 ? -42.423 -3.655 67.303 1.00 96.38 208 VAL A C 1
ATOM 1746 O O . VAL A 1 208 ? -43.550 -3.768 67.776 1.00 96.38 208 VAL A O 1
ATOM 1749 N N . GLU A 1 209 ? -41.337 -3.655 68.084 1.00 95.31 209 GLU A N 1
ATOM 1750 C CA . GLU A 1 209 ? -41.412 -3.787 69.549 1.00 95.31 209 GLU A CA 1
ATOM 1751 C C . GLU A 1 209 ? -42.232 -2.652 70.193 1.00 95.31 209 GLU A C 1
ATOM 1753 O O . GLU A 1 209 ? -43.013 -2.885 71.120 1.00 95.31 209 GLU A O 1
ATOM 1758 N N . PHE A 1 210 ? -42.079 -1.412 69.715 1.00 93.31 210 PHE A N 1
ATOM 1759 C CA . PHE A 1 210 ? -42.889 -0.291 70.190 1.00 93.31 210 PHE A CA 1
ATOM 1760 C C . PHE A 1 210 ? -44.351 -0.384 69.736 1.00 93.31 210 PHE A C 1
ATOM 1762 O O . PHE A 1 210 ? -45.238 -0.065 70.528 1.00 93.31 210 PHE A O 1
ATOM 1769 N N . GLU A 1 211 ? -44.627 -0.839 68.513 1.00 95.50 211 GLU A N 1
ATOM 1770 C CA . GLU A 1 211 ? -45.992 -1.082 68.030 1.00 95.50 211 GLU A CA 1
ATOM 1771 C C . GLU A 1 211 ? -46.710 -2.134 68.883 1.00 95.50 211 GLU A C 1
ATOM 1773 O O . GLU A 1 211 ? -47.841 -1.898 69.312 1.00 95.50 211 GLU A O 1
ATOM 1778 N N . GLU A 1 212 ? -46.042 -3.241 69.225 1.00 94.31 212 GLU A N 1
ATOM 1779 C CA . GLU A 1 212 ? -46.580 -4.249 70.147 1.00 94.31 212 GLU A CA 1
ATOM 1780 C C . GLU A 1 212 ? -46.901 -3.652 71.521 1.00 94.31 212 GLU A C 1
ATOM 1782 O O . GLU A 1 212 ? -47.968 -3.914 72.085 1.00 94.31 212 GLU A O 1
ATOM 1787 N N . GLN A 1 213 ? -46.011 -2.817 72.070 1.00 93.88 213 GLN A N 1
ATOM 1788 C CA . GLN A 1 213 ? -46.258 -2.137 73.344 1.00 93.88 213 GLN A CA 1
ATOM 1789 C C . GLN A 1 213 ? -47.466 -1.196 73.270 1.00 93.88 213 GLN A C 1
ATOM 1791 O O . GLN A 1 213 ? -48.295 -1.188 74.185 1.00 93.88 213 GLN A O 1
ATOM 1796 N N . VAL A 1 214 ? -47.598 -0.428 72.185 1.00 93.25 214 VAL A N 1
ATOM 1797 C CA . VAL A 1 214 ? -48.747 0.457 71.954 1.00 93.25 214 VAL A CA 1
ATOM 1798 C C . VAL A 1 214 ? -50.038 -0.347 71.834 1.00 93.25 214 VAL A C 1
ATOM 1800 O O . VAL A 1 214 ? -51.040 0.039 72.438 1.00 93.25 214 VAL A O 1
ATOM 1803 N N . GLU A 1 215 ? -50.041 -1.473 71.119 1.00 93.31 215 GLU A N 1
ATOM 1804 C CA . GLU A 1 215 ? -51.236 -2.314 71.003 1.00 93.31 215 GLU A CA 1
ATOM 1805 C C . GLU A 1 215 ? -51.614 -2.939 72.353 1.00 93.31 215 GLU A C 1
ATOM 1807 O O . GLU A 1 215 ? -52.792 -2.986 72.719 1.00 93.31 215 GLU A O 1
ATOM 1812 N N . LYS A 1 216 ? -50.623 -3.316 73.168 1.00 93.19 216 LYS A N 1
ATOM 1813 C CA . LYS A 1 216 ? -50.843 -3.797 74.539 1.00 93.19 216 LYS A CA 1
ATOM 1814 C C . LYS A 1 216 ? -51.500 -2.727 75.415 1.00 93.19 216 LYS A C 1
ATOM 1816 O O . LYS A 1 216 ? -52.482 -3.013 76.103 1.00 93.19 216 LYS A O 1
ATOM 1821 N N . LEU A 1 217 ? -51.012 -1.486 75.349 1.00 92.88 217 LEU A N 1
ATOM 1822 C CA . LEU A 1 217 ? -51.620 -0.335 76.026 1.00 92.88 217 LEU A CA 1
ATOM 1823 C C . LEU A 1 217 ? -53.038 -0.057 75.506 1.00 92.88 217 LEU A C 1
ATOM 1825 O O . LEU A 1 217 ? -53.951 0.172 76.300 1.00 92.88 217 LEU A O 1
ATOM 1829 N N . ARG A 1 218 ? -53.269 -0.135 74.189 1.00 91.75 218 ARG A N 1
ATOM 1830 C CA . ARG A 1 218 ? -54.613 -0.015 73.596 1.00 91.75 218 ARG A CA 1
ATOM 1831 C C . ARG A 1 218 ? -55.565 -1.077 74.131 1.00 91.75 218 ARG A C 1
ATOM 1833 O O . ARG A 1 218 ? -56.702 -0.744 74.463 1.00 91.75 218 ARG A O 1
ATOM 1840 N N . CYS A 1 219 ? -55.118 -2.326 74.252 1.00 85.31 219 CYS A N 1
ATOM 1841 C CA . CYS A 1 219 ? -55.904 -3.405 74.848 1.00 85.31 219 CYS A CA 1
ATOM 1842 C C . CYS A 1 219 ? -56.257 -3.099 76.308 1.00 85.31 219 CYS A C 1
ATOM 1844 O O . CYS A 1 219 ? -57.413 -3.247 76.690 1.00 85.31 219 CYS A O 1
ATOM 1846 N N . GLN A 1 220 ? -55.309 -2.593 77.104 1.00 89.44 220 GLN A N 1
ATOM 1847 C CA . GLN A 1 220 ? -55.579 -2.171 78.484 1.00 89.44 220 GLN A CA 1
ATOM 1848 C C . GLN A 1 220 ? -56.618 -1.042 78.558 1.00 89.44 220 GLN A C 1
ATOM 1850 O O . GLN A 1 220 ? -57.566 -1.134 79.337 1.00 89.44 220 GLN A O 1
ATOM 1855 N N . ILE A 1 221 ? -56.495 -0.010 77.716 1.00 86.81 221 ILE A N 1
ATOM 1856 C CA . ILE A 1 221 ? -57.476 1.087 77.623 1.00 86.81 221 ILE A CA 1
ATOM 1857 C C . ILE A 1 221 ? -58.861 0.553 77.232 1.00 86.81 221 ILE A C 1
ATOM 1859 O O . ILE A 1 221 ? -59.873 0.978 77.800 1.00 86.81 221 ILE A O 1
ATOM 1863 N N . ARG A 1 222 ? -58.918 -0.394 76.285 1.00 85.56 222 ARG A N 1
ATOM 1864 C CA . ARG A 1 222 ? -60.158 -1.056 75.858 1.00 85.56 222 ARG A CA 1
ATOM 1865 C C . ARG A 1 222 ? -60.794 -1.808 77.027 1.00 85.56 222 ARG A C 1
ATOM 1867 O O . ARG A 1 222 ? -61.967 -1.573 77.287 1.00 85.56 222 ARG A O 1
ATOM 1874 N N . SER A 1 223 ? -60.016 -2.594 77.778 1.00 77.94 223 SER A N 1
ATOM 1875 C CA . SER A 1 223 ? -60.466 -3.320 78.976 1.00 77.94 223 SER A CA 1
ATOM 1876 C C . SER A 1 223 ? -61.053 -2.395 80.044 1.00 77.94 223 SER A C 1
ATOM 1878 O O . SER A 1 223 ? -62.160 -2.646 80.521 1.00 77.94 223 SER A O 1
ATOM 1880 N N . ILE A 1 224 ? -60.365 -1.290 80.359 1.00 79.88 224 ILE A N 1
ATOM 1881 C CA . ILE A 1 224 ? -60.842 -0.259 81.299 1.00 79.88 224 ILE A CA 1
ATOM 1882 C C . ILE A 1 224 ? -62.153 0.371 80.797 1.00 79.88 224 ILE A C 1
ATOM 1884 O O . ILE A 1 224 ? -63.079 0.600 81.574 1.00 79.88 224 ILE A O 1
ATOM 1888 N N . SER A 1 225 ? -62.263 0.612 79.487 1.00 70.19 225 SER A N 1
ATOM 1889 C CA . SER A 1 225 ? -63.472 1.170 78.865 1.00 70.19 225 SER A CA 1
ATOM 1890 C C . SER A 1 225 ? -64.655 0.195 78.885 1.00 70.19 225 SER A C 1
ATOM 1892 O O . SER A 1 225 ? -65.788 0.626 79.089 1.00 70.19 225 SER A O 1
ATOM 1894 N N . SER A 1 226 ? -64.420 -1.111 78.729 1.00 63.91 226 SER A N 1
ATOM 1895 C CA . SER A 1 226 ? -65.450 -2.153 78.877 1.00 63.91 226 SER A CA 1
ATOM 1896 C C . SER A 1 226 ? -65.864 -2.394 80.333 1.00 63.91 226 SER A C 1
ATOM 1898 O O . SER A 1 226 ? -67.031 -2.663 80.580 1.00 63.91 226 SER A O 1
ATOM 1900 N N . GLN A 1 227 ? -64.977 -2.189 81.314 1.00 56.44 227 GLN A N 1
ATOM 1901 C CA . GLN A 1 227 ? -65.326 -2.210 82.747 1.00 56.44 227 GLN A CA 1
ATOM 1902 C C . GLN A 1 227 ? -66.327 -1.108 83.143 1.00 56.44 227 GLN A C 1
ATOM 1904 O O . GLN A 1 227 ? -66.960 -1.185 84.193 1.00 56.44 227 GLN A O 1
ATOM 1909 N N . LYS A 1 228 ? -66.495 -0.094 82.286 1.00 47.03 228 LYS A N 1
ATOM 1910 C CA . LYS A 1 228 ? -67.479 0.979 82.440 1.00 47.03 228 LYS A CA 1
ATOM 1911 C C . LYS A 1 228 ? -68.870 0.605 81.910 1.00 47.03 228 LYS A C 1
ATOM 1913 O O . LYS A 1 228 ? -69.818 1.323 82.205 1.00 47.03 228 LYS A O 1
ATOM 1918 N N . ASN A 1 229 ? -69.014 -0.500 81.171 1.00 43.06 229 ASN A N 1
ATOM 1919 C CA . ASN A 1 229 ? -70.282 -0.910 80.573 1.00 43.06 229 ASN A CA 1
ATOM 1920 C C . ASN A 1 229 ? -70.605 -2.401 80.817 1.00 43.06 229 ASN A C 1
ATOM 1922 O O . AS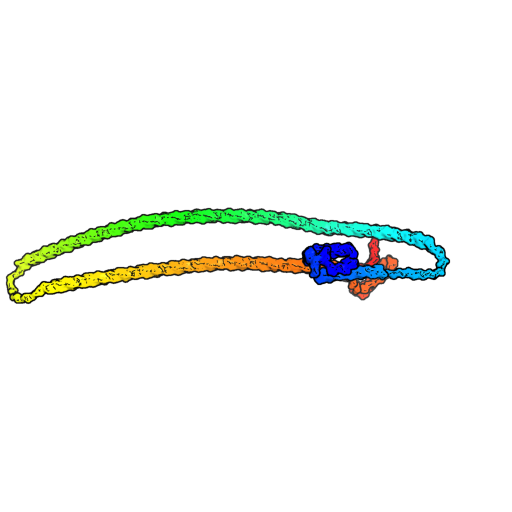N A 1 229 ? -70.079 -3.282 80.140 1.00 43.06 229 ASN A O 1
ATOM 1926 N N . SER A 1 230 ? -71.603 -2.594 81.698 1.00 41.84 230 SER A N 1
ATOM 1927 C CA . SER A 1 230 ? -72.590 -3.695 81.841 1.00 41.84 230 SER A CA 1
ATOM 1928 C C . SER A 1 230 ? -72.368 -4.802 82.901 1.00 41.84 230 SER A C 1
ATOM 1930 O O . SER A 1 230 ? -71.244 -5.278 83.060 1.00 41.84 230 SER A O 1
ATOM 1932 N N . PRO A 1 231 ? -73.439 -5.251 83.612 1.00 42.53 231 PRO A N 1
ATOM 1933 C CA . PRO A 1 231 ? -73.462 -6.523 84.324 1.00 42.53 231 PRO A CA 1
ATOM 1934 C C . PRO A 1 231 ? -74.041 -7.669 83.469 1.00 42.53 231 PRO A C 1
ATOM 1936 O O . PRO A 1 231 ? -75.019 -7.496 82.747 1.00 42.53 231 PRO A O 1
ATOM 1939 N N . GLU A 1 232 ? -73.398 -8.826 83.648 1.00 42.69 232 GLU A N 1
ATOM 1940 C CA . GLU A 1 232 ? -73.862 -10.222 83.573 1.00 42.69 232 GLU A CA 1
ATOM 1941 C C . GLU A 1 232 ? -74.745 -10.702 82.409 1.00 42.69 232 GLU A C 1
ATOM 1943 O O . GLU A 1 232 ? -75.904 -10.319 82.289 1.00 42.69 232 GLU A O 1
ATOM 1948 N N . ARG A 1 233 ? -74.286 -11.765 81.723 1.00 29.67 233 ARG A N 1
ATOM 1949 C CA . ARG A 1 233 ? -74.916 -13.101 81.826 1.00 29.67 233 ARG A CA 1
ATOM 1950 C C . ARG A 1 233 ? -74.031 -14.193 81.216 1.00 29.67 233 ARG A C 1
ATOM 1952 O O . ARG A 1 233 ? -73.432 -13.991 80.166 1.00 29.67 233 ARG A O 1
ATOM 1959 N N . GLY A 1 234 ? -73.942 -15.329 81.907 1.00 33.12 234 GLY A N 1
ATOM 1960 C CA . GLY A 1 234 ? -73.018 -16.424 81.608 1.00 33.12 234 GLY A CA 1
ATOM 1961 C C . GLY A 1 234 ? -73.440 -17.401 80.509 1.00 33.12 234 GLY A C 1
ATOM 1962 O O . GLY A 1 234 ? -74.555 -17.346 79.997 1.00 33.12 234 GLY A O 1
ATOM 1963 N N . ASN A 1 235 ? -72.532 -18.329 80.197 1.00 29.33 235 ASN A N 1
ATOM 1964 C CA . ASN A 1 235 ? -72.737 -19.772 80.368 1.00 29.33 235 ASN A CA 1
ATOM 1965 C C . ASN A 1 235 ? -71.467 -20.569 80.019 1.00 29.33 235 ASN A C 1
ATOM 1967 O O . ASN A 1 235 ? -70.839 -20.315 79.002 1.00 29.33 235 ASN A O 1
ATOM 1971 N N . SER A 1 236 ? -71.191 -21.523 80.914 1.00 37.66 236 SER A N 1
ATOM 1972 C CA . SER A 1 236 ? -70.546 -22.844 80.839 1.00 37.66 236 SER A CA 1
ATOM 1973 C C . SER A 1 236 ? -69.377 -23.202 79.901 1.00 37.66 236 SER A C 1
ATOM 1975 O O . SER A 1 236 ? -69.235 -22.667 78.808 1.00 37.66 236 SER A O 1
ATOM 1977 N N . PRO A 1 237 ? -68.553 -24.179 80.341 1.00 59.22 237 PRO A N 1
ATOM 1978 C CA . PRO A 1 237 ? -67.212 -24.441 79.848 1.00 59.22 237 PRO A CA 1
ATOM 1979 C C . PRO A 1 237 ? -67.187 -25.595 78.845 1.00 59.22 237 PRO A C 1
ATOM 1981 O O . PRO A 1 237 ? -67.746 -26.654 79.116 1.00 59.22 237 PRO A O 1
ATOM 1984 N N . ASP A 1 238 ? -66.444 -25.427 77.754 1.00 33.59 238 ASP A N 1
ATOM 1985 C CA . ASP A 1 238 ? -65.988 -26.560 76.956 1.00 33.59 238 ASP A CA 1
ATOM 1986 C C . ASP A 1 238 ? -64.468 -26.523 76.813 1.00 33.59 238 ASP A C 1
ATOM 1988 O O . ASP A 1 238 ? -63.854 -25.573 76.323 1.00 33.59 238 ASP A O 1
ATOM 1992 N N . LEU A 1 239 ? -63.869 -27.595 77.315 1.00 49.25 239 LEU A N 1
ATOM 1993 C CA . LEU A 1 239 ? -62.478 -27.968 77.156 1.00 49.25 239 LEU A CA 1
ATOM 1994 C C . LEU A 1 239 ? -62.200 -28.217 75.667 1.00 49.25 239 LEU A C 1
ATOM 1996 O O . LEU A 1 239 ? -62.660 -29.215 75.123 1.00 49.25 239 LEU A O 1
ATOM 2000 N N . TYR A 1 240 ? -61.402 -27.366 75.014 1.00 41.72 240 TYR A N 1
ATOM 2001 C CA . TYR A 1 240 ? -60.805 -27.698 73.714 1.00 41.72 240 TYR A CA 1
ATOM 2002 C C . TYR A 1 240 ? -59.346 -27.231 73.622 1.00 41.72 240 TYR A C 1
ATOM 2004 O O . TYR A 1 240 ? -59.030 -26.086 73.317 1.00 41.72 240 TYR A O 1
ATOM 2012 N N . ASN A 1 241 ? -58.461 -28.172 73.947 1.00 49.97 241 ASN A N 1
ATOM 2013 C CA . ASN A 1 241 ? -57.128 -28.429 73.393 1.00 49.97 241 ASN A CA 1
ATOM 2014 C C . ASN A 1 241 ? -56.552 -27.361 72.414 1.00 49.97 241 ASN A C 1
ATOM 2016 O O . ASN A 1 241 ? -56.555 -27.561 71.200 1.00 49.97 241 ASN A O 1
ATOM 2020 N N . SER A 1 242 ? -56.047 -26.228 72.925 1.00 55.16 242 SER A N 1
ATOM 2021 C CA . SER A 1 242 ? -55.517 -25.111 72.107 1.00 55.16 242 SER A CA 1
ATOM 2022 C C . SER A 1 242 ? -54.045 -25.270 71.691 1.00 55.16 242 SER A C 1
ATOM 2024 O O . SER A 1 242 ? -53.595 -24.606 70.752 1.00 55.16 242 SER A O 1
ATOM 2026 N N . ASP A 1 243 ? -53.285 -26.152 72.341 1.00 54.72 243 ASP A N 1
ATOM 2027 C CA . ASP A 1 243 ? -51.833 -26.242 72.128 1.00 54.72 243 ASP A CA 1
ATOM 2028 C C . ASP A 1 243 ? -51.470 -26.914 70.792 1.00 54.72 243 ASP A C 1
ATOM 2030 O O . ASP A 1 243 ? -50.493 -26.536 70.139 1.00 54.72 243 ASP A O 1
ATOM 2034 N N . ASN A 1 244 ? -52.316 -27.827 70.298 1.00 56.78 244 ASN A N 1
ATOM 2035 C CA . ASN A 1 244 ? -52.130 -28.449 68.983 1.00 56.78 244 ASN A CA 1
ATOM 2036 C C . ASN A 1 244 ? -52.386 -27.470 67.823 1.00 56.78 244 ASN A C 1
ATOM 2038 O O . ASN A 1 244 ? -51.723 -27.567 66.790 1.00 56.78 244 ASN A O 1
ATOM 2042 N N . ASN A 1 245 ? -53.290 -26.496 67.974 1.00 59.97 245 ASN A N 1
ATOM 2043 C CA . ASN A 1 245 ? -53.592 -25.533 66.910 1.00 59.97 245 ASN A CA 1
ATOM 2044 C C . ASN A 1 245 ? -52.478 -24.492 66.745 1.00 59.97 245 ASN A C 1
ATOM 2046 O O . ASN A 1 245 ? -52.101 -24.204 65.612 1.00 59.97 245 ASN A O 1
ATOM 2050 N N . MET A 1 246 ? -51.871 -24.000 67.832 1.00 66.94 246 MET A N 1
ATOM 2051 C CA . MET A 1 246 ? -50.734 -23.072 67.730 1.00 66.94 246 MET A CA 1
ATOM 2052 C C . MET A 1 246 ? -49.494 -23.723 67.115 1.00 66.94 246 MET A C 1
ATOM 2054 O O . MET A 1 246 ? -48.881 -23.137 66.227 1.00 66.94 246 MET A O 1
ATOM 2058 N N . ALA A 1 247 ? -49.169 -24.963 67.494 1.00 66.38 247 ALA A N 1
ATOM 2059 C CA . ALA A 1 247 ? -48.073 -25.704 66.867 1.00 66.38 247 ALA A CA 1
ATOM 2060 C C . ALA A 1 247 ? -48.310 -25.943 65.361 1.00 66.38 247 ALA A C 1
ATOM 2062 O O . ALA A 1 247 ? -47.368 -25.936 64.565 1.00 66.38 247 ALA A O 1
ATOM 2063 N N . THR A 1 248 ? -49.569 -26.126 64.955 1.00 67.19 248 THR A N 1
ATOM 2064 C CA . THR A 1 248 ? -49.952 -26.301 63.546 1.00 67.19 248 THR A CA 1
ATOM 2065 C C . THR A 1 248 ? -49.900 -24.975 62.777 1.00 67.19 248 THR A C 1
ATOM 2067 O O . THR A 1 248 ? -49.389 -24.943 61.659 1.00 67.19 248 THR A O 1
ATOM 2070 N N . ILE A 1 249 ? -50.317 -23.863 63.393 1.00 72.81 249 ILE A N 1
ATOM 2071 C CA . ILE A 1 249 ? -50.214 -22.506 62.830 1.00 72.81 249 ILE A CA 1
ATOM 2072 C C . ILE A 1 249 ? -48.745 -22.091 62.652 1.00 72.81 249 ILE A C 1
ATOM 2074 O O . ILE A 1 249 ? -48.388 -21.582 61.594 1.00 72.81 249 ILE A O 1
ATOM 2078 N N . THR A 1 250 ? -47.862 -22.373 63.617 1.00 76.50 250 THR A N 1
ATOM 2079 C CA . THR A 1 250 ? -46.419 -22.092 63.489 1.00 76.50 250 THR A CA 1
ATOM 2080 C C . THR A 1 250 ? -45.763 -22.924 62.384 1.00 76.50 250 THR A C 1
ATOM 2082 O O . THR A 1 250 ? -44.933 -22.409 61.638 1.00 76.50 250 THR A O 1
ATOM 2085 N N . LYS A 1 251 ? -46.153 -24.197 62.221 1.00 80.31 251 LYS A N 1
ATOM 2086 C CA . LYS A 1 251 ? -45.681 -25.026 61.098 1.00 80.31 251 LYS A CA 1
ATOM 2087 C C . LYS A 1 251 ? -46.143 -24.480 59.746 1.00 80.31 251 LYS A C 1
ATOM 2089 O O . LYS A 1 251 ? -45.349 -24.478 58.811 1.00 80.31 251 LYS A O 1
ATOM 2094 N N . LEU A 1 252 ? -47.385 -24.003 59.649 1.00 82.75 252 LEU A N 1
ATOM 2095 C CA . LEU A 1 252 ? -47.909 -23.380 58.430 1.00 82.75 252 LEU A CA 1
ATOM 2096 C C . LEU A 1 252 ? -47.219 -22.045 58.125 1.00 82.75 252 LEU A C 1
ATOM 2098 O O . LEU A 1 252 ? -46.843 -21.822 56.982 1.00 82.75 252 LEU A O 1
ATOM 2102 N N . ALA A 1 253 ? -46.982 -21.197 59.128 1.00 81.38 253 ALA A N 1
ATOM 2103 C CA . ALA A 1 253 ? -46.259 -19.936 58.956 1.00 81.38 253 ALA A CA 1
ATOM 2104 C C . ALA A 1 253 ? -44.816 -20.164 58.474 1.00 81.38 253 ALA A C 1
ATOM 2106 O O . ALA A 1 253 ? -44.399 -19.561 57.491 1.00 81.38 253 ALA A O 1
ATOM 2107 N N . ASN A 1 254 ? -44.092 -21.110 59.085 1.00 84.38 254 ASN A N 1
ATOM 2108 C CA . ASN A 1 254 ? -42.753 -21.487 58.628 1.00 84.38 254 ASN A CA 1
ATOM 2109 C C . ASN A 1 254 ? -42.780 -22.078 57.211 1.00 84.38 254 ASN A C 1
ATOM 2111 O O . ASN A 1 254 ? -41.890 -21.793 56.421 1.00 84.38 254 ASN A O 1
ATOM 2115 N N . ALA A 1 255 ? -43.797 -22.874 56.863 1.00 88.19 255 ALA A N 1
ATOM 2116 C CA . ALA A 1 255 ? -43.944 -23.415 55.512 1.00 88.19 255 ALA A CA 1
ATOM 2117 C C . ALA A 1 255 ? -44.214 -22.319 54.465 1.00 88.19 255 ALA A C 1
ATOM 2119 O O . ALA A 1 255 ? -43.698 -22.407 53.352 1.00 88.19 255 ALA A O 1
ATOM 2120 N N . ILE A 1 256 ? -44.984 -21.286 54.818 1.00 88.62 256 ILE A N 1
ATOM 2121 C CA . ILE A 1 256 ? -45.246 -20.123 53.958 1.00 88.62 256 ILE A CA 1
ATOM 2122 C C . ILE A 1 256 ? -43.969 -19.293 53.771 1.00 88.62 256 ILE A C 1
ATOM 2124 O O . ILE A 1 256 ? -43.628 -18.958 52.638 1.00 88.62 256 ILE A O 1
ATOM 2128 N N . ASP A 1 257 ? -43.228 -19.019 54.846 1.00 86.00 257 ASP A N 1
ATOM 2129 C CA . ASP A 1 257 ? -41.947 -18.306 54.773 1.00 86.00 257 ASP A CA 1
ATOM 2130 C C . ASP A 1 257 ? -40.914 -19.070 53.935 1.00 86.00 257 ASP A C 1
ATOM 2132 O O . ASP A 1 257 ? -40.206 -18.477 53.117 1.00 86.00 257 ASP A O 1
ATOM 2136 N N . GLU A 1 258 ? -40.842 -20.393 54.096 1.00 86.25 258 GLU A N 1
ATOM 2137 C CA . GLU A 1 258 ? -39.947 -21.240 53.307 1.00 86.25 258 GLU A CA 1
ATOM 2138 C C . GLU A 1 258 ? -40.357 -21.241 51.826 1.00 86.25 258 GLU A C 1
ATOM 2140 O O . GLU A 1 258 ? -39.500 -21.097 50.955 1.00 86.25 258 GLU A O 1
ATOM 2145 N N . GLN A 1 259 ? -41.661 -21.296 51.519 1.00 86.62 259 GLN A N 1
ATOM 2146 C CA . GLN A 1 259 ? -42.152 -21.142 50.146 1.00 86.62 259 GLN A CA 1
ATOM 2147 C C . GLN A 1 259 ? -41.793 -19.776 49.555 1.00 86.62 259 GLN A C 1
ATOM 2149 O O . GLN A 1 259 ? -41.321 -19.711 48.419 1.00 86.62 259 GLN A O 1
ATOM 2154 N N . GLN A 1 260 ? -41.952 -18.688 50.310 1.00 89.81 260 GLN A N 1
ATOM 2155 C CA . GLN A 1 260 ? -41.606 -17.347 49.841 1.00 89.81 260 GLN A CA 1
ATOM 2156 C C . GLN A 1 260 ? -40.099 -17.212 49.574 1.00 89.81 260 GLN A C 1
ATOM 2158 O O . GLN A 1 260 ? -39.694 -16.608 48.577 1.00 89.81 260 GLN A O 1
ATOM 2163 N N . ARG A 1 261 ? -39.251 -17.818 50.418 1.00 88.94 261 ARG A N 1
ATOM 2164 C CA . ARG A 1 261 ? -37.800 -17.900 50.177 1.00 88.94 261 ARG A CA 1
ATOM 2165 C C . ARG A 1 261 ? -37.478 -18.699 48.921 1.00 88.94 261 ARG A C 1
ATOM 2167 O O . ARG A 1 261 ? -36.623 -18.264 48.151 1.00 88.94 261 ARG A O 1
ATOM 2174 N N . CYS A 1 262 ? -38.157 -19.824 48.694 1.00 85.88 262 CYS A N 1
ATOM 2175 C CA . CYS A 1 262 ? -37.990 -20.619 47.480 1.00 85.88 262 CYS A CA 1
ATOM 2176 C C . CYS A 1 262 ? -38.340 -19.810 46.223 1.00 85.88 262 CYS A C 1
ATOM 2178 O O . CYS A 1 262 ? -37.513 -19.746 45.315 1.00 85.88 262 CYS A O 1
ATOM 2180 N N . TYR A 1 263 ? -39.486 -19.122 46.203 1.00 89.19 263 TYR A N 1
ATOM 2181 C CA . TYR A 1 263 ? -39.892 -18.282 45.070 1.00 89.19 263 TYR A CA 1
ATOM 2182 C C . TYR A 1 263 ? -38.925 -17.123 44.809 1.00 89.19 263 TYR A C 1
ATOM 2184 O O . TYR A 1 263 ? -38.547 -16.879 43.664 1.00 89.19 263 TYR A O 1
ATOM 2192 N N . ASN A 1 264 ? -38.473 -16.428 45.856 1.00 89.19 264 ASN A N 1
ATOM 2193 C CA . ASN A 1 264 ? -37.516 -15.330 45.705 1.00 89.19 264 ASN A CA 1
ATOM 2194 C C . ASN A 1 264 ? -36.157 -15.827 45.175 1.00 89.19 264 ASN A C 1
ATOM 2196 O O . ASN A 1 264 ? -35.562 -15.192 44.304 1.00 89.19 264 ASN A O 1
ATOM 2200 N N . ALA A 1 265 ? -35.678 -16.978 45.661 1.00 90.12 265 ALA A N 1
ATOM 2201 C CA . ALA A 1 265 ? -34.437 -17.587 45.188 1.00 90.12 265 ALA A CA 1
ATOM 2202 C C . ALA A 1 265 ? -34.541 -18.065 43.730 1.00 90.12 265 ALA A C 1
ATOM 2204 O O . ALA A 1 265 ? -33.568 -17.978 42.978 1.00 90.12 265 ALA A O 1
ATOM 2205 N N . GLU A 1 266 ? -35.705 -18.564 43.319 1.00 92.38 266 GLU A N 1
ATOM 2206 C CA . GLU A 1 266 ? -35.980 -18.962 41.938 1.00 92.38 266 GLU A CA 1
ATOM 2207 C C . GLU A 1 266 ? -36.015 -17.743 41.006 1.00 92.38 266 GLU A C 1
ATOM 2209 O O . GLU A 1 266 ? -35.278 -17.706 40.020 1.00 92.38 266 GLU A O 1
ATOM 2214 N N . ALA A 1 267 ? -36.705 -16.670 41.402 1.00 90.81 267 ALA A N 1
ATOM 2215 C CA . ALA A 1 267 ? -36.705 -15.403 40.673 1.00 90.81 267 ALA A CA 1
ATOM 2216 C C . ALA A 1 267 ? -35.298 -14.779 40.547 1.00 90.81 267 ALA A C 1
ATOM 2218 O O . ALA A 1 267 ? -34.958 -14.191 39.516 1.00 90.81 267 ALA A O 1
ATOM 2219 N N . GLU A 1 268 ? -34.438 -14.901 41.564 1.00 92.12 268 GLU A N 1
ATOM 2220 C CA . GLU A 1 268 ? -33.035 -14.476 41.465 1.00 92.12 268 GLU A CA 1
ATOM 2221 C C . GLU A 1 268 ? -32.229 -15.320 40.471 1.00 92.12 268 GLU A C 1
ATOM 2223 O O . GLU A 1 268 ? -31.409 -14.771 39.722 1.00 92.12 268 GLU A O 1
ATOM 2228 N N . ARG A 1 269 ? -32.446 -16.644 40.434 1.00 89.75 269 ARG A N 1
ATOM 2229 C CA . ARG A 1 269 ? -31.795 -17.520 39.446 1.00 89.75 269 ARG A CA 1
ATOM 2230 C C . ARG A 1 269 ? -32.224 -17.158 38.032 1.00 89.75 269 ARG A C 1
ATOM 2232 O O . ARG A 1 269 ? -31.346 -17.009 37.181 1.00 89.75 269 ARG A O 1
ATOM 2239 N N . ASP A 1 270 ? -33.512 -16.941 37.807 1.00 93.31 270 ASP A N 1
ATOM 2240 C CA . ASP A 1 270 ? -34.053 -16.576 36.497 1.00 93.31 270 ASP A CA 1
ATOM 2241 C C . ASP A 1 270 ? -33.509 -15.227 36.029 1.00 93.31 270 ASP A C 1
ATOM 2243 O O . ASP A 1 270 ? -32.976 -15.109 34.926 1.00 93.31 270 ASP A O 1
ATOM 2247 N N . ASN A 1 271 ? -33.489 -14.223 36.909 1.00 93.31 271 ASN A N 1
ATOM 2248 C CA . ASN A 1 271 ? -32.865 -12.933 36.613 1.00 93.31 271 ASN A CA 1
ATOM 2249 C C . ASN A 1 271 ? -31.371 -13.065 36.276 1.00 93.31 271 ASN A C 1
ATOM 2251 O O . ASN A 1 271 ? -30.852 -12.359 35.406 1.00 93.31 271 ASN A O 1
ATOM 2255 N N . LYS A 1 272 ? -30.651 -13.975 36.941 1.00 92.38 272 LYS A N 1
ATOM 2256 C CA . LYS A 1 272 ? -29.238 -14.255 36.648 1.00 92.38 272 LYS A CA 1
ATOM 2257 C C . LYS A 1 272 ? -29.050 -14.974 35.307 1.00 92.38 272 LYS A C 1
ATOM 2259 O O . LYS A 1 272 ? -28.010 -14.787 34.674 1.00 92.38 272 LYS A O 1
ATOM 2264 N N . ILE A 1 273 ? -30.014 -15.788 34.879 1.00 93.06 273 ILE A N 1
ATOM 2265 C CA . ILE A 1 273 ? -30.032 -16.421 33.553 1.00 93.06 273 ILE A CA 1
ATOM 2266 C C . ILE A 1 273 ? -30.292 -15.362 32.479 1.00 93.06 273 ILE A C 1
ATOM 2268 O O . ILE A 1 273 ? -29.490 -15.249 31.557 1.00 93.06 273 ILE A O 1
ATOM 2272 N N . ILE A 1 274 ? -31.307 -14.511 32.654 1.00 92.56 274 ILE A N 1
ATOM 2273 C CA . ILE A 1 274 ? -31.639 -13.426 31.715 1.00 92.56 274 ILE A CA 1
ATOM 2274 C C . ILE A 1 274 ? -30.446 -12.481 31.524 1.00 92.56 274 ILE A C 1
ATOM 2276 O O . ILE A 1 274 ? -30.085 -12.148 30.399 1.00 92.56 274 ILE A O 1
ATOM 2280 N N . ARG A 1 275 ? -29.763 -12.082 32.609 1.00 90.19 275 ARG A N 1
ATOM 2281 C CA . ARG A 1 275 ? -28.555 -11.241 32.501 1.00 90.19 275 ARG A CA 1
ATOM 2282 C C . ARG A 1 275 ? -27.431 -11.915 31.716 1.00 90.19 275 ARG A C 1
ATOM 2284 O O . ARG A 1 275 ? -26.723 -11.221 30.993 1.00 90.19 275 ARG A O 1
ATOM 2291 N N . ARG A 1 276 ? -27.258 -13.234 31.858 1.00 91.44 276 ARG A N 1
ATOM 2292 C CA . ARG A 1 276 ? -26.257 -13.994 31.093 1.00 91.44 276 ARG A CA 1
ATOM 2293 C C . ARG A 1 276 ? -26.624 -14.082 29.618 1.00 91.44 276 ARG A C 1
ATOM 2295 O O . ARG A 1 276 ? -25.783 -13.754 28.798 1.00 91.44 276 ARG A O 1
ATOM 2302 N N . GLN A 1 277 ? -27.873 -14.401 29.297 1.00 91.94 277 GLN A N 1
ATOM 2303 C CA . GLN A 1 277 ? -28.356 -14.442 27.913 1.00 91.94 277 GLN A CA 1
ATOM 2304 C C . GLN A 1 277 ? -28.244 -13.078 27.225 1.00 91.94 277 GLN A C 1
ATOM 2306 O O . GLN A 1 277 ? -27.812 -12.997 26.080 1.00 91.94 277 GLN A O 1
ATOM 2311 N N . ASN A 1 278 ? -28.560 -11.991 27.935 1.00 89.38 278 ASN A N 1
ATOM 2312 C CA . ASN A 1 278 ? -28.386 -10.640 27.405 1.00 89.38 278 ASN A CA 1
ATOM 2313 C C . ASN A 1 278 ? -26.903 -10.307 27.170 1.00 89.38 278 ASN A C 1
ATOM 2315 O O . ASN A 1 278 ? -26.575 -9.707 26.152 1.00 89.38 278 ASN A O 1
ATOM 2319 N N . ALA A 1 279 ? -26.005 -10.700 28.081 1.00 88.06 279 ALA A N 1
ATOM 2320 C CA . ALA A 1 279 ? -24.565 -10.501 27.904 1.00 88.06 279 ALA A CA 1
ATOM 2321 C C . ALA A 1 279 ? -24.005 -11.323 26.729 1.00 88.06 279 ALA A C 1
ATOM 2323 O O . ALA A 1 279 ? -23.287 -10.775 25.898 1.00 88.06 279 ALA A O 1
ATOM 2324 N N . GLU A 1 280 ? -24.395 -12.596 26.615 1.00 88.81 280 GLU A N 1
ATOM 2325 C CA . GLU A 1 280 ? -24.042 -13.475 25.493 1.00 88.81 280 GLU A CA 1
ATOM 2326 C C . GLU A 1 280 ? -24.575 -12.925 24.162 1.00 88.81 280 GLU A C 1
ATOM 2328 O O . GLU A 1 280 ? -23.860 -12.927 23.163 1.00 88.81 280 GLU A O 1
ATOM 2333 N N . GLY A 1 281 ? -25.799 -12.387 24.142 1.00 87.12 281 GLY A N 1
ATOM 2334 C CA . GLY A 1 281 ? -26.374 -11.741 22.962 1.00 87.12 281 GLY A CA 1
ATOM 2335 C C . GLY A 1 281 ? -25.572 -10.520 22.503 1.00 87.12 281 GLY A C 1
ATOM 2336 O O . GLY A 1 281 ? -25.315 -10.366 21.309 1.00 87.12 281 GLY A O 1
ATOM 2337 N N . VAL A 1 282 ? -25.117 -9.681 23.441 1.00 86.50 282 VAL A N 1
ATOM 2338 C CA . VAL A 1 282 ? -24.252 -8.529 23.133 1.00 86.50 282 VAL A CA 1
ATOM 2339 C C . VAL A 1 282 ? -22.876 -8.987 22.641 1.00 86.50 282 VAL A C 1
ATOM 2341 O O . VAL A 1 282 ? -22.384 -8.449 21.651 1.00 86.50 282 VAL A O 1
ATOM 2344 N N . GLU A 1 283 ? -22.268 -9.998 23.268 1.00 86.81 283 GLU A N 1
ATOM 2345 C CA . GLU A 1 283 ? -20.995 -10.569 22.805 1.00 86.81 283 GLU A CA 1
ATOM 2346 C C . GLU A 1 283 ? -21.102 -11.136 21.387 1.00 86.81 283 GLU A C 1
ATOM 2348 O O . GLU A 1 283 ? -20.238 -10.861 20.556 1.00 86.81 283 GLU A O 1
ATOM 2353 N N . GLN A 1 284 ? -22.173 -11.869 21.068 1.00 86.31 284 GLN A N 1
ATOM 2354 C CA . GLN A 1 284 ? -22.381 -12.380 19.713 1.00 86.31 284 GLN A CA 1
ATOM 2355 C C . GLN A 1 284 ? -22.542 -11.260 18.683 1.00 86.31 284 GLN A C 1
ATOM 2357 O O . GLN A 1 284 ? -22.015 -11.375 17.576 1.00 86.31 284 GLN A O 1
ATOM 2362 N N . MET A 1 285 ? -23.214 -10.167 19.049 1.00 90.62 285 MET A N 1
ATOM 2363 C CA . MET A 1 285 ? -23.366 -9.006 18.173 1.00 90.62 285 MET A CA 1
ATOM 2364 C C . MET A 1 285 ? -22.010 -8.342 17.888 1.00 90.62 285 MET A C 1
ATOM 2366 O O . MET A 1 285 ? -21.666 -8.112 16.732 1.00 90.62 285 MET A O 1
ATOM 2370 N N . VAL A 1 286 ? -21.186 -8.141 18.923 1.00 87.56 286 VAL A N 1
ATOM 2371 C CA . VAL A 1 286 ? -19.825 -7.594 18.779 1.00 87.56 286 VAL A CA 1
ATOM 2372 C C . VAL A 1 286 ? -18.938 -8.515 17.937 1.00 87.56 286 VAL A C 1
ATOM 2374 O O . VAL A 1 286 ? -18.187 -8.044 17.085 1.00 87.56 286 VAL A O 1
ATOM 2377 N N . ILE A 1 287 ? -19.031 -9.833 18.131 1.00 88.44 287 ILE A N 1
ATOM 2378 C CA . ILE A 1 287 ? -18.300 -10.811 17.316 1.00 88.44 287 ILE A CA 1
ATOM 2379 C C . ILE A 1 287 ? -18.717 -10.692 15.845 1.00 88.44 287 ILE A C 1
ATOM 2381 O O . ILE A 1 287 ? -17.846 -10.654 14.974 1.00 88.44 287 ILE A O 1
ATOM 2385 N N . ALA A 1 288 ? -20.016 -10.597 15.555 1.00 90.88 288 ALA A N 1
ATOM 2386 C CA . ALA A 1 288 ? -20.518 -10.448 14.192 1.00 90.88 288 ALA A CA 1
ATOM 2387 C C . ALA A 1 288 ? -20.001 -9.163 13.521 1.00 90.88 288 ALA A C 1
ATOM 2389 O O . ALA A 1 288 ? -19.508 -9.225 12.390 1.00 90.88 288 ALA A O 1
ATOM 2390 N N . ASP A 1 289 ? -20.026 -8.032 14.231 1.00 92.00 289 ASP A N 1
ATOM 2391 C CA . ASP A 1 289 ? -19.519 -6.747 13.735 1.00 92.00 289 ASP A CA 1
ATOM 2392 C C . ASP A 1 289 ? -18.008 -6.795 13.462 1.00 92.00 289 ASP A C 1
ATOM 2394 O O . ASP A 1 289 ? -17.541 -6.345 12.412 1.00 92.00 289 ASP A O 1
ATOM 2398 N N . LEU A 1 290 ? -17.230 -7.411 14.357 1.00 88.75 290 LEU A N 1
ATOM 2399 C CA . LEU A 1 290 ? -15.790 -7.603 14.163 1.00 88.75 290 LEU A CA 1
ATOM 2400 C C . LEU A 1 290 ? -15.488 -8.498 12.953 1.00 88.75 290 LEU A C 1
ATOM 2402 O O . LEU A 1 290 ? -14.582 -8.196 12.170 1.00 88.75 290 LEU A O 1
ATOM 2406 N N . TYR A 1 291 ? -16.254 -9.575 12.758 1.00 89.75 291 TYR A N 1
ATOM 2407 C CA . TYR A 1 291 ? -16.131 -10.425 11.572 1.00 89.75 291 TYR A CA 1
ATOM 2408 C C . TYR A 1 291 ? -16.472 -9.665 10.287 1.00 89.75 291 TYR A C 1
ATOM 2410 O O . TYR A 1 291 ? -15.762 -9.815 9.286 1.00 89.75 291 TYR A O 1
ATOM 2418 N N . GLN A 1 292 ? -17.507 -8.823 10.304 1.00 89.88 292 GLN A N 1
ATOM 2419 C CA . GLN A 1 292 ? -17.854 -7.969 9.169 1.00 89.88 292 GLN A CA 1
ATOM 2420 C C . GLN A 1 292 ? -16.747 -6.965 8.848 1.00 89.88 292 GLN A C 1
ATOM 2422 O O . GLN A 1 292 ? -16.304 -6.901 7.700 1.00 89.88 292 GLN A O 1
ATOM 2427 N N . LEU A 1 293 ? -16.248 -6.227 9.844 1.00 82.06 293 LEU A N 1
ATOM 2428 C CA . LEU A 1 293 ? -15.156 -5.266 9.667 1.00 82.06 293 LEU A CA 1
ATOM 2429 C C . LEU A 1 293 ? -13.908 -5.936 9.086 1.00 82.06 293 LEU A C 1
ATOM 2431 O O . LEU A 1 293 ? -13.340 -5.445 8.108 1.00 82.06 293 LEU A O 1
ATOM 2435 N N . ARG A 1 294 ? -13.528 -7.101 9.623 1.00 86.69 294 ARG A N 1
ATOM 2436 C CA . ARG A 1 294 ? -12.401 -7.893 9.113 1.00 86.69 294 ARG A CA 1
ATOM 2437 C C . ARG A 1 294 ? -12.610 -8.307 7.656 1.00 86.69 294 ARG A C 1
ATOM 2439 O O . ARG A 1 294 ? -11.693 -8.188 6.846 1.00 86.69 294 ARG A O 1
ATOM 2446 N N . THR A 1 295 ? -13.805 -8.781 7.317 1.00 87.19 295 THR A N 1
ATOM 2447 C CA . THR A 1 295 ? -14.134 -9.228 5.955 1.00 87.19 295 THR A CA 1
ATOM 2448 C C . THR A 1 295 ? -14.119 -8.058 4.971 1.00 87.19 295 THR A C 1
ATOM 2450 O O . THR A 1 295 ? -13.571 -8.173 3.875 1.00 87.19 295 THR A O 1
ATOM 2453 N N . ASN A 1 296 ? -14.645 -6.902 5.374 1.00 89.31 296 ASN A N 1
ATOM 2454 C CA . ASN A 1 296 ? -14.654 -5.690 4.560 1.00 89.31 296 ASN A CA 1
ATOM 2455 C C . ASN A 1 296 ? -13.235 -5.171 4.293 1.00 89.31 296 ASN A C 1
ATOM 2457 O O . ASN A 1 296 ? -12.903 -4.890 3.140 1.00 89.31 296 ASN A O 1
ATOM 2461 N N . ALA A 1 297 ? -12.381 -5.122 5.320 1.00 76.38 297 ALA A N 1
ATOM 2462 C CA . ALA A 1 297 ? -10.978 -4.740 5.171 1.00 76.38 297 ALA A CA 1
ATOM 2463 C C . ALA A 1 297 ? -10.229 -5.694 4.226 1.00 76.38 297 ALA A C 1
ATOM 2465 O O . ALA A 1 297 ? -9.545 -5.252 3.302 1.00 76.38 297 ALA A O 1
ATOM 2466 N N . GLN A 1 298 ? -10.424 -7.007 4.390 1.00 83.75 298 GLN A N 1
ATOM 2467 C CA . GLN A 1 298 ? -9.815 -8.007 3.512 1.00 83.75 298 GLN A CA 1
ATOM 2468 C C . GLN A 1 298 ? -10.265 -7.836 2.054 1.00 83.75 298 GLN A C 1
ATOM 2470 O O . GLN A 1 298 ? -9.443 -7.876 1.139 1.00 83.75 298 GLN A O 1
ATOM 2475 N N . ASN A 1 299 ? -11.557 -7.600 1.825 1.00 90.62 299 ASN A N 1
ATOM 2476 C CA . ASN A 1 299 ? -12.101 -7.382 0.486 1.00 90.62 299 ASN A CA 1
ATOM 2477 C C . ASN A 1 299 ? -11.547 -6.109 -0.165 1.00 90.62 299 ASN A C 1
ATOM 2479 O O . ASN A 1 299 ? -11.275 -6.101 -1.367 1.00 90.62 299 ASN A O 1
ATOM 2483 N N . GLN A 1 300 ? -11.357 -5.040 0.610 1.00 84.69 300 GLN A N 1
ATOM 2484 C CA . GLN A 1 300 ? -10.749 -3.807 0.118 1.00 84.69 300 GLN A CA 1
ATOM 2485 C C . GLN A 1 300 ? -9.295 -4.034 -0.313 1.00 84.69 300 GLN A C 1
ATOM 2487 O O . GLN A 1 300 ? -8.921 -3.643 -1.420 1.00 84.69 300 GLN A O 1
ATOM 2492 N N . VAL A 1 301 ? -8.502 -4.721 0.516 1.00 77.38 301 VAL A N 1
ATOM 2493 C CA . VAL A 1 301 ? -7.110 -5.078 0.197 1.00 77.38 301 VAL A CA 1
ATOM 2494 C C . VAL A 1 301 ? -7.045 -5.954 -1.053 1.00 77.38 301 VAL A C 1
ATOM 2496 O O . VAL A 1 301 ? -6.265 -5.660 -1.958 1.00 77.38 301 VAL A O 1
ATOM 2499 N N . ASN A 1 302 ? -7.899 -6.976 -1.159 1.00 87.94 302 ASN A N 1
ATOM 2500 C CA . ASN A 1 302 ? -7.936 -7.856 -2.328 1.00 87.94 302 ASN A CA 1
ATOM 2501 C C . ASN A 1 302 ? -8.226 -7.066 -3.618 1.00 87.94 302 ASN A C 1
ATOM 2503 O O . ASN A 1 302 ? -7.495 -7.199 -4.594 1.00 87.94 302 ASN A O 1
ATOM 2507 N N . ARG A 1 303 ? -9.203 -6.146 -3.600 1.00 89.88 303 ARG A N 1
ATOM 2508 C CA . ARG A 1 303 ? -9.491 -5.265 -4.751 1.00 89.88 303 ARG A CA 1
ATOM 2509 C C . ARG A 1 303 ? -8.310 -4.370 -5.127 1.00 89.88 303 ARG A C 1
ATOM 2511 O O . ARG A 1 303 ? -8.079 -4.113 -6.308 1.00 89.88 303 ARG A O 1
ATOM 2518 N N . MET A 1 304 ? -7.571 -3.856 -4.144 1.00 84.88 304 MET A N 1
ATOM 2519 C CA . MET A 1 304 ? -6.372 -3.057 -4.410 1.00 84.88 304 MET A CA 1
ATOM 2520 C C . MET A 1 304 ? -5.275 -3.900 -5.063 1.00 84.88 304 MET A C 1
ATOM 2522 O O . MET A 1 304 ? -4.671 -3.456 -6.041 1.00 84.88 304 MET A O 1
ATOM 2526 N N . LEU A 1 305 ? -5.050 -5.117 -4.563 1.00 80.06 305 LEU A N 1
ATOM 2527 C CA . LEU A 1 305 ? -4.078 -6.053 -5.123 1.00 80.06 305 LEU A CA 1
ATOM 2528 C C . LEU A 1 305 ? -4.435 -6.454 -6.556 1.00 80.06 305 LEU A C 1
ATOM 2530 O O . LEU A 1 305 ? -3.558 -6.416 -7.420 1.00 80.06 305 LEU A O 1
ATOM 2534 N N . ASP A 1 306 ? -5.705 -6.745 -6.836 1.00 86.38 306 ASP A N 1
ATOM 2535 C CA . ASP A 1 306 ? -6.176 -7.079 -8.184 1.00 86.38 306 ASP A CA 1
ATOM 2536 C C . ASP A 1 306 ? -5.944 -5.918 -9.161 1.00 86.38 306 ASP A C 1
ATOM 2538 O O . ASP A 1 306 ? -5.417 -6.111 -10.257 1.00 86.38 306 ASP A O 1
ATOM 2542 N N . ASN A 1 307 ? -6.238 -4.684 -8.739 1.00 88.38 307 ASN A N 1
ATOM 2543 C CA . ASN A 1 307 ? -6.010 -3.489 -9.553 1.00 88.38 307 ASN A CA 1
ATOM 2544 C C . ASN A 1 307 ? -4.523 -3.243 -9.845 1.00 88.38 307 ASN A C 1
ATOM 2546 O O . ASN A 1 307 ? -4.160 -2.872 -10.965 1.00 88.38 307 ASN A O 1
ATOM 2550 N N . ILE A 1 308 ? -3.651 -3.421 -8.851 1.00 86.62 308 ILE A N 1
ATOM 2551 C CA . ILE A 1 308 ? -2.201 -3.277 -9.035 1.00 86.62 308 ILE A CA 1
ATOM 2552 C C . ILE A 1 308 ? -1.688 -4.371 -9.975 1.00 86.62 308 ILE A C 1
ATOM 2554 O O . ILE A 1 308 ? -0.954 -4.075 -10.920 1.00 86.62 308 ILE A O 1
ATOM 2558 N N . THR A 1 309 ? -2.114 -5.614 -9.756 1.00 83.75 309 THR A N 1
ATOM 2559 C CA . THR A 1 309 ? -1.724 -6.772 -10.568 1.00 83.75 309 THR A CA 1
ATOM 2560 C C . THR A 1 309 ? -2.160 -6.596 -12.021 1.00 83.75 309 THR A C 1
ATOM 2562 O O . THR A 1 309 ? -1.338 -6.754 -12.924 1.00 83.75 309 THR A O 1
ATOM 2565 N N . GLY A 1 310 ? -3.402 -6.164 -12.260 1.00 87.69 310 GLY A N 1
ATOM 2566 C CA . GLY A 1 310 ? -3.910 -5.858 -13.598 1.00 87.69 310 GLY A CA 1
ATOM 2567 C C . GLY A 1 310 ? -3.087 -4.777 -14.305 1.00 87.69 310 GLY A C 1
ATOM 2568 O O . GLY A 1 310 ? -2.633 -4.981 -15.430 1.00 87.69 310 GLY A O 1
ATOM 2569 N N . LYS A 1 311 ? -2.785 -3.661 -13.623 1.00 89.31 311 LYS A N 1
ATOM 2570 C CA . LYS A 1 311 ? -1.950 -2.580 -14.185 1.00 89.31 311 LYS A CA 1
ATOM 2571 C C . LYS A 1 311 ? -0.531 -3.039 -14.523 1.00 89.31 311 LYS A C 1
ATOM 2573 O O . LYS A 1 311 ? 0.025 -2.624 -15.542 1.00 89.31 311 LYS A O 1
ATOM 2578 N N . LEU A 1 312 ? 0.075 -3.869 -13.674 1.00 80.56 312 LEU A N 1
ATOM 2579 C CA . LEU A 1 312 ? 1.401 -4.434 -13.931 1.00 80.56 312 LEU A CA 1
ATOM 2580 C C . LEU A 1 312 ? 1.379 -5.373 -15.139 1.00 80.56 312 LEU A C 1
ATOM 2582 O O . LEU A 1 312 ? 2.266 -5.285 -15.989 1.00 80.56 312 LEU A O 1
ATOM 2586 N N . TYR A 1 313 ? 0.348 -6.211 -15.248 1.00 86.88 313 TYR A N 1
ATOM 2587 C CA . TYR A 1 313 ? 0.183 -7.137 -16.362 1.00 86.88 313 TYR A CA 1
ATOM 2588 C C . TYR A 1 313 ? -0.035 -6.407 -17.694 1.00 86.88 313 TYR A C 1
ATOM 2590 O O . TYR A 1 313 ? 0.656 -6.687 -18.673 1.00 86.88 313 TYR A O 1
ATOM 2598 N N . GLU A 1 314 ? -0.897 -5.387 -17.725 1.00 91.94 314 GLU A N 1
ATOM 2599 C CA . GLU A 1 314 ? -1.075 -4.536 -18.909 1.00 91.94 314 GLU A CA 1
ATOM 2600 C C . GLU A 1 314 ? 0.230 -3.855 -19.336 1.00 91.94 314 GLU A C 1
ATOM 2602 O O . GLU A 1 314 ? 0.536 -3.756 -20.528 1.00 91.94 314 GLU A O 1
ATOM 2607 N N . ARG A 1 315 ? 1.019 -3.368 -18.370 1.00 85.69 315 ARG A N 1
ATOM 2608 C CA . ARG A 1 315 ? 2.305 -2.721 -18.653 1.00 85.69 315 ARG A CA 1
ATOM 2609 C C . ARG A 1 315 ? 3.310 -3.711 -19.236 1.00 85.69 315 ARG A C 1
ATOM 2611 O O . ARG A 1 315 ? 4.036 -3.353 -20.165 1.00 85.69 315 ARG A O 1
ATOM 2618 N N . TYR A 1 316 ? 3.331 -4.934 -18.713 1.00 87.81 316 TYR A N 1
ATOM 2619 C CA . TYR A 1 316 ? 4.157 -6.022 -19.221 1.00 87.81 316 TYR A CA 1
ATOM 2620 C C . TYR A 1 316 ? 3.777 -6.395 -20.660 1.00 87.81 316 TYR A C 1
ATOM 2622 O O . TYR A 1 316 ? 4.649 -6.400 -21.528 1.00 87.81 316 TYR A O 1
ATOM 2630 N N . GLU A 1 317 ? 2.492 -6.616 -20.947 1.00 93.06 317 GLU A N 1
ATOM 2631 C CA . GLU A 1 317 ? 2.033 -6.962 -22.299 1.00 93.06 317 GLU A CA 1
ATOM 2632 C C . GLU A 1 317 ? 2.314 -5.831 -23.305 1.00 93.06 317 GLU A C 1
ATOM 2634 O O . GLU A 1 317 ? 2.785 -6.089 -24.414 1.00 93.06 317 GLU A O 1
ATOM 2639 N N . LYS A 1 318 ? 2.152 -4.556 -22.914 1.00 93.25 318 LYS A N 1
ATOM 2640 C CA . LYS A 1 318 ? 2.550 -3.411 -23.759 1.00 93.25 318 LYS A CA 1
ATOM 2641 C C . LYS A 1 318 ? 4.046 -3.405 -24.071 1.00 93.25 318 LYS A C 1
ATOM 2643 O O . LYS A 1 318 ? 4.428 -3.192 -25.222 1.00 93.25 318 LYS A O 1
ATOM 2648 N N . TRP A 1 319 ? 4.893 -3.619 -23.064 1.00 92.25 319 TRP A N 1
ATOM 2649 C CA . TRP A 1 319 ? 6.344 -3.667 -23.252 1.00 92.25 319 TRP A CA 1
ATOM 2650 C C . TRP A 1 319 ? 6.754 -4.828 -24.166 1.00 92.25 319 TRP A C 1
ATOM 2652 O O . TRP A 1 319 ? 7.472 -4.615 -25.140 1.00 92.25 319 TRP A O 1
ATOM 2662 N N . LYS A 1 320 ? 6.219 -6.025 -23.918 1.00 89.50 320 LYS A N 1
ATOM 2663 C CA . LYS A 1 320 ? 6.444 -7.230 -24.723 1.00 89.50 320 LYS A CA 1
ATOM 2664 C C . LYS A 1 320 ? 6.054 -7.027 -26.190 1.00 89.50 320 LYS A C 1
ATOM 2666 O O . LYS A 1 320 ? 6.845 -7.339 -27.079 1.00 89.50 320 LYS A O 1
ATOM 2671 N N . ASN A 1 321 ? 4.880 -6.448 -26.449 1.00 91.88 321 ASN A N 1
ATOM 2672 C CA . ASN A 1 321 ? 4.421 -6.151 -27.808 1.00 91.88 321 ASN A CA 1
ATOM 2673 C C . ASN A 1 321 ? 5.332 -5.139 -28.508 1.00 91.88 321 ASN A C 1
ATOM 2675 O O . ASN A 1 321 ? 5.673 -5.322 -29.676 1.00 91.88 321 ASN A O 1
ATOM 2679 N N . LYS A 1 322 ? 5.785 -4.104 -27.791 1.00 93.88 322 LYS A N 1
ATOM 2680 C CA . LYS A 1 322 ? 6.746 -3.134 -28.326 1.00 93.88 322 LYS A CA 1
ATOM 2681 C C . LYS A 1 322 ? 8.061 -3.808 -28.725 1.00 93.88 322 LYS A C 1
ATOM 2683 O O . LYS A 1 322 ? 8.527 -3.598 -29.840 1.00 93.88 322 LYS A O 1
ATOM 2688 N N . THR A 1 323 ? 8.615 -4.661 -27.864 1.00 86.62 323 THR A N 1
ATOM 2689 C CA . THR A 1 323 ? 9.843 -5.408 -28.167 1.00 86.62 323 THR A CA 1
ATOM 2690 C C . THR A 1 323 ? 9.658 -6.339 -29.364 1.00 86.62 323 THR A C 1
ATOM 2692 O O . THR A 1 323 ? 10.524 -6.389 -30.231 1.00 86.62 323 THR A O 1
ATOM 2695 N N . HIS A 1 324 ? 8.517 -7.026 -29.472 1.00 89.94 324 HIS A N 1
ATOM 2696 C CA . HIS A 1 324 ? 8.218 -7.870 -30.631 1.00 89.94 324 HIS A CA 1
ATOM 2697 C C . HIS A 1 324 ? 8.186 -7.063 -31.941 1.00 89.94 324 HIS A C 1
ATOM 2699 O O . HIS A 1 324 ? 8.797 -7.463 -32.932 1.00 89.94 324 HIS A O 1
ATOM 2705 N N . VAL A 1 325 ? 7.524 -5.900 -31.942 1.00 92.00 325 VAL A N 1
ATOM 2706 C CA . VAL A 1 325 ? 7.474 -5.000 -33.107 1.00 92.00 325 VAL A CA 1
ATOM 2707 C C . VAL A 1 325 ? 8.868 -4.483 -33.473 1.00 92.00 325 VAL A C 1
ATOM 2709 O O . VAL A 1 325 ? 9.240 -4.496 -34.645 1.00 92.00 325 VAL A O 1
ATOM 2712 N N . GLU A 1 326 ? 9.673 -4.073 -32.492 1.00 92.12 326 GLU A N 1
ATOM 2713 C CA . GLU A 1 326 ? 11.056 -3.632 -32.716 1.00 92.12 326 GLU A CA 1
ATOM 2714 C C . GLU A 1 326 ? 11.932 -4.755 -33.298 1.00 92.12 326 GLU A C 1
ATOM 2716 O O . GLU A 1 326 ? 12.702 -4.522 -34.234 1.00 92.12 326 GLU A O 1
ATOM 2721 N N . CYS A 1 327 ? 11.790 -5.988 -32.804 1.00 88.81 327 CYS A N 1
ATOM 2722 C CA . CYS A 1 327 ? 12.470 -7.157 -33.364 1.00 88.81 327 CYS A CA 1
ATOM 2723 C C . CYS A 1 327 ? 12.050 -7.426 -34.816 1.00 88.81 327 CYS A C 1
ATOM 2725 O O . CYS A 1 327 ? 12.913 -7.657 -35.664 1.00 88.81 327 CYS A O 1
ATOM 2727 N N . GLN A 1 328 ? 10.755 -7.339 -35.129 1.00 89.31 328 GLN A N 1
ATOM 2728 C CA . GLN A 1 328 ? 10.258 -7.529 -36.493 1.00 89.31 328 GLN A CA 1
ATOM 2729 C C . GLN A 1 328 ? 10.771 -6.444 -37.449 1.00 89.31 328 GLN A C 1
ATOM 2731 O O . GLN A 1 328 ? 11.190 -6.745 -38.566 1.00 89.31 328 GLN A O 1
ATOM 2736 N N . ASN A 1 329 ? 10.802 -5.186 -37.004 1.00 92.25 329 ASN A N 1
ATOM 2737 C CA . ASN A 1 329 ? 11.347 -4.081 -37.791 1.00 92.25 329 ASN A CA 1
ATOM 2738 C C . ASN A 1 329 ? 12.836 -4.284 -38.088 1.00 92.25 329 ASN A C 1
ATOM 2740 O O . ASN A 1 329 ? 13.268 -4.070 -39.220 1.00 92.25 329 ASN A O 1
ATOM 2744 N N . ASN A 1 330 ? 13.611 -4.757 -37.109 1.00 89.44 330 ASN A N 1
ATOM 2745 C CA . ASN A 1 330 ? 15.018 -5.092 -37.320 1.00 89.44 330 ASN A CA 1
ATOM 2746 C C . ASN A 1 330 ? 15.203 -6.212 -38.354 1.00 89.44 330 ASN A C 1
ATOM 2748 O O . ASN A 1 330 ? 16.080 -6.100 -39.209 1.00 89.44 330 ASN A O 1
ATOM 2752 N N . LEU A 1 331 ? 14.368 -7.255 -38.328 1.00 91.56 331 LEU A N 1
ATOM 2753 C CA . LEU A 1 331 ? 14.393 -8.315 -39.345 1.00 91.56 331 LEU A CA 1
ATOM 2754 C C . LEU A 1 331 ? 14.057 -7.773 -40.741 1.00 91.56 331 LEU A C 1
ATOM 2756 O O . LEU A 1 331 ? 14.749 -8.089 -41.707 1.00 91.56 331 LEU A O 1
ATOM 2760 N N . ASN A 1 332 ? 13.041 -6.914 -40.844 1.00 89.56 332 ASN A N 1
ATOM 2761 C CA . ASN A 1 332 ? 12.648 -6.297 -42.111 1.00 89.56 332 ASN A CA 1
ATOM 2762 C C . ASN A 1 332 ? 13.769 -5.412 -42.680 1.00 89.56 332 ASN A C 1
ATOM 2764 O O . ASN A 1 332 ? 14.067 -5.483 -43.871 1.00 89.56 332 ASN A O 1
ATOM 2768 N N . LEU A 1 333 ? 14.432 -4.618 -41.834 1.00 91.19 333 LEU A N 1
ATOM 2769 C CA . LEU A 1 333 ? 15.578 -3.798 -42.236 1.00 91.19 333 LEU A CA 1
ATOM 2770 C C . LEU A 1 333 ? 16.764 -4.662 -42.679 1.00 91.19 333 LEU A C 1
ATOM 2772 O O . LEU A 1 333 ? 17.387 -4.365 -43.695 1.00 91.19 333 LEU A O 1
ATOM 2776 N N . GLN A 1 334 ? 17.051 -5.762 -41.979 1.00 88.69 334 GLN A N 1
ATOM 2777 C CA . GLN A 1 334 ? 18.084 -6.713 -42.398 1.00 88.69 334 GLN A CA 1
ATOM 2778 C C . GLN A 1 334 ? 17.763 -7.353 -43.755 1.00 88.69 334 GLN A C 1
ATOM 2780 O O . GLN A 1 334 ? 18.659 -7.482 -44.588 1.00 88.69 334 GLN A O 1
ATOM 2785 N N . ALA A 1 335 ? 16.499 -7.698 -44.012 1.00 85.38 335 ALA A N 1
ATOM 2786 C CA . ALA A 1 335 ? 16.064 -8.226 -45.303 1.00 85.38 335 ALA A CA 1
ATOM 2787 C C . ALA A 1 335 ? 16.218 -7.195 -46.436 1.00 85.38 335 ALA A C 1
ATOM 2789 O O . ALA A 1 335 ? 16.691 -7.542 -47.516 1.00 85.38 335 ALA A O 1
ATOM 2790 N N . GLN A 1 336 ? 15.888 -5.922 -46.190 1.00 85.31 336 GLN A N 1
ATOM 2791 C CA . GLN A 1 336 ? 16.099 -4.841 -47.162 1.00 85.31 336 GLN A CA 1
ATOM 2792 C C . GLN A 1 336 ? 17.585 -4.601 -47.439 1.00 85.31 336 GLN A C 1
ATOM 2794 O O . GLN A 1 336 ? 17.978 -4.468 -48.595 1.00 85.31 336 GLN A O 1
ATOM 2799 N N . ILE A 1 337 ? 18.423 -4.597 -46.398 1.00 83.62 337 ILE A N 1
ATOM 2800 C CA . ILE A 1 337 ? 19.879 -4.480 -46.545 1.00 83.62 337 ILE A CA 1
ATOM 2801 C C . ILE A 1 337 ? 20.418 -5.640 -47.386 1.00 83.62 337 ILE A C 1
ATOM 2803 O O . ILE A 1 337 ? 21.205 -5.410 -48.299 1.00 83.62 337 ILE A O 1
ATOM 2807 N N . LEU A 1 338 ? 19.956 -6.868 -47.135 1.00 84.56 338 LEU A N 1
ATOM 2808 C CA . LEU A 1 338 ? 20.351 -8.041 -47.911 1.00 84.56 338 LEU A CA 1
ATOM 2809 C C . LEU A 1 338 ? 19.903 -7.935 -49.379 1.00 84.56 338 LEU A C 1
ATOM 2811 O O . LEU A 1 338 ? 20.679 -8.247 -50.279 1.00 84.56 338 LEU A O 1
ATOM 2815 N N . ALA A 1 339 ? 18.682 -7.459 -49.637 1.00 76.56 339 ALA A N 1
ATOM 2816 C CA . ALA A 1 339 ? 18.185 -7.230 -50.994 1.00 76.56 339 ALA A CA 1
ATOM 2817 C C . ALA A 1 339 ? 19.017 -6.170 -51.738 1.00 76.56 339 ALA A C 1
ATOM 2819 O O . ALA A 1 339 ? 19.382 -6.371 -52.894 1.00 76.56 339 ALA A O 1
ATOM 2820 N N . LEU A 1 340 ? 19.384 -5.076 -51.065 1.00 73.88 340 LEU A N 1
ATOM 2821 C CA . LEU A 1 340 ? 20.251 -4.038 -51.629 1.00 73.88 340 LEU A CA 1
ATOM 2822 C C . LEU A 1 340 ? 21.685 -4.531 -51.865 1.00 73.88 340 LEU A C 1
ATOM 2824 O O . LEU A 1 340 ? 22.303 -4.136 -52.845 1.00 73.88 340 LEU A O 1
ATOM 2828 N N . GLN A 1 341 ? 22.208 -5.405 -51.005 1.00 69.25 341 GLN A N 1
ATOM 2829 C CA . GLN A 1 341 ? 23.538 -6.003 -51.169 1.00 69.25 341 GLN A CA 1
ATOM 2830 C C . GLN A 1 341 ? 23.597 -7.035 -52.304 1.00 69.25 341 GLN A C 1
ATOM 2832 O O . GLN A 1 341 ? 24.650 -7.201 -52.915 1.00 69.25 341 GLN A O 1
ATOM 2837 N N . ASN A 1 342 ? 22.484 -7.715 -52.594 1.00 65.12 342 ASN A N 1
ATOM 2838 C CA . ASN A 1 342 ? 22.397 -8.715 -53.662 1.00 65.12 342 ASN A CA 1
ATOM 2839 C C . ASN A 1 342 ? 22.070 -8.113 -55.038 1.00 65.12 342 ASN A C 1
ATOM 2841 O O . ASN A 1 342 ? 22.347 -8.743 -56.059 1.00 65.12 342 ASN A O 1
ATOM 2845 N N . ASN A 1 343 ? 21.536 -6.891 -55.089 1.00 55.91 343 ASN A N 1
ATOM 2846 C CA . ASN A 1 343 ? 21.394 -6.143 -56.332 1.00 55.91 343 ASN A CA 1
ATOM 2847 C C . ASN A 1 343 ? 22.751 -5.538 -56.716 1.00 55.91 343 ASN A C 1
ATOM 2849 O O . ASN A 1 343 ? 23.132 -4.460 -56.266 1.00 55.91 343 ASN A O 1
ATOM 2853 N N . SER A 1 344 ? 23.499 -6.248 -57.562 1.00 46.75 344 SER A N 1
ATOM 2854 C CA . SER A 1 344 ? 24.673 -5.671 -58.228 1.00 46.75 344 SER A CA 1
ATOM 2855 C C . SER A 1 344 ? 24.233 -4.471 -59.091 1.00 46.75 344 SER A C 1
ATOM 2857 O O . SER A 1 344 ? 23.154 -4.545 -59.678 1.00 46.75 344 SER A O 1
ATOM 2859 N N . PRO A 1 345 ? 25.038 -3.400 -59.262 1.00 47.03 345 PRO A N 1
ATOM 2860 C CA . PRO A 1 345 ? 24.676 -2.218 -60.067 1.00 47.03 345 PRO A CA 1
ATOM 2861 C C . PRO A 1 345 ? 24.399 -2.460 -61.563 1.00 47.03 345 PRO A C 1
ATOM 2863 O O . PRO A 1 345 ? 24.202 -1.506 -62.305 1.00 47.03 345 PRO A O 1
ATOM 2866 N N . ASN A 1 346 ? 24.379 -3.710 -62.020 1.00 45.38 346 ASN A N 1
ATOM 2867 C CA . ASN A 1 346 ? 24.236 -4.091 -63.415 1.00 45.38 346 ASN A CA 1
ATOM 2868 C C . ASN A 1 346 ? 23.136 -5.145 -63.532 1.00 45.38 346 ASN A C 1
ATOM 2870 O O . ASN A 1 346 ? 23.449 -6.329 -63.501 1.00 45.38 346 ASN A O 1
ATOM 2874 N N . GLN A 1 347 ? 21.872 -4.714 -63.603 1.00 43.22 347 GLN A N 1
ATOM 2875 C CA . GLN A 1 347 ? 20.745 -5.409 -64.258 1.00 43.22 347 GLN A CA 1
ATOM 2876 C C . GLN A 1 347 ? 19.424 -4.667 -63.975 1.00 43.22 347 GLN A C 1
ATOM 2878 O O . GLN A 1 347 ? 18.488 -5.202 -63.391 1.00 43.22 347 GLN A O 1
ATOM 2883 N N . ILE A 1 348 ? 19.314 -3.412 -64.415 1.00 38.12 348 ILE A N 1
ATOM 2884 C CA . ILE A 1 348 ? 17.994 -2.853 -64.737 1.00 38.12 348 ILE A CA 1
ATOM 2885 C C . ILE A 1 348 ? 17.823 -3.052 -66.243 1.00 38.12 348 ILE A C 1
ATOM 2887 O O . ILE A 1 348 ? 18.097 -2.158 -67.039 1.00 38.12 348 ILE A O 1
ATOM 2891 N N . ASN A 1 349 ? 17.421 -4.263 -66.633 1.00 43.16 349 ASN A N 1
ATOM 2892 C CA . ASN A 1 349 ? 16.865 -4.514 -67.959 1.00 43.16 349 ASN A CA 1
ATOM 2893 C C . ASN A 1 349 ? 15.458 -3.906 -67.989 1.00 43.16 349 ASN A C 1
ATOM 2895 O O . ASN A 1 349 ? 14.471 -4.593 -67.743 1.00 43.16 349 ASN A O 1
ATOM 2899 N N . MET A 1 350 ? 15.363 -2.609 -68.274 1.00 38.66 350 MET A N 1
ATOM 2900 C CA . MET A 1 350 ? 14.155 -2.075 -68.891 1.00 38.66 350 MET A CA 1
ATOM 2901 C C . MET A 1 350 ? 14.344 -2.196 -70.397 1.00 38.66 350 MET A C 1
ATOM 2903 O O . MET A 1 350 ? 15.005 -1.374 -71.025 1.00 38.66 350 MET A O 1
ATOM 2907 N N . VAL A 1 351 ? 13.797 -3.280 -70.944 1.00 37.56 351 VAL A N 1
ATOM 2908 C CA . VAL A 1 351 ? 13.546 -3.437 -72.375 1.00 37.56 351 VAL A CA 1
ATOM 2909 C C . VAL A 1 351 ? 12.494 -2.396 -72.751 1.00 37.56 351 VAL A C 1
ATOM 2911 O O . VAL A 1 351 ? 11.303 -2.585 -72.527 1.00 37.56 351 VAL A O 1
ATOM 2914 N N . GLY A 1 352 ? 12.962 -1.263 -73.254 1.00 40.56 352 GLY A N 1
ATOM 2915 C CA . GLY A 1 352 ? 12.193 -0.331 -74.058 1.00 40.56 352 GLY A CA 1
ATOM 2916 C C . GLY A 1 352 ? 13.073 -0.004 -75.251 1.00 40.56 352 GLY A C 1
ATOM 2917 O O . GLY A 1 352 ? 14.164 0.533 -75.067 1.00 40.56 352 GLY A O 1
ATOM 2918 N N . GLU A 1 353 ? 12.653 -0.418 -76.442 1.00 45.97 353 GLU A N 1
ATOM 2919 C CA . GLU A 1 353 ? 13.294 -0.048 -77.702 1.00 45.97 353 GLU A CA 1
ATOM 2920 C C . GLU A 1 353 ? 13.274 1.481 -77.815 1.00 45.97 353 GLU A C 1
ATOM 2922 O O . GLU A 1 353 ? 12.264 2.084 -78.168 1.00 45.97 353 GLU A O 1
ATOM 2927 N N . HIS A 1 354 ? 14.374 2.125 -77.436 1.00 51.50 354 HIS A N 1
ATOM 2928 C CA . HIS A 1 354 ? 14.581 3.543 -77.688 1.00 51.50 354 HIS A CA 1
ATOM 2929 C C . HIS A 1 354 ? 15.314 3.679 -79.026 1.00 51.50 354 HIS A C 1
ATOM 2931 O O . HIS A 1 354 ? 16.370 3.056 -79.182 1.00 51.50 354 HIS A O 1
ATOM 2937 N N . PRO A 1 355 ? 14.790 4.458 -79.992 1.00 50.66 355 PRO A N 1
ATOM 2938 C CA . PRO A 1 355 ? 15.468 4.659 -81.261 1.00 50.66 355 PRO A CA 1
ATOM 2939 C C . PRO A 1 355 ? 16.788 5.391 -81.009 1.00 50.66 355 PRO A C 1
ATOM 2941 O O . PRO A 1 355 ? 16.818 6.476 -80.427 1.00 50.66 355 PRO A O 1
ATOM 2944 N N . TYR A 1 356 ? 17.890 4.778 -81.427 1.00 52.16 356 TYR A N 1
ATOM 2945 C CA . TYR A 1 356 ? 19.185 5.437 -81.490 1.00 52.16 356 TYR A CA 1
ATOM 2946 C C . TYR A 1 356 ? 19.177 6.348 -82.723 1.00 52.16 356 TYR A C 1
ATOM 2948 O O . TYR A 1 356 ? 19.181 5.857 -83.851 1.00 52.16 356 TYR A O 1
ATOM 2956 N N . PHE A 1 357 ? 19.099 7.663 -82.516 1.00 57.66 357 PHE A N 1
ATOM 2957 C CA . PHE A 1 357 ? 19.224 8.634 -83.601 1.00 57.66 357 PHE A CA 1
ATOM 2958 C C . PHE A 1 357 ? 20.709 8.845 -83.896 1.00 57.66 357 PHE A C 1
ATOM 2960 O O . PHE A 1 357 ? 21.447 9.341 -83.041 1.00 57.66 357 PHE A O 1
ATOM 2967 N N . ASP A 1 358 ? 21.142 8.466 -85.095 1.00 57.62 358 ASP A N 1
ATOM 2968 C CA . ASP A 1 358 ? 22.468 8.797 -85.604 1.00 57.62 358 ASP A CA 1
ATOM 2969 C C . ASP A 1 358 ? 22.371 10.100 -86.399 1.00 57.62 358 ASP A C 1
ATOM 2971 O O . ASP A 1 358 ? 21.842 10.145 -87.509 1.00 57.62 358 ASP A O 1
ATOM 2975 N N . TRP A 1 359 ? 22.768 11.191 -85.757 1.00 58.16 359 TRP A N 1
ATOM 2976 C CA . TRP A 1 359 ? 22.847 12.518 -86.345 1.00 58.16 359 TRP A CA 1
ATOM 2977 C C . TRP A 1 359 ? 24.291 12.987 -86.190 1.00 58.16 359 TRP A C 1
ATOM 2979 O O . TRP A 1 359 ? 24.835 12.956 -85.079 1.00 58.16 359 TRP A O 1
ATOM 2989 N N . ASP A 1 360 ? 24.901 13.388 -87.307 1.00 55.06 360 ASP A N 1
ATOM 2990 C CA . ASP A 1 360 ? 26.281 13.889 -87.431 1.00 55.06 360 ASP A CA 1
ATOM 2991 C C . ASP A 1 360 ? 26.434 15.292 -86.797 1.00 55.06 360 ASP A C 1
ATOM 2993 O O . ASP A 1 360 ? 26.896 16.242 -87.423 1.00 55.06 360 ASP A O 1
ATOM 2997 N N . ASP A 1 361 ? 25.949 15.455 -85.563 1.00 61.03 361 ASP A N 1
ATOM 2998 C CA . ASP A 1 361 ? 25.977 16.674 -84.745 1.00 61.03 361 ASP A CA 1
ATOM 2999 C C . ASP A 1 361 ? 25.253 17.905 -85.352 1.00 61.03 361 ASP A C 1
ATOM 3001 O O . ASP A 1 361 ? 25.355 19.026 -84.847 1.00 61.03 361 ASP A O 1
ATOM 3005 N N . ASN A 1 362 ? 24.433 17.719 -86.397 1.00 70.50 362 ASN A N 1
ATOM 3006 C CA . ASN A 1 362 ? 23.637 18.789 -87.011 1.00 70.50 362 ASN A CA 1
ATOM 3007 C C . ASN A 1 362 ? 22.326 19.061 -86.236 1.00 70.50 362 ASN A C 1
ATOM 3009 O O . ASN A 1 362 ? 21.299 18.404 -86.429 1.00 70.50 362 ASN A O 1
ATOM 3013 N N . ILE A 1 363 ? 22.359 20.053 -85.341 1.00 69.75 363 ILE A N 1
ATOM 3014 C CA . ILE A 1 363 ? 21.275 20.394 -84.394 1.00 69.75 363 ILE A CA 1
ATOM 3015 C C . ILE A 1 363 ? 19.904 20.662 -85.053 1.00 69.75 363 ILE A C 1
ATOM 3017 O O . ILE A 1 363 ? 18.899 20.174 -84.527 1.00 69.75 363 ILE A O 1
ATOM 3021 N N . PRO A 1 364 ? 19.791 21.397 -86.176 1.00 71.50 364 PRO A N 1
ATOM 3022 C CA . PRO A 1 364 ? 18.499 21.635 -86.822 1.00 71.50 364 PRO A CA 1
ATOM 3023 C C . PRO A 1 364 ? 17.804 20.354 -87.307 1.00 71.50 364 PRO A C 1
ATOM 3025 O O . PRO A 1 364 ? 16.590 20.226 -87.134 1.00 71.50 364 PRO A O 1
ATOM 3028 N N . ASP A 1 365 ? 18.560 19.393 -87.847 1.00 68.38 365 ASP A N 1
ATOM 3029 C CA . ASP A 1 365 ? 18.019 18.116 -88.332 1.00 68.38 365 ASP A CA 1
ATOM 3030 C C . ASP A 1 365 ? 17.548 17.233 -87.174 1.00 68.38 365 ASP A C 1
ATOM 3032 O O . ASP A 1 365 ? 16.466 16.645 -87.238 1.00 68.38 365 ASP A O 1
ATOM 3036 N N . PHE A 1 366 ? 18.297 17.213 -86.069 1.00 73.75 366 PHE A N 1
ATOM 3037 C CA . PHE A 1 366 ? 17.877 16.534 -84.844 1.00 73.75 366 PHE A CA 1
ATOM 3038 C C . PHE A 1 366 ? 16.574 17.095 -84.286 1.00 73.75 366 PHE A C 1
ATOM 3040 O O . PHE A 1 366 ? 15.658 16.339 -83.959 1.00 73.75 366 PHE A O 1
ATOM 3047 N N . LEU A 1 367 ? 16.450 18.422 -84.215 1.00 74.88 367 LEU A N 1
ATOM 3048 C CA . LEU A 1 367 ? 15.225 19.054 -83.732 1.00 74.88 367 LEU A CA 1
ATOM 3049 C C . LEU A 1 367 ? 14.031 18.768 -84.656 1.00 74.88 367 LEU A C 1
ATOM 3051 O O . LEU A 1 367 ? 12.912 18.621 -84.163 1.00 74.88 367 LEU A O 1
ATOM 3055 N N . ALA A 1 368 ? 14.246 18.650 -85.969 1.00 72.62 368 ALA A N 1
ATOM 3056 C CA . ALA A 1 368 ? 13.199 18.282 -86.919 1.00 72.62 368 ALA A CA 1
ATOM 3057 C C . ALA A 1 368 ? 12.752 16.816 -86.760 1.00 72.62 368 ALA A C 1
ATOM 3059 O O . ALA A 1 368 ? 11.549 16.545 -86.710 1.00 72.62 368 ALA A O 1
ATOM 3060 N N . GLN A 1 369 ? 13.698 15.882 -86.620 1.00 70.50 369 GLN A N 1
ATOM 3061 C CA . GLN A 1 369 ? 13.411 14.454 -86.438 1.00 70.50 369 GLN A CA 1
ATOM 3062 C C . GLN A 1 369 ? 12.755 14.163 -85.085 1.00 70.50 369 GLN A C 1
ATOM 3064 O O . GLN A 1 369 ? 11.733 13.480 -85.036 1.00 70.50 369 GLN A O 1
ATOM 3069 N N . LEU A 1 370 ? 13.265 14.756 -84.002 1.00 76.00 370 LEU A N 1
ATOM 3070 C CA . LEU A 1 370 ? 12.683 14.634 -82.666 1.00 76.00 370 LEU A CA 1
ATOM 3071 C C . LEU A 1 370 ? 11.237 15.146 -82.637 1.00 76.00 370 LEU A C 1
ATOM 3073 O O . LEU A 1 370 ? 10.371 14.550 -82.002 1.00 76.00 370 LEU A O 1
ATOM 3077 N N . ARG A 1 371 ? 10.947 16.239 -83.351 1.00 75.62 371 ARG A N 1
ATOM 3078 C CA . ARG A 1 371 ? 9.591 16.798 -83.423 1.00 75.62 371 ARG A CA 1
ATOM 3079 C C . ARG A 1 371 ? 8.624 15.883 -84.176 1.00 75.62 371 ARG A C 1
ATOM 3081 O O . ARG A 1 371 ? 7.481 15.743 -83.748 1.00 75.62 371 ARG A O 1
ATOM 3088 N N . LEU A 1 372 ? 9.079 15.252 -85.257 1.00 72.19 372 LEU A N 1
ATOM 3089 C CA . LEU A 1 372 ? 8.308 14.254 -86.008 1.00 72.19 372 LEU A CA 1
ATOM 3090 C C . LEU A 1 372 ? 8.030 12.994 -85.179 1.00 72.19 372 LEU A C 1
ATOM 3092 O O . LEU A 1 372 ? 6.926 12.453 -85.240 1.00 72.19 372 LEU A O 1
ATOM 3096 N N . ASP A 1 373 ? 9.004 12.543 -84.393 1.00 72.12 373 ASP A N 1
ATOM 3097 C CA . ASP A 1 373 ? 8.879 11.330 -83.584 1.00 72.12 373 ASP A CA 1
ATOM 3098 C C . ASP A 1 373 ? 7.952 11.534 -82.375 1.00 72.12 373 ASP A C 1
ATOM 3100 O O . ASP A 1 373 ? 7.057 10.728 -82.115 1.00 72.12 373 ASP A O 1
ATOM 3104 N N . LEU A 1 374 ? 8.053 12.692 -81.711 1.00 73.62 374 LEU A N 1
ATOM 3105 C CA . LEU A 1 374 ? 7.102 13.098 -80.672 1.00 73.62 374 LEU A CA 1
ATOM 3106 C C . LEU A 1 374 ? 5.667 13.189 -81.220 1.00 73.62 374 LEU A C 1
ATOM 3108 O O . LEU A 1 374 ? 4.733 12.739 -80.558 1.00 73.62 374 LEU A O 1
ATOM 3112 N N . GLN A 1 375 ? 5.483 13.682 -82.453 1.00 72.19 375 GLN A N 1
ATOM 3113 C CA . GLN A 1 375 ? 4.174 13.691 -83.119 1.00 72.19 375 GLN A CA 1
ATOM 3114 C C . GLN A 1 375 ? 3.659 12.282 -83.444 1.00 72.19 375 GLN A C 1
ATOM 3116 O O . GLN A 1 375 ? 2.475 12.015 -83.235 1.00 72.19 375 GLN A O 1
ATOM 3121 N N . ARG A 1 376 ? 4.518 11.361 -83.906 1.00 68.44 376 ARG A N 1
ATOM 3122 C CA . ARG A 1 376 ? 4.146 9.951 -84.142 1.00 68.44 376 ARG A CA 1
ATOM 3123 C C . ARG A 1 376 ? 3.697 9.245 -82.866 1.00 68.44 376 ARG A C 1
ATOM 3125 O O . ARG A 1 376 ? 2.778 8.433 -82.915 1.00 68.44 376 ARG A O 1
ATOM 3132 N N . HIS A 1 377 ? 4.313 9.580 -81.738 1.00 66.56 377 HIS A N 1
ATOM 3133 C CA . HIS A 1 377 ? 3.956 9.051 -80.424 1.00 66.56 377 HIS A C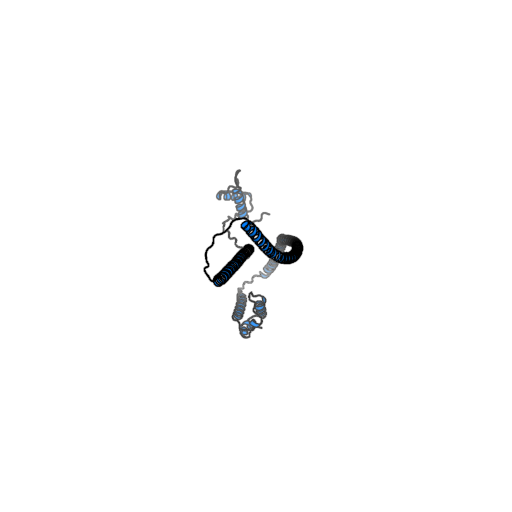A 1
ATOM 3134 C C . HIS A 1 377 ? 2.820 9.819 -79.726 1.00 66.56 377 HIS A C 1
ATOM 3136 O O . HIS A 1 377 ? 2.462 9.481 -78.599 1.00 66.56 377 HIS A O 1
ATOM 3142 N N . GLY A 1 378 ? 2.217 10.816 -80.387 1.00 67.12 378 GLY A N 1
ATOM 3143 C CA . GLY A 1 378 ? 1.083 11.576 -79.854 1.00 67.12 378 GLY A CA 1
ATOM 3144 C C . GLY A 1 378 ? 1.436 12.492 -78.676 1.00 67.12 378 GLY A C 1
ATOM 3145 O O . GLY A 1 378 ? 0.554 12.847 -77.896 1.00 67.12 378 GLY A O 1
ATOM 3146 N N . ILE A 1 379 ? 2.710 12.862 -78.526 1.00 68.50 379 ILE A N 1
ATOM 3147 C CA . ILE A 1 379 ? 3.208 13.725 -77.451 1.00 68.50 379 ILE A CA 1
ATOM 3148 C C . ILE A 1 379 ? 3.224 15.169 -77.961 1.00 68.50 379 ILE A C 1
ATOM 3150 O O . ILE A 1 379 ? 4.057 15.528 -78.794 1.00 68.50 379 ILE A O 1
ATOM 3154 N N . ASP A 1 380 ? 2.321 16.009 -77.448 1.00 66.50 380 ASP A N 1
ATOM 3155 C CA . ASP A 1 380 ? 2.310 17.447 -77.738 1.00 66.50 380 ASP A CA 1
ATOM 3156 C C . ASP A 1 380 ? 3.114 18.223 -76.674 1.00 66.50 380 ASP A C 1
ATOM 3158 O O . ASP A 1 380 ? 2.713 18.285 -75.505 1.00 66.50 380 ASP A O 1
ATOM 3162 N N . PRO A 1 381 ? 4.270 18.813 -77.029 1.00 62.22 381 PRO A N 1
ATOM 3163 C CA . PRO A 1 381 ? 5.061 19.608 -76.097 1.00 62.22 381 PRO A CA 1
ATOM 3164 C C . PRO A 1 381 ? 4.461 21.000 -75.827 1.00 62.22 381 PRO A C 1
ATOM 3166 O O . PRO A 1 381 ? 4.893 21.664 -74.880 1.00 62.22 381 PRO A O 1
ATOM 3169 N N . VAL A 1 382 ? 3.485 21.461 -76.622 1.00 61.84 382 VAL A N 1
ATOM 3170 C CA . VAL A 1 382 ? 2.841 22.775 -76.476 1.00 61.84 382 VAL A CA 1
ATOM 3171 C C . VAL A 1 382 ? 1.494 22.614 -75.768 1.00 61.84 382 VAL A C 1
ATOM 3173 O O . VAL A 1 382 ? 0.424 22.804 -76.335 1.00 61.84 382 VAL A O 1
ATOM 3176 N N . ASN A 1 383 ? 1.539 22.293 -74.476 1.00 54.62 383 ASN A N 1
ATOM 3177 C CA . ASN A 1 383 ? 0.342 22.341 -73.640 1.00 54.62 383 ASN A CA 1
ATOM 3178 C C . ASN A 1 383 ? -0.116 23.800 -73.466 1.00 54.62 383 ASN A C 1
ATOM 3180 O O . ASN A 1 383 ? 0.482 24.561 -72.702 1.00 54.62 383 ASN A O 1
ATOM 3184 N N . ASN A 1 384 ? -1.186 24.190 -74.165 1.00 50.75 384 ASN A N 1
ATOM 3185 C CA . ASN A 1 384 ? -1.883 25.450 -73.916 1.00 50.75 384 ASN A CA 1
ATOM 3186 C C . ASN A 1 384 ? -2.513 25.466 -72.509 1.00 50.75 384 ASN A C 1
ATOM 3188 O O . ASN A 1 384 ? -2.957 24.447 -71.983 1.00 50.75 384 ASN A O 1
ATOM 3192 N N . ALA A 1 385 ? -2.495 26.656 -71.909 1.00 52.91 385 ALA A N 1
ATOM 3193 C CA . ALA A 1 385 ? -2.787 26.992 -70.516 1.00 52.91 385 ALA A CA 1
ATOM 3194 C C . ALA A 1 385 ? -3.937 26.208 -69.842 1.00 52.91 385 ALA A C 1
ATOM 3196 O O . ALA A 1 385 ? -5.092 26.324 -70.246 1.00 52.91 385 ALA A O 1
ATOM 3197 N N . GLY A 1 386 ? -3.627 25.515 -68.733 1.00 50.25 386 GLY A N 1
ATOM 3198 C CA . GLY A 1 386 ? -4.624 25.153 -67.710 1.00 50.25 386 GLY A CA 1
ATOM 3199 C C . GLY A 1 386 ? -4.520 23.773 -67.039 1.00 50.25 386 GLY A C 1
ATOM 3200 O O . GLY A 1 386 ? -5.230 23.557 -66.062 1.00 50.25 386 GLY A O 1
ATOM 3201 N N . GLY A 1 387 ? -3.665 22.849 -67.502 1.00 52.62 387 GLY A N 1
ATOM 3202 C CA . GLY A 1 387 ? -3.536 21.487 -66.938 1.00 52.62 387 GLY A CA 1
ATOM 3203 C C . GLY A 1 387 ? -2.104 21.077 -66.538 1.00 52.62 387 GLY A C 1
ATOM 3204 O O . GLY A 1 387 ? -1.156 21.778 -66.899 1.00 52.62 387 GLY A O 1
ATOM 3205 N N . PRO A 1 388 ? -1.916 19.960 -65.793 1.00 54.28 388 PRO A N 1
ATOM 3206 C CA . PRO A 1 388 ? -0.604 19.516 -65.304 1.00 54.28 388 PRO A CA 1
ATOM 3207 C C . PRO A 1 388 ? 0.382 19.250 -66.460 1.00 54.28 388 PRO A C 1
ATOM 3209 O O . PRO A 1 388 ? -0.049 18.800 -67.524 1.00 54.28 388 PRO A O 1
ATOM 3212 N N . PRO A 1 389 ? 1.699 19.480 -66.283 1.00 55.47 389 PRO A N 1
ATOM 3213 C CA . PRO A 1 389 ? 2.691 19.552 -67.365 1.00 55.47 389 PRO A CA 1
ATOM 3214 C C . PRO A 1 389 ? 3.119 18.172 -67.915 1.00 55.47 389 PRO A C 1
ATOM 3216 O O . PRO A 1 389 ? 4.295 17.906 -68.131 1.00 55.47 389 PRO A O 1
ATOM 3219 N N . ILE A 1 390 ? 2.163 17.280 -68.177 1.00 61.44 390 ILE A N 1
ATOM 3220 C CA . ILE A 1 390 ? 2.409 15.861 -68.480 1.00 61.44 390 ILE A CA 1
ATOM 3221 C C . ILE A 1 390 ? 3.109 15.671 -69.837 1.00 61.44 390 ILE A C 1
ATOM 3223 O O . ILE A 1 390 ? 4.041 14.876 -69.938 1.00 61.44 390 ILE A O 1
ATOM 3227 N N . GLY A 1 391 ? 2.726 16.438 -70.864 1.00 61.75 391 GLY A N 1
ATOM 3228 C CA . GLY A 1 391 ? 3.319 16.337 -72.208 1.00 61.75 391 GLY A CA 1
ATOM 3229 C C . GLY A 1 391 ? 4.771 16.822 -72.268 1.00 61.75 391 GLY A C 1
ATOM 3230 O O . GLY A 1 391 ? 5.617 16.210 -72.918 1.00 61.75 391 GLY A O 1
ATOM 3231 N N . ARG A 1 392 ? 5.098 17.879 -71.513 1.00 64.62 392 ARG A N 1
ATOM 3232 C CA . ARG A 1 392 ? 6.457 18.433 -71.452 1.00 64.62 392 ARG A CA 1
ATOM 3233 C C . ARG A 1 392 ? 7.414 17.506 -70.706 1.00 64.62 392 ARG A C 1
ATOM 3235 O O . ARG A 1 392 ? 8.530 17.293 -71.171 1.00 64.62 392 ARG A O 1
ATOM 3242 N N . ASP A 1 393 ? 6.978 16.926 -69.592 1.00 67.00 393 ASP A N 1
ATOM 3243 C CA . ASP A 1 393 ? 7.810 16.010 -68.809 1.00 67.00 393 ASP A CA 1
ATOM 3244 C C . ASP A 1 393 ? 8.055 14.684 -69.549 1.00 67.00 393 ASP A C 1
ATOM 3246 O O . ASP A 1 393 ? 9.166 14.150 -69.507 1.00 67.00 393 ASP A O 1
ATOM 3250 N N . GLN A 1 394 ? 7.068 14.197 -70.311 1.00 68.12 394 GLN A N 1
ATOM 3251 C CA . GLN A 1 394 ? 7.238 13.036 -71.192 1.00 68.12 394 GLN A CA 1
ATOM 3252 C C . GLN A 1 394 ? 8.192 13.324 -72.358 1.00 68.12 394 GLN A C 1
ATOM 3254 O O . GLN A 1 394 ? 9.078 12.511 -72.625 1.00 68.12 394 GLN A O 1
ATOM 3259 N N . ALA A 1 395 ? 8.091 14.498 -72.989 1.00 66.12 395 ALA A N 1
ATOM 3260 C CA . ALA A 1 395 ? 9.025 14.915 -74.034 1.00 66.12 395 ALA A CA 1
ATOM 3261 C C . ALA A 1 395 ? 10.466 15.048 -73.501 1.00 66.12 395 ALA A C 1
ATOM 3263 O O . ALA A 1 395 ? 11.408 14.601 -74.152 1.00 66.12 395 ALA A O 1
ATOM 3264 N N . ILE A 1 396 ? 10.652 15.589 -72.289 1.00 68.94 396 ILE A N 1
ATOM 3265 C CA . ILE A 1 396 ? 11.970 15.686 -71.634 1.00 68.94 396 ILE A CA 1
ATOM 3266 C C . ILE A 1 396 ? 12.528 14.296 -71.297 1.00 68.94 396 ILE A C 1
ATOM 3268 O O . ILE A 1 396 ? 13.728 14.062 -71.463 1.00 68.94 396 ILE A O 1
ATOM 3272 N N . GLY A 1 397 ? 11.681 13.370 -70.840 1.00 69.56 397 GLY A N 1
ATOM 3273 C CA . GLY A 1 397 ? 12.062 11.977 -70.604 1.00 69.56 397 GLY A CA 1
ATOM 3274 C C . GLY A 1 397 ? 12.553 11.286 -71.879 1.00 69.56 397 GLY A C 1
ATOM 3275 O O . GLY A 1 397 ? 13.620 10.673 -71.868 1.00 69.56 397 GLY A O 1
ATOM 3276 N N . TYR A 1 398 ? 11.830 11.465 -72.987 1.00 68.56 398 TYR A N 1
ATOM 3277 C CA . TYR A 1 398 ? 12.211 10.940 -74.301 1.00 68.56 398 TYR A CA 1
ATOM 3278 C C . TYR A 1 398 ? 13.531 11.531 -74.807 1.00 68.56 398 TYR A C 1
ATOM 3280 O O . TYR A 1 398 ? 14.411 10.793 -75.248 1.00 68.56 398 TYR A O 1
ATOM 3288 N N . LEU A 1 399 ? 13.717 12.844 -74.659 1.00 68.69 399 LEU A N 1
ATOM 3289 C CA . LEU A 1 399 ? 14.938 13.546 -75.065 1.00 68.69 399 LEU A CA 1
ATOM 3290 C C . LEU A 1 399 ? 16.160 13.048 -74.271 1.00 68.69 399 LEU A C 1
ATOM 3292 O O . LEU A 1 399 ? 17.213 12.787 -74.848 1.00 68.69 399 LEU A O 1
ATOM 3296 N N . ARG A 1 400 ? 16.012 12.813 -72.958 1.00 69.44 400 ARG A N 1
ATOM 3297 C CA . ARG A 1 400 ? 17.071 12.197 -72.133 1.00 69.44 400 ARG A CA 1
ATOM 3298 C C . ARG A 1 400 ? 17.377 10.756 -72.527 1.00 69.44 400 ARG A C 1
ATOM 3300 O O . ARG A 1 400 ? 18.527 10.345 -72.409 1.00 69.44 400 ARG A O 1
ATOM 3307 N N . GLY A 1 401 ? 16.372 10.000 -72.964 1.00 67.69 401 GLY A N 1
ATOM 3308 C CA . GLY A 1 401 ? 16.559 8.655 -73.507 1.00 67.69 401 GLY A CA 1
ATOM 3309 C C . GLY A 1 401 ? 17.394 8.674 -74.786 1.00 67.69 401 GLY A C 1
ATOM 3310 O O . GLY A 1 401 ? 18.364 7.929 -74.889 1.00 67.69 401 GLY A O 1
ATOM 3311 N N . CYS A 1 402 ? 17.077 9.589 -75.706 1.00 65.44 402 CYS A N 1
ATOM 3312 C CA . CYS A 1 402 ? 17.780 9.737 -76.984 1.00 65.44 402 CYS A CA 1
ATOM 3313 C C . CYS A 1 402 ? 19.224 10.240 -76.819 1.00 65.44 402 CYS A C 1
ATOM 3315 O O . CYS A 1 402 ? 20.099 9.853 -77.584 1.00 65.44 402 CYS A O 1
ATOM 3317 N N . MET A 1 403 ? 19.501 11.067 -75.804 1.00 61.56 403 MET A N 1
ATOM 3318 C CA . MET A 1 403 ? 20.854 11.574 -75.518 1.00 61.56 403 MET A CA 1
ATOM 3319 C C . MET A 1 403 ? 21.673 10.675 -74.574 1.00 61.56 403 MET A C 1
ATOM 3321 O O . MET A 1 403 ? 22.761 11.051 -74.134 1.00 61.56 403 MET A O 1
ATOM 3325 N N . ARG A 1 404 ? 21.180 9.477 -74.229 1.00 57.75 404 ARG A N 1
ATOM 3326 C CA . ARG A 1 404 ? 21.857 8.565 -73.299 1.00 57.75 404 ARG A CA 1
ATOM 3327 C C . ARG A 1 404 ? 23.083 7.930 -73.969 1.00 57.75 404 ARG A C 1
ATOM 3329 O O . ARG A 1 404 ? 22.983 6.884 -74.596 1.00 57.75 404 ARG A O 1
ATOM 3336 N N . GLY A 1 405 ? 24.240 8.572 -73.817 1.00 54.38 405 GLY A N 1
ATOM 3337 C CA . GLY A 1 405 ? 25.523 8.109 -74.362 1.00 54.38 405 GLY A CA 1
ATOM 3338 C C . GLY A 1 405 ? 26.397 9.207 -74.972 1.00 54.38 405 GLY A C 1
ATOM 3339 O O . GLY A 1 405 ? 27.570 8.951 -75.216 1.00 54.38 405 GLY A O 1
ATOM 3340 N N . ARG A 1 406 ? 25.872 10.425 -75.169 1.00 52.62 406 ARG A N 1
ATOM 3341 C CA . ARG A 1 406 ? 26.669 11.603 -75.543 1.00 52.62 406 ARG A CA 1
ATOM 3342 C C . ARG A 1 406 ? 26.550 12.660 -74.445 1.00 52.62 406 ARG A C 1
ATOM 3344 O O . ARG A 1 406 ? 25.449 13.075 -74.090 1.00 52.62 406 ARG A O 1
ATOM 3351 N N . THR A 1 407 ? 27.675 13.059 -73.866 1.00 43.97 407 THR A N 1
ATOM 3352 C CA . THR A 1 407 ? 27.756 14.212 -72.964 1.00 43.97 407 THR A CA 1
ATOM 3353 C C . THR A 1 407 ? 27.698 15.474 -73.819 1.00 43.97 407 THR A C 1
ATOM 3355 O O . THR A 1 407 ? 28.514 15.626 -74.720 1.00 43.97 407 THR A O 1
ATOM 3358 N N . LEU A 1 408 ? 26.735 16.361 -73.561 1.00 44.78 408 LEU A N 1
ATOM 3359 C CA . LEU A 1 408 ? 26.846 17.753 -73.999 1.00 44.78 408 LEU A CA 1
ATOM 3360 C C . LEU A 1 408 ? 27.948 18.383 -73.139 1.00 44.78 408 LEU A C 1
ATOM 3362 O O . LEU A 1 408 ? 27.773 18.453 -71.920 1.00 44.78 408 LEU A O 1
ATOM 3366 N N . GLU A 1 409 ? 29.077 18.744 -73.747 1.00 34.75 409 GLU A N 1
ATOM 3367 C CA . GLU A 1 409 ? 30.020 19.693 -73.137 1.00 34.75 409 GLU A CA 1
ATOM 3368 C C . GLU A 1 409 ? 29.378 21.075 -72.967 1.00 34.75 409 GLU A C 1
ATOM 3370 O O . GLU A 1 409 ? 28.602 21.492 -73.863 1.00 34.75 409 GLU A O 1
#

Radius of gyration: 64.64 Å; chains: 1; bounding box: 136×68×177 Å

Organism: NCBI:txid94130

InterPro domains:
  IPR004826 Basic leucine zipper domain, Maf-type [PF03131] (154-235)

Secondary structure (DSSP, 8-state):
---GGGHHHHTTS-HHHHHHHHHHHHHTSSSPPPHHHHTS--HHHHHHHHHHHHHHHHHHHHHH-S--------------HHHHHHHHHHHHHHHHHHHHHHHHHHHHHHHHHHHHHHHHHHHHHHHHHHHHHHHHHHHHHHHHHHHHHHHHHHHHHHHHHHHHHHHHHHHHHHHHHHHHHHHHHHHHHHHHHHHHHHHHHHHHHHHHHHHHHHHHHHHHHHHHHHTTS-------------HHHHHHHHHHHHHHHHHHHHHHHHHHHHHHHHHHHHHHHHHHHHHHHHHHHHHHHHHHHHHHHHHHHHHHHHHHHHHHHHHHHHHHHHHHHHHHHHHHHHS-SS--------------S-HHHHHHHHHHHHHHTT--S---SSS-SHHHHHHHHHHHHHTTT----

Sequence (409 aa):
MFHSNYKHIINRLPKSLVKRACKRLLYHSKDSVPLESISRKSERIESYLKHTLEVYENSLNRKKSLPTIHVIDSGAQTDNSTWLEALKHDYEEENNRWIMNELKVLSQYLVDYNKRTFGKFIKNIEKDYKEWVTANKKMRYEIKGLKIQLLEEIQDFNREIECLENASEEGISELKSKISSLKNQLYQTKKDVRDKEKYIASLEKRLVEFEEQVEKLRCQIRSISSQKNSPERGNSPDLYNSDNNMATITKLANAIDEQQRCYNAEAERDNKIIRRQNAEGVEQMVIADLYQLRTNAQNQVNRMLDNITGKLYERYEKWKNKTHVECQNNLNLQAQILALQNNSPNQINMVGEHPYFDWDDNIPDFLAQLRLDLQRHGIDPVNNAGGPPIGRDQAIGYLRGCMRGRTLE